Protein 4QS8 (pdb70)

Radius of gyration: 23.47 Å; Cα contacts (8 Å, |Δi|>4): 977; chains: 1; bounding box: 54×59×65 Å

GO terms:
  GO:0005634 nucleus (C, EXP)
  GO:0008865 fructokinase activity (F, EXP)
  GO:0004340 glucokinase activity (F, EXP)
  GO:0004396 hexokinase activity (F, EXP)
  GO:0005515 protein binding (F, IPI)
  GO:0005634 nucleus (C, IDA)
  GO:0005739 mitochondrion (C, IDA)
  GO:0008865 fructokinase activity (F, IDA)
  GO:0004340 glucokinase activity (F, IDA)
  GO:0004396 hexokinase activity (F, IDA)
  GO:0019320 hexose catabolic process (P, IDA)
  GO:0005739 mitochondrion (C, TAS)
  GO:0010182 sugar mediated signaling pathway (P, TAS)
  GO:2000032 regulation of secondary shoot formation (P, IGI)
  GO:0000325 plant-type vacuole (C, HDA)
  GO:0005739 mitochondrion (C, HDA)
  GO:0008270 zinc ion binding (F, HDA)
  GO:0010148 transpiration (P, IMP)
  GO:0010255 glucose mediated signaling pathway (P, IMP)
  GO:0012501 programmed cell death (P, IMP)

Secondary structure (DSSP, 8-state):
--HHHHHHHHHHHHHHH---HHHHHHHHHHHHHHHHHHHHSTTSSSS--EE---S----S--EEEEEEEEESSSEEEEEEEEEE-TTT-EEEEEEEEEEPPTTTTSS-HHHHHHHHHHHHHHHHTT-----S-SSPPEEEEEEE-SSEEEEETTEEEE----TT---GGGTTSBHHHHHHHHHHTTT--EEEEEEE-HHHHHHHHHHHH-TTEEEEEEESSSEEEEEEEEGGG-TT--SPPPTTSEEEEE--GGG---TTS---HHHHHHHHTSSSTTS-TTHHHHSHHHHHHHHHHHHHHHHHHH-TTSSS--GGGGSTT-S-HHHHHHHHT---TT-HHHHHHHHHHH--S---HHHHHHHHHHHHHHHHHHHHHHHHHHHHHHHHTT-S---EEEEEESHHHHT-HHHHHHHHHHHHHHHHHHHHTTEEEEE---TTTHHHHHHHHHT-TT-

Foldseek 3Di:
DQVVVLVVLLVVLLVLLDDDVVLLLVLLQLLLVQLLQCLQAQVRHLFVFAFQQQQFFAQQQFAFKFKEWFAAEQKIKIKIFGQHGNPCGTVDMDMDIDGHDLVLLEEALLVRLLVVLQVNVVVVVPDDPVSHDPPDQYEYFYEYNADWAADHFQWIAHDDGDHNRHRPVSHRPTVRVSNVVSNVVNVHRYHYLGHDYLQLLLQSLVCNNPVQEFKEWEAAQFIWMKGWDQLVSRNHDDDDARDVSTTITTGRCLFDDDPSRSDDPLLQVCLVPDPHRSGSSLRCQQHQQRLQQSLLSSVQCSCPPRVLLHPDRQPLSVDGSLGGRVLLLQQLVADDPFSVSLFVSCCVSSVRDDDGSVSSVSSNSSSCSSLLSNLLSVLSSVCSVCVSVVLLPDQHEYEYYYCCCPPSVVSVVSNLVSNDVSSDDHRNVNYYYHYRPDSNTVSSRSSRSRSDPVD

B-factor: mean 38.99, std 13.84, range [15.74, 94.66]

Solvent-accessible surface area: 18832 Å² total; per-residue (Å²): 123,54,74,44,130,0,77,59,20,21,131,46,3,92,104,76,3,50,10,71,51,72,56,0,91,86,1,0,69,21,1,17,92,48,0,105,29,0,2,52,53,122,75,32,16,90,1,123,0,75,21,13,62,10,65,28,12,1,52,0,68,10,132,19,16,5,0,0,0,24,1,30,8,29,95,2,39,0,3,16,0,43,4,26,2,110,169,111,32,29,80,48,112,39,124,38,120,34,73,3,39,107,127,18,26,77,28,21,17,83,87,0,6,38,55,0,0,81,9,0,30,144,17,13,86,90,36,87,107,126,38,14,65,87,80,68,58,64,3,0,0,0,0,7,52,8,56,45,130,38,66,41,39,46,25,0,30,2,97,138,27,65,129,56,10,49,0,127,110,9,67,45,106,53,6,4,27,25,0,62,124,0,4,80,119,46,74,20,95,10,58,8,1,2,8,5,42,54,2,4,0,2,0,0,6,5,27,0,112,40,90,57,0,11,0,0,0,25,0,7,92,30,16,15,0,0,0,15,7,52,4,118,49,6,85,30,59,167,34,172,108,14,143,78,31,48,4,0,0,10,0,60,0,2,16,1,91,22,107,50,8,12,54,6,91,14,8,105,56,6,27,169,111,26,189,52,80,30,77,49,21,2,30,6,2,0,0,2,70,28,2,0,2,0,0,7,31,0,0,30,64,0,5,94,60,7,47,9,30,38,153,105,28,15,87,74,0,115,70,77,76,48,2,117,28,76,37,0,19,28,0,20,79,8,134,25,118,56,16,125,76,0,3,47,61,1,96,99,17,3,122,18,121,94,15,44,65,96,23,44,117,5,2,34,33,0,0,71,19,0,2,42,2,0,0,43,1,0,0,0,1,0,20,0,0,0,51,26,39,49,89,30,99,109,124,4,2,0,0,0,22,13,39,5,26,75,134,3,70,48,1,13,102,27,0,71,70,3,5,94,89,2,16,26,120,96,7,16,51,20,20,77,32,46,81,7,91,29,4,20,0,16,0,0,0,1,3,0,1,1,21,15,118,85,118

Organism: Arabidopsis thaliana (NCBI:txid3702)

CATH classification: 3.40.367.20 (+1 more: 3.30.420.40)

InterPro domains:
  IPR001312 Hexokinase [PS51748] (35-487)
  IPR001312 Hexokinase [PTHR19443] (10-490)
  IPR019807 Hexokinase, binding site [PS00378] (172-197)
  IPR022672 Hexokinase, N-terminal [PF00349] (41-240)
  IPR022673 Hexokinase, C-terminal [PF03727] (247-487)
  IPR043129 ATPase, nucleotide binding domain [SSF53067] (23-242)
  IPR043129 ATPase, nucleotide binding domain [SSF53067] (244-490)

Nearest PDB structures (foldseek):
  4qs8-assembly1_A  TM=1.002E+00  e=2.031E-92  Arabidopsis thaliana
  4qs9-assembly1_A  TM=9.070E-01  e=1.134E-75  Arabidopsis thaliana
  5zqt-assembly1_A  TM=9.044E-01  e=1.417E-61  Oryza sativa Japonica Group
  6jj7-assembly2_C  TM=9.020E-01  e=1.496E-61  Oryza sativa Japonica Group
  4ixc-assembly1_A  TM=8.184E-01  e=1.353E-36  Homo sapiens

Sequence (455 aa):
GKWGRVLAILKAFEEDCATPIISSKLRQQVADAMTVEMHAGLASDGGSKLKMLISSYVDNLPSGDEKGLFYALDLGGTNFRVMRVLLGGKQERVVKQEFEEVSIPPHLMTGGSDELFNFIAEALAKFVATECEFHLPEGRQRELGFTFSFPVKQTSLSSGSLIKWTTKGFSIEEAVGQDVVGALNKALERVGLDMMRIAALVNDTVGTLAGGRYYNPDVVAAVIILGTGTNAAYVERATAIPKWHGLLPKSGEMVINMEWGNFRSSHLPLTEFDHTTLDFESLNPGEQILEKIISGMYLGEILRRVLLKMAEDAAFFGDTVPSKLRIPFIIRTPHMSAMHNDTSPDLKIVGSKIKDILEVPTTSLKMRKVVISSLCNIIATRGARLSAAGIYGILKKLGRDTTKSVIIAMDGGLFEHYTQFSECCMMESSSLKELLGDEASGSVEVTHSNDGSSGIGAALLAASHSLYL

Structure (mmCIF, N/CA/C/O backbone):
data_4QS8
#
_entry.id   4QS8
#
_cell.length_a   56.239
_cell.length_b   72.473
_cell.length_c   109.059
_cell.angle_alpha   90.00
_cell.angle_beta   90.00
_cell.angle_gamma   90.00
#
_symmetry.space_group_name_H-M   'P 21 21 21'
#
loop_
_entity.id
_entity.type
_entity.pdbx_description
1 polymer Hexokinase-1
2 water water
#
loop_
_atom_site.group_PDB
_atom_site.id
_atom_site.type_symbol
_atom_site.label_atom_id
_atom_site.label_alt_id
_atom_site.label_comp_id
_atom_site.label_asym_id
_atom_site.label_entity_id
_atom_site.label_seq_id
_atom_site.pdbx_PDB_ins_code
_atom_site.Cartn_x
_atom_site.Cartn_y
_atom_site.Cartn_z
_atom_site.occupancy
_atom_site.B_iso_or_equiv
_atom_site.auth_seq_id
_atom_site.auth_comp_id
_atom_site.auth_asym_id
_atom_site.auth_atom_id
_atom_site.pdbx_PDB_model_num
ATOM 1 N N . GLY A 1 10 ? 21.490 -11.817 -14.356 1.00 64.03 32 GLY A N 1
ATOM 2 C CA . GLY A 1 10 ? 21.305 -10.433 -13.963 1.00 65.24 32 GLY A CA 1
ATOM 3 C C . GLY A 1 10 ? 19.856 -10.086 -13.676 1.00 67.08 32 GLY A C 1
ATOM 4 O O . GLY A 1 10 ? 18.990 -10.275 -14.531 1.00 70.67 32 GLY A O 1
ATOM 5 N N . LYS A 1 11 ? 19.620 -9.571 -12.470 1.00 62.51 33 LYS A N 1
ATOM 6 C CA . LYS A 1 11 ? 18.309 -9.170 -11.962 1.00 59.01 33 LYS A CA 1
ATOM 7 C C . LYS A 1 11 ? 18.494 -8.979 -10.476 1.00 56.31 33 LYS A C 1
ATOM 8 O O . LYS A 1 11 ? 18.463 -7.859 -9.969 1.00 51.00 33 LYS A O 1
ATOM 10 N N . TRP A 1 12 ? 18.702 -10.090 -9.776 1.00 54.84 34 TRP A N 1
ATOM 11 C CA . TRP A 1 12 ? 19.080 -10.020 -8.374 1.00 52.97 34 TRP A CA 1
ATOM 12 C C . TRP A 1 12 ? 20.563 -9.706 -8.247 1.00 52.13 34 TRP A C 1
ATOM 13 O O . TRP A 1 12 ? 21.027 -9.279 -7.188 1.00 52.94 34 TRP A O 1
ATOM 24 N N . GLY A 1 13 ? 21.303 -9.913 -9.333 1.00 47.17 35 GLY A N 1
ATOM 25 C CA . GLY A 1 13 ? 22.667 -9.427 -9.407 1.00 44.57 35 GLY A CA 1
ATOM 26 C C . GLY A 1 13 ? 22.634 -7.914 -9.494 1.00 42.35 35 GLY A C 1
ATOM 27 O O . GLY A 1 13 ? 23.556 -7.229 -9.046 1.00 40.50 35 GLY A O 1
ATOM 28 N N . ARG A 1 14 ? 21.560 -7.393 -10.081 1.00 38.51 36 ARG A N 1
ATOM 29 C CA . ARG A 1 14 ? 21.351 -5.951 -10.175 1.00 42.45 36 ARG A CA 1
ATOM 30 C C . ARG A 1 14 ? 20.977 -5.383 -8.811 1.00 41.69 36 ARG A C 1
ATOM 31 O O . ARG A 1 14 ? 21.346 -4.252 -8.478 1.00 39.91 36 ARG A O 1
ATOM 39 N N . VAL A 1 15 ? 20.246 -6.170 -8.024 1.00 38.21 37 VAL A N 1
ATOM 40 C CA . VAL A 1 15 ? 19.918 -5.785 -6.653 1.00 35.91 37 VAL A CA 1
ATOM 41 C C . VAL A 1 15 ? 21.197 -5.666 -5.842 1.00 36.60 37 VAL A C 1
ATOM 42 O O . VAL A 1 15 ? 21.409 -4.676 -5.137 1.00 35.53 37 VAL A O 1
ATOM 46 N N . LEU A 1 16 ? 22.055 -6.678 -5.958 1.00 33.57 38 LEU A N 1
ATOM 47 C CA . LEU A 1 16 ? 23.317 -6.713 -5.223 1.00 33.37 38 LEU A CA 1
ATOM 48 C C . LEU A 1 16 ? 24.279 -5.614 -5.670 1.00 34.84 38 LEU A C 1
ATOM 49 O O . LEU A 1 16 ? 25.063 -5.112 -4.870 1.00 38.21 38 LEU A O 1
ATOM 54 N N . ALA A 1 17 ? 24.212 -5.236 -6.944 1.00 34.24 39 ALA A N 1
ATOM 55 C CA . ALA A 1 17 ? 25.022 -4.133 -7.448 1.00 34.56 39 ALA A CA 1
ATOM 56 C C . ALA A 1 17 ? 24.603 -2.821 -6.786 1.00 33.27 39 ALA A C 1
ATOM 57 O O . ALA A 1 17 ? 25.454 -2.032 -6.360 1.00 32.03 39 ALA A O 1
ATOM 59 N N . ILE A 1 18 ? 23.293 -2.593 -6.704 1.00 30.33 40 ILE A N 1
ATOM 60 C CA . ILE A 1 18 ? 22.754 -1.383 -6.075 1.00 30.01 40 ILE A CA 1
ATOM 61 C C . ILE A 1 18 ? 23.117 -1.332 -4.595 1.00 29.29 40 ILE A C 1
ATOM 62 O O . ILE A 1 18 ? 23.487 -0.276 -4.082 1.00 30.73 40 ILE A O 1
ATOM 67 N N . LEU A 1 19 ? 23.010 -2.474 -3.915 1.00 28.86 41 LEU A N 1
ATOM 68 C CA . LEU A 1 19 ? 23.350 -2.567 -2.495 1.00 29.38 41 LEU A CA 1
ATOM 69 C C . LEU A 1 19 ? 24.827 -2.294 -2.236 1.00 33.80 41 LEU A C 1
ATOM 70 O O . LEU A 1 19 ? 25.180 -1.578 -1.298 1.00 32.32 41 LEU A O 1
ATOM 75 N N . LYS A 1 20 ? 25.689 -2.859 -3.074 1.00 33.60 42 LYS A N 1
ATOM 76 C CA . LYS A 1 20 ? 27.132 -2.719 -2.896 1.00 33.40 42 LYS A CA 1
ATOM 77 C C . LYS A 1 20 ? 27.614 -1.288 -3.137 1.00 30.10 42 LYS A C 1
ATOM 78 O O . LYS A 1 20 ? 28.429 -0.768 -2.375 1.00 32.85 42 LYS A O 1
ATOM 84 N N . ALA A 1 21 ? 27.108 -0.648 -4.189 1.00 28.39 43 ALA A N 1
ATOM 85 C CA . ALA A 1 21 ? 27.460 0.742 -4.458 1.00 29.32 43 ALA A CA 1
ATOM 86 C C . ALA A 1 21 ? 26.898 1.667 -3.379 1.00 31.53 43 ALA A C 1
ATOM 87 O O . ALA A 1 21 ? 27.525 2.667 -3.033 1.00 29.15 43 ALA A O 1
ATOM 89 N N . PHE A 1 22 ? 25.718 1.338 -2.859 1.00 27.61 44 PHE A N 1
ATOM 90 C CA . PHE A 1 22 ? 25.119 2.137 -1.793 1.00 25.71 44 PHE A CA 1
ATOM 91 C C . PHE A 1 22 ? 25.956 2.030 -0.522 1.00 23.58 44 PHE A C 1
ATOM 92 O O . PHE A 1 22 ? 26.237 3.031 0.136 1.00 26.28 44 PHE A O 1
ATOM 100 N N . GLU A 1 23 ? 26.355 0.813 -0.173 1.00 25.24 45 GLU A N 1
ATOM 101 C CA . GLU A 1 23 ? 27.204 0.598 0.994 1.00 28.00 45 GLU A CA 1
ATOM 102 C C . GLU A 1 23 ? 28.518 1.368 0.868 1.00 30.57 45 GLU A C 1
ATOM 103 O O . GLU A 1 23 ? 28.983 1.991 1.831 1.00 30.18 45 GLU A O 1
ATOM 109 N N . GLU A 1 24 ? 29.104 1.347 -0.325 1.00 27.97 46 GLU A N 1
ATOM 110 C CA . GLU A 1 24 ? 30.371 2.026 -0.558 1.00 28.67 46 GLU A CA 1
ATOM 111 C C . GLU A 1 24 ? 30.212 3.543 -0.502 1.00 26.39 46 GLU A C 1
ATOM 112 O O . GLU A 1 24 ? 31.044 4.242 0.081 1.00 30.43 46 GLU A O 1
ATOM 118 N N . ASP A 1 25 ? 29.148 4.045 -1.118 1.00 25.37 47 ASP A N 1
ATOM 119 C CA . ASP A 1 25 ? 28.915 5.483 -1.192 1.00 24.74 47 ASP A CA 1
ATOM 120 C C . ASP A 1 25 ? 28.532 6.072 0.161 1.00 24.16 47 ASP A C 1
ATOM 121 O O . ASP A 1 25 ? 28.678 7.276 0.375 1.00 27.38 47 ASP A O 1
ATOM 126 N N . CYS A 1 26 ? 28.028 5.228 1.059 1.00 25.00 48 CYS A N 1
ATOM 127 C CA . CYS A 1 26 ? 27.602 5.678 2.388 1.00 28.68 48 CYS A CA 1
ATOM 128 C C . CYS A 1 26 ? 28.715 5.580 3.424 1.00 27.52 48 CYS A C 1
ATOM 129 O O . CYS A 1 26 ? 28.573 6.098 4.529 1.00 25.74 48 CYS A O 1
ATOM 132 N N . ALA A 1 27 ? 29.813 4.912 3.069 1.00 26.13 49 ALA A N 1
ATOM 133 C CA . ALA A 1 27 ? 30.867 4.591 4.040 1.00 23.95 49 ALA A CA 1
ATOM 134 C C . ALA A 1 27 ? 31.430 5.805 4.767 1.00 25.03 49 ALA A C 1
ATOM 135 O O . ALA A 1 27 ? 31.667 6.863 4.165 1.00 24.96 49 ALA A O 1
ATOM 137 N N . THR A 1 28 ? 31.641 5.642 6.069 1.00 23.92 50 THR A N 1
ATOM 138 C CA . THR A 1 28 ? 32.248 6.684 6.885 1.00 28.19 50 THR A CA 1
ATOM 139 C C . THR A 1 28 ? 33.448 6.154 7.665 1.00 27.99 50 THR A C 1
ATOM 140 O O . THR A 1 28 ? 33.365 5.985 8.880 1.00 28.69 50 THR A O 1
ATOM 144 N N . PRO A 1 29 ? 34.571 5.894 6.970 1.00 26.64 51 PRO A N 1
ATOM 145 C CA . PRO A 1 29 ? 35.802 5.511 7.680 1.00 26.91 51 PRO A CA 1
ATOM 146 C C . PRO A 1 29 ? 36.183 6.623 8.651 1.00 29.06 51 PRO A C 1
ATOM 147 O O . PRO A 1 29 ? 35.776 7.769 8.432 1.00 24.88 51 PRO A O 1
ATOM 151 N N A ILE A 1 30 ? 36.953 6.264 9.677 0.85 26.95 52 ILE A N 1
ATOM 152 N N B ILE A 1 30 ? 36.941 6.342 9.711 0.15 27.05 52 ILE A N 1
ATOM 153 C CA A ILE A 1 30 ? 37.307 7.198 10.734 0.85 25.22 52 ILE A CA 1
ATOM 154 C CA B ILE A 1 30 ? 37.203 7.384 10.717 0.15 25.28 52 ILE A CA 1
ATOM 155 C C A ILE A 1 30 ? 37.963 8.463 10.179 0.85 23.61 52 ILE A C 1
ATOM 156 C C B ILE A 1 30 ? 37.852 8.625 10.129 0.15 24.36 52 ILE A C 1
ATOM 157 O O A ILE A 1 30 ? 37.688 9.559 10.664 0.85 24.20 52 ILE A O 1
ATOM 158 O O B ILE A 1 30 ? 37.567 9.750 10.556 0.15 23.53 52 ILE A O 1
ATOM 167 N N A SER A 1 31 ? 38.787 8.323 9.138 0.85 25.35 53 SER A N 1
ATOM 168 N N B SER A 1 31 ? 38.735 8.401 9.160 0.15 25.90 53 SER A N 1
ATOM 169 C CA A SER A 1 31 ? 39.462 9.481 8.552 0.85 27.51 53 SER A CA 1
ATOM 170 C CA B SER A 1 31 ? 39.462 9.473 8.494 0.15 28.06 53 SER A CA 1
ATOM 171 C C A SER A 1 31 ? 38.455 10.506 8.036 0.85 26.13 53 SER A C 1
ATOM 172 C C B SER A 1 31 ? 38.471 10.510 8.000 0.15 26.39 53 SER A C 1
ATOM 173 O O A SER A 1 31 ? 38.634 11.711 8.221 0.85 26.35 53 SER A O 1
ATOM 174 O O B SER A 1 31 ? 38.659 11.711 8.187 0.15 26.42 53 SER A O 1
ATOM 179 N N . LYS A 1 32 ? 37.393 10.024 7.399 1.00 24.92 54 LYS A N 1
ATOM 180 C CA . LYS A 1 32 ? 36.337 10.900 6.893 1.00 27.84 54 LYS A CA 1
ATOM 181 C C . LYS A 1 32 ? 35.532 11.514 8.037 1.00 26.22 54 LYS A C 1
ATOM 182 O O . LYS A 1 32 ? 35.199 12.699 7.991 1.00 22.14 54 LYS A O 1
ATOM 188 N N . LEU A 1 33 ? 35.225 10.721 9.064 1.00 23.27 55 LEU A N 1
ATOM 189 C CA . LEU A 1 33 ? 34.539 11.262 10.243 1.00 22.98 55 LEU A CA 1
ATOM 190 C C . LEU A 1 33 ? 35.326 12.393 10.887 1.00 22.56 55 LEU A C 1
ATOM 191 O O . LEU A 1 33 ? 34.744 13.378 11.341 1.00 23.58 55 LEU A O 1
ATOM 196 N N . ARG A 1 34 ? 36.651 12.275 10.915 1.00 21.55 56 ARG A N 1
ATOM 197 C CA . ARG A 1 34 ? 37.455 13.351 11.472 1.00 21.65 56 ARG A CA 1
ATOM 198 C C . ARG A 1 34 ? 37.335 14.620 10.631 1.00 22.69 56 ARG A C 1
ATOM 199 O O . ARG A 1 34 ? 37.332 15.721 11.176 1.00 22.75 56 ARG A O 1
ATOM 207 N N A GLN A 1 35 ? 37.209 14.470 9.318 0.73 21.88 57 GLN A N 1
ATOM 208 N N B GLN A 1 35 ? 37.224 14.454 9.313 0.27 21.83 57 GLN A N 1
ATOM 209 C CA A GLN A 1 35 ? 37.075 15.640 8.447 0.73 21.08 57 GLN A CA 1
ATOM 210 C CA B GLN A 1 35 ? 37.050 15.587 8.401 0.27 22.10 57 GLN A CA 1
ATOM 211 C C A GLN A 1 35 ? 35.695 16.278 8.599 0.73 21.61 57 GLN A C 1
ATOM 212 C C B GLN A 1 35 ? 35.716 16.262 8.654 0.27 21.85 57 GLN A C 1
ATOM 213 O O A GLN A 1 35 ? 35.559 17.507 8.541 0.73 23.80 57 GLN A O 1
ATOM 214 O O B GLN A 1 35 ? 35.627 17.490 8.699 0.27 23.08 57 GLN A O 1
ATOM 225 N N . VAL A 1 36 ? 34.680 15.445 8.810 1.00 21.18 58 VAL A N 1
ATOM 226 C CA . VAL A 1 36 ? 33.335 15.943 9.104 1.00 23.64 58 VAL A CA 1
ATOM 227 C C . VAL A 1 36 ? 33.363 16.717 10.413 1.00 22.94 58 VAL A C 1
ATOM 228 O O . VAL A 1 36 ? 32.856 17.826 10.483 1.00 21.70 58 VAL A O 1
ATOM 232 N N . ALA A 1 37 ? 33.968 16.135 11.449 1.00 21.02 59 ALA A N 1
ATOM 233 C CA . ALA A 1 37 ? 34.093 16.819 12.742 1.00 21.81 59 ALA A CA 1
ATOM 234 C C . ALA A 1 37 ? 34.817 18.148 12.620 1.00 26.45 59 ALA A C 1
ATOM 235 O O . ALA A 1 37 ? 34.380 19.154 13.192 1.00 23.46 59 ALA A O 1
ATOM 237 N N . ASP A 1 38 ? 35.944 18.154 11.911 1.00 21.51 60 ASP A N 1
ATOM 238 C CA . ASP A 1 38 ? 36.694 19.391 11.728 1.00 26.20 60 ASP A CA 1
ATOM 239 C C . ASP A 1 38 ? 35.838 20.450 11.042 1.00 22.76 60 ASP A C 1
ATOM 240 O O . ASP A 1 38 ? 35.868 21.631 11.416 1.00 22.79 60 ASP A O 1
ATOM 245 N N . ALA A 1 39 ? 35.091 20.030 10.028 1.00 22.95 61 ALA A N 1
ATOM 246 C CA . ALA A 1 39 ? 34.240 20.955 9.285 1.00 23.70 61 ALA A CA 1
ATOM 247 C C . ALA A 1 39 ? 33.133 21.497 10.181 1.00 22.52 61 ALA A C 1
ATOM 248 O O . ALA A 1 39 ? 32.727 22.649 10.039 1.00 23.64 61 ALA A O 1
ATOM 250 N N . MET A 1 40 ? 32.647 20.676 11.108 1.00 20.93 62 MET A N 1
ATOM 251 C CA . MET A 1 40 ? 31.649 21.151 12.073 1.00 22.04 62 MET A CA 1
ATOM 252 C C . MET A 1 40 ? 32.233 22.256 12.950 1.00 23.10 62 MET A C 1
ATOM 253 O O . MET A 1 40 ? 31.623 23.314 13.119 1.00 23.21 62 MET A O 1
ATOM 258 N N . THR A 1 41 ? 33.423 22.023 13.496 1.00 21.44 63 THR A N 1
ATOM 259 C CA . THR A 1 41 ? 34.069 23.025 14.339 1.00 19.75 63 THR A CA 1
ATOM 260 C C . THR A 1 41 ? 34.313 24.326 13.575 1.00 23.12 63 THR A C 1
ATOM 261 O O . THR A 1 41 ? 34.144 25.414 14.130 1.00 23.91 63 THR A O 1
ATOM 265 N N . VAL A 1 42 ? 34.723 24.217 12.311 1.00 22.26 64 VAL A N 1
ATOM 266 C CA . VAL A 1 42 ? 34.948 25.398 11.474 1.00 25.36 64 VAL A CA 1
ATOM 267 C C . VAL A 1 42 ? 33.649 26.177 11.282 1.00 23.90 64 VAL A C 1
ATOM 268 O O . VAL A 1 42 ? 33.627 27.405 11.404 1.00 27.21 64 VAL A O 1
ATOM 272 N N . GLU A 1 43 ? 32.572 25.456 10.992 1.00 22.67 65 GLU A N 1
ATOM 273 C CA . GLU A 1 43 ? 31.263 26.074 10.792 1.00 24.72 65 GLU A CA 1
ATOM 274 C C . GLU A 1 43 ? 30.710 26.689 12.074 1.00 25.41 65 GLU A C 1
ATOM 275 O O . GLU A 1 43 ? 29.995 27.689 12.020 1.00 25.76 65 GLU A O 1
ATOM 281 N N . MET A 1 44 ? 31.049 26.104 13.221 1.00 22.48 66 MET A N 1
ATOM 282 C CA . MET A 1 44 ? 30.653 26.683 14.506 1.00 23.59 66 MET A CA 1
ATOM 283 C C . MET A 1 44 ? 31.335 28.030 14.729 1.00 27.12 66 MET A C 1
ATOM 284 O O . MET A 1 44 ? 30.686 28.996 15.119 1.00 27.43 66 MET A O 1
ATOM 289 N N . HIS A 1 45 ? 32.639 28.107 14.466 1.00 23.61 67 HIS A N 1
ATOM 290 C CA . HIS A 1 45 ? 33.340 29.395 14.530 1.00 27.07 67 HIS A CA 1
ATOM 291 C C . HIS A 1 45 ? 32.695 30.391 13.578 1.00 26.61 67 HIS A C 1
ATOM 292 O O . HIS A 1 45 ? 32.511 31.557 13.914 1.00 31.57 67 HIS A O 1
ATOM 299 N N . ALA A 1 46 ? 32.378 29.927 12.375 1.00 27.36 68 ALA A N 1
ATOM 300 C CA . ALA A 1 46 ? 31.828 30.795 11.331 1.00 27.64 68 ALA A CA 1
ATOM 301 C C . ALA A 1 46 ? 30.487 31.409 11.745 1.00 30.10 68 ALA A C 1
ATOM 302 O O . ALA A 1 46 ? 30.264 32.617 11.564 1.00 28.13 68 ALA A O 1
ATOM 304 N N . GLY A 1 47 ? 29.606 30.577 12.294 1.00 27.40 69 GLY A N 1
ATOM 305 C CA . GLY A 1 47 ? 28.281 31.016 12.706 1.00 26.01 69 GLY A CA 1
ATOM 306 C C . GLY A 1 47 ? 28.304 31.948 13.899 1.00 26.48 69 GLY A C 1
ATOM 307 O O . GLY A 1 47 ? 27.374 32.745 14.091 1.00 29.73 69 GLY A O 1
ATOM 308 N N . LEU A 1 48 ? 29.361 31.857 14.702 1.00 24.58 70 LEU A N 1
ATOM 309 C CA . LEU A 1 48 ? 29.510 32.754 15.853 1.00 24.49 70 LEU A CA 1
ATOM 310 C C . LEU A 1 48 ? 30.162 34.067 15.471 1.00 26.66 70 LEU A C 1
ATOM 311 O O . LEU A 1 48 ? 30.085 35.044 16.221 1.00 28.00 70 LEU A O 1
ATOM 316 N N . ALA A 1 49 ? 30.816 34.087 14.313 1.00 26.33 71 ALA A N 1
ATOM 317 C CA . ALA A 1 49 ? 31.620 35.244 13.904 1.00 31.31 71 ALA A CA 1
ATOM 318 C C . ALA A 1 49 ? 30.766 36.420 13.458 1.00 35.20 71 ALA A C 1
ATOM 319 O O . ALA A 1 49 ? 31.168 37.585 13.589 1.00 36.23 71 ALA A O 1
ATOM 321 N N . SER A 1 50 ? 29.601 36.107 12.905 1.00 34.36 72 SER A N 1
ATOM 322 C CA . SER A 1 50 ? 28.669 37.125 12.439 1.00 38.30 72 SER A CA 1
ATOM 323 C C . SER A 1 50 ? 27.315 36.473 12.280 1.00 39.76 72 SER A C 1
ATOM 324 O O . SER A 1 50 ? 27.229 35.257 12.124 1.00 36.72 72 SER A O 1
ATOM 327 N N . ASP A 1 51 ? 26.254 37.270 12.338 1.00 43.92 73 ASP A N 1
ATOM 328 C CA . ASP A 1 51 ? 24.932 36.734 12.060 1.00 47.98 73 ASP A CA 1
ATOM 329 C C . ASP A 1 51 ? 24.912 36.344 10.585 1.00 55.35 73 ASP A C 1
ATOM 330 O O . ASP A 1 51 ? 25.308 37.138 9.731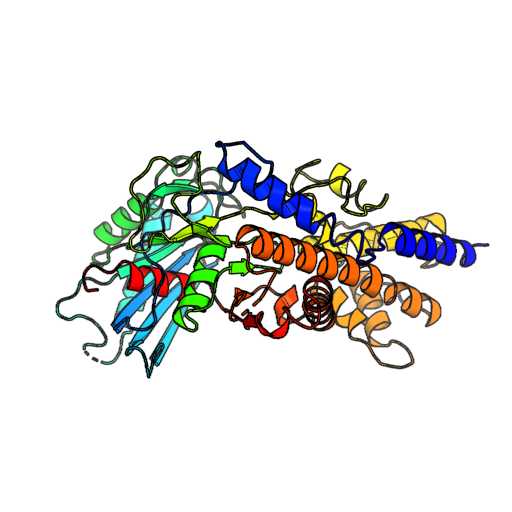 1.00 59.93 73 ASP A O 1
ATOM 335 N N . GLY A 1 52 ? 24.494 35.117 10.286 1.00 54.35 74 GLY A N 1
ATOM 336 C CA . GLY A 1 52 ? 24.505 34.630 8.915 1.00 54.90 74 GLY A CA 1
ATOM 337 C C . GLY A 1 52 ? 25.886 34.177 8.477 1.00 54.43 74 GLY A C 1
ATOM 338 O O . GLY A 1 52 ? 26.155 34.019 7.283 1.00 55.43 74 GLY A O 1
ATOM 339 N N . GLY A 1 53 ? 26.766 33.963 9.450 1.00 49.38 75 GLY A N 1
ATOM 340 C CA . GLY A 1 53 ? 28.137 33.592 9.157 1.00 45.07 75 GLY A CA 1
ATOM 341 C C . GLY A 1 53 ? 28.302 32.177 8.641 1.00 40.07 75 GLY A C 1
ATOM 342 O O . GLY A 1 53 ? 29.268 31.855 7.940 0.71 37.48 75 GLY A O 1
ATOM 343 N N . SER A 1 54 ? 27.349 31.323 8.990 1.00 35.34 76 SER A N 1
ATOM 344 C CA . SER A 1 54 ? 27.401 29.929 8.594 1.00 34.68 76 SER A CA 1
ATOM 345 C C . SER A 1 54 ? 25.998 29.448 8.272 1.00 35.74 76 SER A C 1
ATOM 346 O O . SER A 1 54 ? 25.009 30.096 8.625 1.00 33.45 76 SER A O 1
ATOM 349 N N . LYS A 1 55 ? 25.901 28.308 7.603 1.00 29.09 77 LYS A N 1
ATOM 350 C CA . LYS A 1 55 ? 24.621 27.633 7.507 1.00 30.27 77 LYS A CA 1
ATOM 351 C C . LYS A 1 55 ? 24.202 27.180 8.906 1.00 28.49 77 LYS A C 1
ATOM 352 O O . LYS A 1 55 ? 23.041 26.831 9.128 1.00 30.43 77 LYS A O 1
ATOM 358 N N . LEU A 1 56 ? 25.142 27.203 9.853 1.00 26.28 78 LEU A N 1
ATOM 359 C CA . LEU A 1 56 ? 24.798 27.007 11.264 1.00 23.22 78 LEU A CA 1
ATOM 360 C C . LEU A 1 56 ? 24.431 28.368 11.828 1.00 24.89 78 LEU A C 1
ATOM 361 O O . LEU A 1 56 ? 25.271 29.269 11.846 1.00 26.23 78 LEU A O 1
ATOM 366 N N . LYS A 1 57 ? 23.191 28.533 12.283 1.00 23.48 79 LYS A N 1
ATOM 367 C CA . LYS A 1 57 ? 22.770 29.842 12.793 1.00 23.86 79 LYS A CA 1
ATOM 368 C C . LYS A 1 57 ? 23.477 30.232 14.080 1.00 21.79 79 LYS A C 1
ATOM 369 O O . LYS A 1 57 ? 23.701 31.424 14.315 1.00 25.05 79 LYS A O 1
ATOM 375 N N . MET A 1 58 ? 23.805 29.236 14.906 1.00 21.96 80 MET A N 1
ATOM 376 C CA . MET A 1 58 ? 24.543 29.460 16.153 1.00 23.15 80 MET A CA 1
ATOM 377 C C . MET A 1 58 ? 23.894 30.577 16.975 1.00 22.54 80 MET A C 1
ATOM 378 O O . MET A 1 58 ? 24.545 31.563 17.329 1.00 23.50 80 MET A O 1
ATOM 383 N N . LEU A 1 59 ? 22.605 30.411 17.268 1.00 22.68 81 LEU A N 1
ATOM 384 C CA . LEU A 1 59 ? 21.805 31.457 17.905 1.00 22.90 81 LEU A CA 1
ATOM 385 C C . LEU A 1 59 ? 22.109 31.625 19.391 1.00 23.60 81 LEU A C 1
ATOM 386 O O . LEU A 1 59 ? 22.231 30.641 20.131 1.00 23.32 81 LEU A O 1
ATOM 391 N N . ILE A 1 60 ? 22.229 32.879 19.821 1.00 25.10 82 ILE A N 1
ATOM 392 C CA . ILE A 1 60 ? 22.258 33.215 21.244 1.00 29.80 82 ILE A CA 1
ATOM 393 C C . ILE A 1 60 ? 20.913 32.808 21.840 1.00 29.78 82 ILE A C 1
ATOM 394 O O . ILE A 1 60 ? 19.870 33.222 21.337 1.00 30.28 82 ILE A O 1
ATOM 399 N N A SER A 1 61 ? 20.925 32.017 22.910 0.66 27.56 83 SER A N 1
ATOM 400 N N B SER A 1 61 ? 20.940 31.993 22.891 0.34 27.73 83 SER A N 1
ATOM 401 C CA A SER A 1 61 ? 19.677 31.485 23.463 0.66 28.16 83 SER A CA 1
ATOM 402 C CA B SER A 1 61 ? 19.709 31.466 23.476 0.34 28.09 83 SER A CA 1
ATOM 403 C C A SER A 1 61 ? 19.059 32.388 24.522 0.66 29.39 83 SER A C 1
ATOM 404 C C B SER A 1 61 ? 19.057 32.402 24.491 0.34 28.73 83 SER A C 1
ATOM 405 O O A SER A 1 61 ? 17.932 32.150 24.962 0.66 26.55 83 SER A O 1
ATOM 406 O O B SER A 1 61 ? 17.897 32.209 24.850 0.34 27.61 83 SER A O 1
ATOM 411 N N . TYR A 1 62 ? 19.813 33.398 24.948 1.00 26.79 84 TYR A N 1
ATOM 412 C CA . TYR A 1 62 ? 19.362 34.354 25.976 1.00 28.39 84 TYR A CA 1
ATOM 413 C C . TYR A 1 62 ? 19.199 33.756 27.373 1.00 28.40 84 TYR A C 1
ATOM 414 O O . TYR A 1 62 ? 18.612 34.382 28.262 1.00 30.95 84 TYR A O 1
ATOM 423 N N . VAL A 1 63 ? 19.733 32.561 27.575 1.00 27.27 85 VAL A N 1
ATOM 424 C CA . VAL A 1 63 ? 19.808 31.999 28.919 1.00 26.05 85 VAL A CA 1
ATOM 425 C C . VAL A 1 63 ? 20.822 32.801 29.725 1.00 26.46 85 VAL A C 1
ATOM 426 O O . VAL A 1 63 ? 21.943 33.024 29.257 1.00 27.20 85 VAL A O 1
ATOM 430 N N . ASP A 1 64 ? 20.420 33.246 30.916 1.00 25.74 86 ASP A N 1
ATOM 431 C CA . ASP A 1 64 ? 21.310 33.983 31.811 1.00 28.07 86 ASP A CA 1
ATOM 432 C C . ASP A 1 64 ? 22.059 33.041 32.738 1.00 27.62 86 ASP A C 1
ATOM 433 O O . ASP A 1 64 ? 23.187 33.317 33.156 1.00 30.78 86 ASP A O 1
ATOM 438 N N . ASN A 1 65 ? 21.403 31.937 33.079 1.00 25.15 87 ASN A N 1
ATOM 439 C CA . ASN A 1 65 ? 21.873 31.052 34.138 1.00 28.44 87 ASN A CA 1
ATOM 440 C C . ASN A 1 65 ? 21.293 29.646 33.960 1.00 26.11 87 ASN A C 1
ATOM 441 O O . ASN A 1 65 ? 20.072 29.474 33.945 1.00 25.43 87 ASN A O 1
ATOM 446 N N . LEU A 1 66 ? 22.157 28.645 33.802 1.00 26.88 88 LEU A N 1
ATOM 447 C CA . LEU A 1 66 ? 21.694 27.257 33.756 1.00 23.83 88 LEU A CA 1
ATOM 448 C C . LEU A 1 66 ? 21.406 26.769 35.173 1.00 24.83 88 LEU A C 1
ATOM 449 O O . LEU A 1 66 ? 21.994 27.271 36.132 1.00 26.01 88 LEU A O 1
ATOM 454 N N . PRO A 1 67 ? 20.490 25.795 35.312 1.00 23.39 89 PRO A N 1
ATOM 455 C CA . PRO A 1 67 ? 20.217 25.220 36.638 1.00 25.14 89 PRO A CA 1
ATOM 456 C C . PRO A 1 67 ? 21.478 24.582 37.229 1.00 29.25 89 PRO A C 1
ATOM 457 O O . PRO A 1 67 ? 22.305 24.068 36.473 1.00 28.68 89 PRO A O 1
ATOM 461 N N . SER A 1 68 ? 21.627 24.621 38.553 1.00 31.49 90 SER A N 1
ATOM 462 C CA . SER A 1 68 ? 22.815 24.062 39.197 1.00 33.30 90 SER A CA 1
ATOM 463 C C . SER A 1 68 ? 22.488 22.822 40.018 1.00 34.96 90 SER A C 1
ATOM 464 O O . SER A 1 68 ? 23.369 22.004 40.312 1.00 34.46 90 SER A O 1
ATOM 467 N N . GLY A 1 69 ? 21.223 22.694 40.399 1.00 29.07 91 GLY A N 1
ATOM 468 C CA . GLY A 1 69 ? 20.792 21.593 41.239 1.00 34.61 91 GLY A CA 1
ATOM 469 C C . GLY A 1 69 ? 20.424 22.015 42.649 1.00 39.02 91 GLY A C 1
ATOM 470 O O . GLY A 1 69 ? 19.796 21.240 43.382 1.00 39.27 91 GLY A O 1
ATOM 471 N N . ASP A 1 70 ? 20.811 23.233 43.030 1.00 37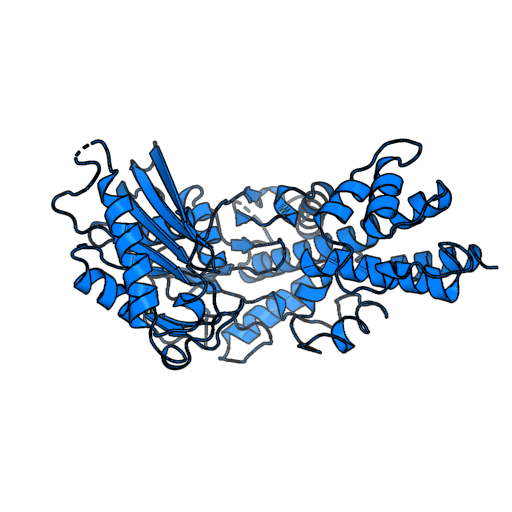.22 92 ASP A N 1
ATOM 472 C CA . ASP A 1 70 ? 20.558 23.744 44.374 1.00 40.23 92 ASP A CA 1
ATOM 473 C C . ASP A 1 70 ? 19.183 24.382 44.474 1.00 37.02 92 ASP A C 1
ATOM 474 O O . ASP A 1 70 ? 18.768 24.801 45.553 1.00 42.48 92 ASP A O 1
ATOM 479 N N . GLU A 1 71 ? 18.485 24.470 43.348 1.00 33.79 93 GLU A N 1
ATOM 480 C CA . GLU A 1 71 ? 17.210 25.185 43.298 1.00 32.67 93 GLU A CA 1
ATOM 481 C C . GLU A 1 71 ? 16.146 24.563 44.200 1.00 36.26 93 GLU A C 1
ATOM 482 O O . GLU A 1 71 ? 16.055 23.338 44.323 1.00 39.55 93 GLU A O 1
ATOM 488 N N . LYS A 1 72 ? 15.341 25.418 44.825 1.00 35.78 94 LYS A N 1
ATOM 489 C CA . LYS A 1 72 ? 14.312 24.960 45.752 1.00 42.10 94 LYS A CA 1
ATOM 490 C C . LYS A 1 72 ? 12.976 25.632 45.478 1.00 42.51 94 LYS A C 1
ATOM 491 O O . LYS A 1 72 ? 12.898 26.860 45.390 1.00 44.91 94 LYS A O 1
ATOM 497 N N . GLY A 1 73 ? 11.924 24.826 45.361 1.00 41.28 95 GLY A N 1
ATOM 498 C CA . GLY A 1 73 ? 10.586 25.362 45.214 1.00 36.95 95 GLY A CA 1
ATOM 499 C C . GLY A 1 73 ? 9.772 24.697 44.123 1.00 36.48 95 GLY A C 1
ATOM 500 O O . GLY A 1 73 ? 10.217 23.740 43.470 1.00 35.28 95 GLY A O 1
ATOM 501 N N . LEU A 1 74 ? 8.568 25.219 43.925 1.00 35.76 96 LEU A N 1
ATOM 502 C CA . LEU A 1 74 ? 7.643 24.685 42.936 1.00 37.12 96 LEU A CA 1
ATOM 503 C C . LEU A 1 74 ? 7.760 25.504 41.662 1.00 37.05 96 LEU A C 1
ATOM 504 O O . LEU A 1 74 ? 7.678 26.736 41.705 1.00 36.28 96 LEU A O 1
ATOM 509 N N . PHE A 1 75 ? 7.958 24.833 40.529 1.00 33.15 97 PHE A N 1
ATOM 510 C CA . PHE A 1 75 ? 8.095 25.534 39.257 1.00 31.01 97 PHE A CA 1
ATOM 511 C C . PHE A 1 75 ? 7.249 24.909 38.156 1.00 34.06 97 PHE A C 1
ATOM 512 O O . PHE A 1 75 ? 7.042 23.693 38.139 1.00 36.10 97 PHE A O 1
ATOM 520 N N . TYR A 1 76 ? 6.753 25.753 37.255 1.00 30.80 98 TYR A N 1
ATOM 521 C CA . TYR A 1 76 ? 5.816 25.323 36.218 1.00 33.69 98 TYR A CA 1
ATOM 522 C C . TYR A 1 76 ? 6.400 25.391 34.815 1.00 32.31 98 TYR A C 1
ATOM 523 O O . TYR A 1 76 ? 7.371 26.107 34.559 1.00 28.69 98 TYR A O 1
ATOM 532 N N . ALA A 1 77 ? 5.795 24.641 33.897 1.00 29.26 99 ALA A N 1
ATOM 533 C CA . ALA A 1 77 ? 6.189 24.701 32.498 1.00 26.09 99 ALA A CA 1
ATOM 534 C C . ALA A 1 77 ? 4.960 24.573 31.620 1.00 29.60 99 ALA A C 1
ATOM 535 O O . ALA A 1 77 ? 3.986 23.917 31.995 1.00 31.63 99 ALA A O 1
ATOM 537 N N . LEU A 1 78 ? 5.014 25.217 30.460 1.00 31.51 100 LEU A N 1
ATOM 538 C CA . LEU A 1 78 ? 3.967 25.097 29.459 1.00 33.53 100 LEU A CA 1
ATOM 539 C C . LEU A 1 78 ? 4.646 24.692 28.161 1.00 35.31 100 LEU A C 1
ATOM 540 O O . LEU A 1 78 ? 5.508 25.417 27.654 1.00 32.34 100 LEU A O 1
ATOM 545 N N . ASP A 1 79 ? 4.274 23.531 27.631 1.00 33.00 101 ASP A N 1
ATOM 546 C CA . ASP A 1 79 ? 4.878 23.030 26.404 1.00 33.82 101 ASP A CA 1
ATOM 547 C C . ASP A 1 79 ? 3.867 23.111 25.264 1.00 39.56 101 ASP A C 1
ATOM 548 O O . ASP A 1 79 ? 2.970 22.271 25.156 1.00 37.52 101 ASP A O 1
ATOM 553 N N . LEU A 1 80 ? 4.007 24.139 24.428 1.00 40.44 102 LEU A N 1
ATOM 554 C CA . LEU A 1 80 ? 3.066 24.386 23.334 1.00 40.50 102 LEU A CA 1
ATOM 555 C C . LEU A 1 80 ? 3.779 24.211 21.997 1.00 43.88 102 LEU A C 1
ATOM 556 O O . LEU A 1 80 ? 4.569 25.069 21.583 1.00 40.79 102 LEU A O 1
ATOM 561 N N . GLY A 1 81 ? 3.509 23.094 21.324 1.00 44.69 103 GLY A N 1
ATOM 562 C CA . GLY A 1 81 ? 4.177 22.797 20.068 1.00 44.76 103 GLY A CA 1
ATOM 563 C C . GLY A 1 81 ? 3.299 22.157 19.006 1.00 49.50 103 GLY A C 1
ATOM 564 O O . GLY A 1 81 ? 3.803 21.704 17.974 1.00 51.76 103 GLY A O 1
ATOM 565 N N . GLY A 1 82 ? 1.991 22.124 19.257 1.00 49.68 104 GLY A N 1
ATOM 566 C CA . GLY A 1 82 ? 1.036 21.523 18.339 1.00 54.29 104 GLY A CA 1
ATOM 567 C C . GLY A 1 82 ? -0.389 21.744 18.816 1.00 54.56 104 GLY A C 1
ATOM 568 O O . GLY A 1 82 ? -0.634 22.622 19.643 1.00 54.32 104 GLY A O 1
ATOM 569 N N . THR A 1 83 ? -1.329 20.953 18.301 1.00 55.55 105 THR A N 1
ATOM 570 C CA . THR A 1 83 ? -2.733 21.039 18.722 1.00 58.43 105 THR A CA 1
ATOM 571 C C . THR A 1 83 ? -2.957 20.378 20.083 1.00 56.92 105 THR A C 1
ATOM 572 O O . THR A 1 83 ? -4.049 20.440 20.650 1.00 62.41 105 THR A O 1
ATOM 574 N N . ASN A 1 84 ? -1.910 19.733 20.584 1.00 53.27 106 ASN A N 1
ATOM 575 C CA . ASN A 1 84 ? -1.888 19.185 21.932 1.00 54.78 106 ASN A CA 1
ATOM 576 C C . ASN A 1 84 ? -0.813 19.905 22.740 1.00 52.41 106 ASN A C 1
ATOM 577 O O . ASN A 1 84 ? 0.360 19.887 22.363 1.00 52.46 106 ASN A O 1
ATOM 582 N N . PHE A 1 85 ? -1.199 20.548 23.839 1.00 50.44 107 PHE A N 1
ATOM 583 C CA . PHE A 1 85 ? -0.199 21.161 24.717 1.00 48.72 107 PHE A CA 1
ATOM 584 C C . PHE A 1 85 ? -0.152 20.512 26.093 1.00 49.09 107 PHE A C 1
ATOM 585 O O . PHE A 1 85 ? -1.051 19.756 26.470 1.00 51.89 107 PHE A O 1
ATOM 593 N N . ARG A 1 86 ? 0.915 20.802 26.830 1.00 44.66 108 ARG A N 1
ATOM 594 C CA . ARG A 1 86 ? 1.144 20.182 28.125 1.00 41.34 108 ARG A CA 1
ATOM 595 C C . ARG A 1 86 ? 1.459 21.237 29.177 1.00 42.30 108 ARG A C 1
ATOM 596 O O . ARG A 1 86 ? 2.303 22.104 28.961 1.00 39.23 108 ARG A O 1
ATOM 604 N N . VAL A 1 87 ? 0.762 21.171 30.303 1.00 42.05 109 VAL A N 1
ATOM 605 C CA . VAL A 1 87 ? 1.118 21.978 31.462 1.00 44.12 109 VAL A CA 1
ATOM 606 C C . VAL A 1 87 ? 1.701 21.040 32.502 1.00 44.21 109 VAL A C 1
ATOM 607 O O . VAL A 1 87 ? 1.240 19.906 32.642 1.00 45.51 109 VAL A O 1
ATOM 611 N N . MET A 1 88 ? 2.731 21.491 33.210 1.00 39.02 110 MET A N 1
ATOM 612 C CA . MET A 1 88 ? 3.340 20.659 34.239 1.00 37.32 110 MET A CA 1
ATOM 613 C C . MET A 1 88 ? 4.025 21.461 35.329 1.00 41.10 110 MET A C 1
ATOM 614 O O . MET A 1 88 ? 4.364 22.634 35.144 1.00 37.95 110 MET A O 1
ATOM 619 N N . ARG A 1 89 ? 4.210 20.821 36.476 1.00 40.50 111 ARG A N 1
ATOM 620 C CA . ARG A 1 89 ? 4.944 21.432 37.572 1.00 38.47 111 ARG A CA 1
ATOM 621 C C . ARG A 1 89 ? 5.962 20.456 38.145 1.00 39.66 111 ARG A C 1
ATOM 622 O O . ARG A 1 89 ? 5.801 19.235 38.053 1.00 39.53 111 ARG A O 1
ATOM 630 N N . VAL A 1 90 ? 7.012 21.004 38.742 1.00 36.63 112 VAL A N 1
ATOM 631 C CA . VAL A 1 90 ? 8.042 20.185 39.356 1.00 37.72 112 VAL A CA 1
ATOM 632 C C . VAL A 1 90 ? 8.353 20.730 40.751 1.00 39.03 112 VAL A C 1
ATOM 633 O O . VAL A 1 90 ? 8.439 21.947 40.943 1.00 41.49 112 VAL A O 1
ATOM 637 N N . LEU A 1 91 ? 8.448 19.838 41.736 1.00 34.84 113 LEU A N 1
ATOM 638 C CA . LEU A 1 91 ? 8.844 20.242 43.084 1.00 35.21 113 LEU A CA 1
ATOM 639 C C . LEU A 1 91 ? 10.324 19.952 43.260 1.00 39.31 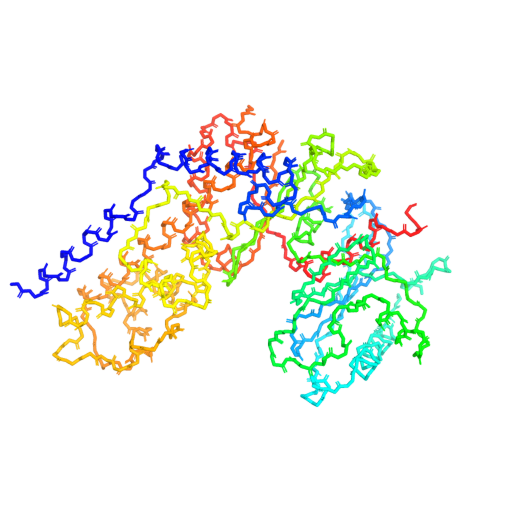113 LEU A C 1
ATOM 640 O O . LEU A 1 91 ? 10.750 18.794 43.168 1.00 39.95 113 LEU A O 1
ATOM 645 N N . LEU A 1 92 ? 11.112 21.000 43.484 1.00 38.19 114 LEU A N 1
ATOM 646 C CA . LEU A 1 92 ? 12.557 20.845 43.633 1.00 37.27 114 LEU A CA 1
ATOM 647 C C . LEU A 1 92 ? 12.925 20.994 45.107 1.00 39.81 114 LEU A C 1
ATOM 648 O O . LEU A 1 92 ? 12.393 21.870 45.800 1.00 38.32 114 LEU A O 1
ATOM 653 N N . GLY A 1 93 ? 13.822 20.135 45.588 1.00 42.67 115 GLY A N 1
ATOM 654 C CA . GLY A 1 93 ? 14.150 20.107 47.003 1.00 46.72 115 GLY A CA 1
ATOM 655 C C . GLY A 1 93 ? 15.601 20.376 47.368 1.00 47.93 115 GLY A C 1
ATOM 656 O O . GLY A 1 93 ? 15.988 20.204 48.526 1.00 49.58 115 GLY A O 1
ATOM 657 N N . GLY A 1 94 ? 16.405 20.801 46.397 1.00 44.90 116 GLY A N 1
ATOM 658 C CA . GLY A 1 94 ? 17.813 21.067 46.649 1.00 47.49 116 GLY A CA 1
ATOM 659 C C . GLY A 1 94 ? 18.733 19.998 46.086 1.00 47.51 116 GLY A C 1
ATOM 660 O O . GLY A 1 94 ? 18.275 19.071 45.419 1.00 47.01 116 GLY A O 1
ATOM 661 N N . LYS A 1 95 ? 20.030 20.135 46.363 1.00 49.32 117 LYS A N 1
ATOM 662 C CA . LYS A 1 95 ? 21.073 19.219 45.880 1.00 54.60 117 LYS A CA 1
ATOM 663 C C . LYS A 1 95 ? 20.737 17.731 46.008 1.00 55.89 117 LYS A C 1
ATOM 664 O O . LYS A 1 95 ? 20.807 16.977 45.033 1.00 54.06 117 LYS A O 1
ATOM 670 N N . GLN A 1 96 ? 20.391 17.318 47.224 1.00 60.04 118 GLN A N 1
ATOM 671 C CA . GLN A 1 96 ? 20.187 15.907 47.548 1.00 62.96 118 GLN A CA 1
ATOM 672 C C . GLN A 1 96 ? 18.968 15.321 46.849 1.00 61.11 118 GLN A C 1
ATOM 673 O O . GLN A 1 96 ? 19.074 14.353 46.092 1.00 61.01 118 GLN A O 1
ATOM 679 N N . GLU A 1 97 ? 17.810 15.917 47.116 1.00 59.13 119 GLU A N 1
ATOM 680 C CA . GLU A 1 97 ? 16.544 15.418 46.593 1.00 57.96 119 GLU A CA 1
ATOM 681 C C . GLU A 1 97 ? 16.380 15.703 45.109 1.00 55.61 119 GLU A C 1
ATOM 682 O O . GLU A 1 97 ? 15.908 14.845 44.355 1.00 53.67 119 GLU A O 1
ATOM 688 N N . ARG A 1 98 ? 16.772 16.908 44.700 1.00 51.61 120 ARG A N 1
ATOM 689 C CA . ARG A 1 98 ? 16.515 17.377 43.346 1.00 47.20 120 ARG A CA 1
ATOM 690 C C . ARG A 1 98 ? 15.007 17.346 43.081 1.00 43.18 120 ARG A C 1
ATOM 691 O O . ARG A 1 98 ? 14.232 17.923 43.845 1.00 45.57 120 ARG A O 1
ATOM 699 N N . VAL A 1 99 ? 14.597 16.673 42.010 1.00 43.14 121 VAL A N 1
ATOM 700 C CA . VAL A 1 99 ? 13.182 16.600 41.644 1.00 41.82 121 VAL A CA 1
ATOM 701 C C . VAL A 1 99 ? 12.422 15.620 42.535 1.00 45.86 121 VAL A C 1
ATOM 702 O O . VAL A 1 99 ? 12.554 14.406 42.379 1.00 50.15 121 VAL A O 1
ATOM 706 N N . VAL A 1 100 ? 11.637 16.174 43.456 1.00 45.47 122 VAL A N 1
ATOM 707 C CA . VAL A 1 100 ? 10.835 15.402 44.402 1.00 48.09 122 VAL A CA 1
ATOM 708 C C . VAL A 1 100 ? 9.608 14.804 43.726 1.00 52.48 122 VAL A C 1
ATOM 709 O O . VAL A 1 100 ? 9.394 13.589 43.737 1.00 53.74 122 VAL A O 1
ATOM 713 N N . LYS A 1 101 ? 8.799 15.684 43.150 1.00 51.49 123 LYS A N 1
ATOM 714 C CA . LYS A 1 101 ? 7.565 15.302 42.475 1.00 49.60 123 LYS A CA 1
ATOM 715 C C . LYS A 1 101 ? 7.385 16.086 41.186 1.00 49.39 123 LYS A C 1
ATOM 716 O O . LYS A 1 101 ? 7.818 17.238 41.079 1.00 47.17 123 LYS A O 1
ATOM 718 N N . GLN A 1 102 ? 6.780 15.440 40.193 1.00 45.37 124 GLN A N 1
ATOM 719 C CA . GLN A 1 102 ? 6.328 16.142 38.999 1.00 45.03 124 GLN A CA 1
ATOM 720 C C . GLN A 1 102 ? 4.928 15.682 38.605 1.00 45.84 124 GLN A C 1
ATOM 721 O O . GLN A 1 102 ? 4.549 14.522 38.809 1.00 45.44 124 GLN A O 1
ATOM 727 N N . GLU A 1 103 ? 4.156 16.619 38.070 1.00 42.40 125 GLU A N 1
ATOM 728 C CA . GLU A 1 103 ? 2.782 16.361 37.670 1.00 40.08 125 GLU A CA 1
ATOM 729 C C . GLU A 1 103 ? 2.556 17.073 36.350 1.00 42.74 125 GLU A C 1
ATOM 730 O O . GLU A 1 103 ? 3.194 18.096 36.079 1.00 38.59 125 GLU A O 1
ATOM 732 N N . PHE A 1 104 ? 1.673 16.531 35.518 1.00 43.46 126 PHE A N 1
ATOM 733 C CA . PHE A 1 104 ? 1.329 17.189 34.264 1.00 46.78 126 PHE A CA 1
ATOM 734 C C . PHE A 1 104 ? -0.097 16.875 33.847 1.00 48.99 126 PHE A C 1
ATOM 735 O O . PHE A 1 104 ? -0.736 15.969 34.390 1.00 45.27 126 PHE A O 1
ATOM 743 N N . GLU A 1 105 ? -0.591 17.644 32.885 1.00 50.47 127 GLU A N 1
ATOM 744 C CA . GLU A 1 105 ? -1.861 17.356 32.235 1.00 49.78 127 GLU A CA 1
ATOM 745 C C . GLU A 1 105 ? -1.689 17.679 30.757 1.00 50.69 127 GLU A C 1
ATOM 746 O O . GLU A 1 105 ? -1.127 18.719 30.406 1.00 49.66 127 GLU A O 1
ATOM 748 N N . GLU A 1 106 ? -2.126 16.775 29.887 1.00 47.86 128 GLU A N 1
ATOM 749 C CA . GLU A 1 106 ? -2.123 17.053 28.455 1.00 47.81 128 GLU A CA 1
ATOM 750 C C . GLU A 1 106 ? -3.486 17.588 28.041 1.00 48.85 128 GLU A C 1
ATOM 751 O O . GLU A 1 106 ? -4.520 17.039 28.427 1.00 52.27 128 GLU A O 1
ATOM 757 N N . VAL A 1 107 ? -3.485 18.671 27.271 1.00 46.86 129 VAL A N 1
ATOM 758 C CA . VAL A 1 107 ? -4.727 19.330 26.874 1.00 49.64 129 VAL A CA 1
ATOM 759 C C . VAL A 1 107 ? -4.760 19.498 25.357 1.00 51.98 129 VAL A C 1
ATOM 760 O O . VAL A 1 107 ? -3.750 19.849 24.745 1.00 51.02 129 VAL A O 1
ATOM 764 N N . SER A 1 108 ? -5.914 19.233 24.749 1.00 52.35 130 SER A N 1
ATOM 765 C CA . SER A 1 108 ? -6.055 19.365 23.300 1.00 53.43 130 SER A CA 1
ATOM 766 C C . SER A 1 108 ? -6.709 20.696 22.923 1.00 54.73 130 SER A C 1
ATOM 767 O O . SER A 1 108 ? -7.700 21.108 23.526 1.00 58.56 130 SER A O 1
ATOM 770 N N . ILE A 1 109 ? -6.139 21.364 21.925 1.00 53.93 131 ILE A N 1
ATOM 771 C CA . ILE A 1 109 ? -6.668 22.633 21.437 1.00 56.57 131 ILE A CA 1
ATOM 772 C C . ILE A 1 109 ? -7.786 22.390 20.426 1.00 58.78 131 ILE A C 1
ATOM 773 O O . ILE A 1 109 ? -7.560 21.773 19.387 1.00 62.53 131 ILE A O 1
ATOM 778 N N . PRO A 1 110 ? -8.999 22.868 20.735 1.00 60.36 132 PRO A N 1
ATOM 779 C CA . PRO A 1 110 ? -10.113 22.769 19.784 1.00 65.34 132 PRO A CA 1
ATOM 780 C C . PRO A 1 110 ? -9.765 23.407 18.439 1.00 66.80 132 PRO A C 1
ATOM 781 O O . PRO A 1 110 ? -9.332 24.563 18.410 1.00 63.31 132 PRO A O 1
ATOM 785 N N . PRO A 1 111 ? -9.951 22.654 17.340 1.00 68.55 133 PRO A N 1
ATOM 786 C CA . PRO A 1 111 ? -9.614 23.051 15.968 1.00 67.96 133 PRO A CA 1
ATOM 787 C C . PRO A 1 111 ? -10.054 24.461 15.561 1.00 68.12 133 PRO A C 1
ATOM 788 O O . PRO A 1 111 ? -9.450 25.023 14.644 1.00 68.70 133 PRO A O 1
ATOM 792 N N . HIS A 1 112 ? -11.066 25.023 16.219 1.00 66.51 134 HIS A N 1
ATOM 793 C CA . HIS A 1 112 ? -11.499 26.377 15.884 1.00 67.34 134 HIS A CA 1
ATOM 794 C C . HIS A 1 112 ? -10.536 27.451 16.393 1.00 67.45 134 HIS A C 1
ATOM 795 O O . HIS A 1 112 ? -10.401 28.511 15.778 1.00 69.26 134 HIS A O 1
ATOM 802 N N . LEU A 1 113 ? -9.860 27.164 17.503 1.00 66.02 135 LEU A N 1
ATOM 803 C CA . LEU A 1 113 ? -8.906 28.100 18.090 1.00 62.65 135 LEU A CA 1
ATOM 804 C C . LEU A 1 113 ? -7.563 28.046 17.368 1.00 59.62 135 LEU A C 1
ATOM 805 O O . LEU A 1 113 ? -6.700 28.897 17.583 1.00 58.52 135 LEU A O 1
ATOM 810 N N . MET A 1 114 ? -7.389 27.045 16.512 1.00 58.15 136 MET A N 1
ATOM 811 C CA . MET A 1 114 ? -6.176 26.939 15.706 1.00 57.04 136 MET A CA 1
ATOM 812 C C . MET A 1 114 ? -6.159 27.974 14.576 1.00 58.83 136 MET A C 1
ATOM 813 O O . MET A 1 114 ? -5.107 28.254 14.000 1.00 57.31 136 MET A O 1
ATOM 818 N N . THR A 1 115 ? -7.323 28.547 14.272 1.00 60.62 137 THR A N 1
ATOM 819 C CA . THR A 1 115 ? -7.460 29.458 13.133 1.00 61.52 137 THR A CA 1
ATOM 820 C C . THR A 1 115 ? -8.175 30.771 13.451 1.00 64.09 137 THR A C 1
ATOM 821 O O . THR A 1 115 ? -8.411 31.578 12.551 1.00 66.71 137 THR A O 1
ATOM 825 N N . GLY A 1 116 ? -8.514 30.986 14.720 1.00 62.97 138 GLY A N 1
ATOM 826 C CA . GLY A 1 116 ? -9.259 32.169 15.119 1.00 63.61 138 GLY A CA 1
ATOM 827 C C . GLY A 1 116 ? -8.387 33.361 15.459 1.00 63.37 138 GLY A C 1
ATOM 828 O O . GLY A 1 116 ? -7.452 33.680 14.726 1.00 62.97 138 GLY A O 1
ATOM 829 N N . GLY A 1 117 ? -8.704 34.038 16.558 1.00 63.32 139 GLY A N 1
ATOM 830 C CA . GLY A 1 117 ? -7.897 35.159 17.005 1.00 62.78 139 GLY A CA 1
ATOM 831 C C . GLY A 1 117 ? -6.827 34.734 17.992 1.00 59.87 139 GLY A C 1
ATOM 832 O O . GLY A 1 117 ? -6.890 33.637 18.550 1.00 59.79 139 GLY A O 1
ATOM 833 N N . SER A 1 118 ? -5.842 35.602 18.208 1.00 57.30 140 SER A N 1
ATOM 834 C CA . SER A 1 118 ? -4.747 35.307 19.132 1.00 54.10 140 SER A CA 1
ATOM 835 C C . SER A 1 118 ? -5.245 35.235 20.573 1.00 53.80 140 SER A C 1
ATOM 836 O O . SER A 1 118 ? -4.919 34.301 21.311 1.00 54.00 140 SER A O 1
ATOM 839 N N . ASP A 1 119 ? -6.044 36.225 20.956 1.00 55.85 141 ASP A N 1
ATOM 840 C CA . ASP A 1 119 ? -6.581 36.323 22.307 1.00 59.72 141 ASP A CA 1
ATOM 841 C C . ASP A 1 119 ? -7.320 35.059 22.753 1.00 60.98 141 ASP A C 1
ATOM 842 O O . ASP A 1 119 ? -7.182 34.626 23.896 1.00 60.74 141 ASP A O 1
ATOM 847 N N . GLU A 1 120 ? -8.089 34.465 21.845 1.00 61.45 142 GLU A N 1
ATOM 848 C CA . GLU A 1 120 ? -8.897 33.295 22.175 1.00 60.39 142 GLU A CA 1
ATOM 849 C C . GLU A 1 120 ? -8.055 32.046 22.447 1.00 53.51 142 GLU A C 1
ATOM 850 O O . GLU A 1 120 ? -8.405 31.235 23.306 1.00 51.30 142 GLU A O 1
ATOM 856 N N . LEU A 1 121 ? -6.956 31.888 21.709 1.00 52.84 143 LEU A N 1
ATOM 857 C CA . LEU A 1 121 ? -6.077 30.737 21.891 1.00 49.83 143 LEU A CA 1
ATOM 858 C C . LEU A 1 121 ? -5.369 30.815 23.236 1.00 50.12 143 LEU A C 1
ATOM 859 O O . LEU A 1 121 ? -5.319 29.836 23.978 1.00 50.86 143 LEU A O 1
ATOM 864 N N . PHE A 1 122 ? -4.824 31.985 23.548 1.00 50.31 144 PHE A N 1
ATOM 865 C CA . PHE A 1 122 ? -4.050 32.148 24.773 1.00 47.83 144 PHE A CA 1
ATOM 866 C C . PHE A 1 122 ? -4.927 32.206 26.018 1.00 47.36 144 PHE A C 1
ATOM 867 O O . PHE A 1 122 ? -4.510 31.764 27.087 1.00 47.60 144 PHE A O 1
ATOM 875 N N . ASN A 1 123 ? -6.135 32.748 25.885 1.00 49.46 145 ASN A N 1
ATOM 876 C CA . ASN A 1 123 ? -7.098 32.699 26.978 1.00 52.79 145 ASN A CA 1
ATOM 877 C C . ASN A 1 123 ? -7.396 31.253 27.355 1.00 53.59 145 ASN A C 1
ATOM 878 O O . ASN A 1 123 ? -7.485 30.916 28.531 1.00 58.42 145 ASN A O 1
ATOM 883 N N . PHE A 1 124 ? -7.554 30.402 26.347 1.00 55.80 146 PHE A N 1
ATOM 884 C CA . PHE A 1 124 ? -7.838 28.992 26.579 1.00 56.52 146 PHE A CA 1
ATOM 885 C C . PHE A 1 124 ? -6.706 28.292 27.324 1.00 53.48 146 PHE A C 1
ATOM 886 O O . PHE A 1 124 ? -6.945 27.521 28.252 1.00 55.44 146 PHE A O 1
ATOM 894 N N . ILE A 1 125 ? -5.477 28.548 26.890 1.00 51.45 147 ILE A N 1
ATOM 895 C CA . ILE A 1 125 ? -4.290 27.950 27.494 1.00 48.73 147 ILE A CA 1
ATOM 896 C C . ILE A 1 125 ? -4.114 28.439 28.938 1.00 48.22 147 ILE A C 1
ATOM 897 O O . ILE A 1 125 ? -3.807 27.658 29.838 1.00 47.27 147 ILE A O 1
ATOM 902 N N . ALA A 1 126 ? -4.326 29.731 29.155 1.00 49.25 148 ALA A N 1
ATOM 903 C CA . ALA A 1 126 ? -4.211 30.315 30.487 1.00 47.39 148 ALA A CA 1
ATOM 904 C C . ALA A 1 126 ? -5.229 29.723 31.463 1.00 50.38 148 ALA A C 1
ATOM 905 O O . ALA A 1 126 ? -4.949 29.585 32.657 1.00 50.71 148 ALA A O 1
ATOM 907 N N . GLU A 1 127 ? -6.412 29.389 30.948 1.00 50.22 149 GLU A N 1
ATOM 908 C CA . GLU A 1 127 ? -7.486 28.809 31.754 1.00 54.28 149 GLU A CA 1
ATOM 909 C C . GLU A 1 127 ? -7.181 27.371 32.179 1.00 54.00 149 GLU A C 1
ATOM 910 O O . GLU A 1 127 ? -7.451 26.984 33.312 1.00 57.48 149 GLU A O 1
ATOM 916 N N . ALA A 1 128 ? -6.621 26.585 31.265 1.00 54.52 150 ALA A N 1
ATOM 917 C CA . ALA A 1 128 ? -6.219 25.215 31.567 1.00 52.50 150 ALA A CA 1
ATOM 918 C C . ALA A 1 128 ? -5.141 25.224 32.646 1.00 50.83 150 ALA A C 1
ATOM 919 O O . ALA A 1 128 ? -5.139 24.391 33.554 1.00 50.91 150 ALA A O 1
ATOM 921 N N . LEU A 1 129 ? -4.223 26.176 32.524 1.00 47.91 151 LEU A N 1
ATOM 922 C CA . LEU A 1 129 ? -3.140 26.362 33.481 1.00 47.47 151 LEU A CA 1
ATOM 923 C C . LEU A 1 129 ? -3.673 26.666 34.883 1.00 44.54 151 LEU A C 1
ATOM 924 O O . LEU A 1 129 ? -3.155 26.154 35.873 1.00 44.39 151 LEU A O 1
ATOM 929 N N . ALA A 1 130 ? -4.710 27.496 34.964 1.00 48.98 152 ALA A N 1
ATOM 930 C CA . ALA A 1 130 ? -5.269 27.891 36.254 1.00 50.13 152 ALA A CA 1
ATOM 931 C C . ALA A 1 130 ? -5.972 26.730 36.949 1.00 51.97 152 ALA A C 1
ATOM 932 O O . ALA A 1 130 ? -5.846 26.557 38.165 1.00 52.48 152 ALA A O 1
ATOM 934 N N . LYS A 1 131 ? -6.725 25.951 36.175 1.00 51.14 153 LYS A N 1
ATOM 935 C CA . LYS A 1 131 ? -7.369 24.751 36.690 1.00 55.05 153 LYS A CA 1
ATOM 936 C C . LYS A 1 131 ? -6.326 23.743 37.150 1.00 49.64 153 LYS A C 1
ATOM 937 O O . LYS A 1 131 ? -6.517 23.054 38.151 1.00 50.61 153 LYS A O 1
ATOM 943 N N . PHE A 1 132 ? -5.218 23.674 36.420 1.00 46.68 154 PHE A N 1
ATOM 944 C CA . PHE A 1 132 ? -4.121 22.788 36.779 1.00 43.27 154 PHE A CA 1
ATOM 945 C C . PHE A 1 132 ? -3.430 23.229 38.069 1.00 43.80 154 PHE A C 1
ATOM 946 O O . PHE A 1 132 ? -3.110 22.400 38.919 1.00 44.41 154 PHE A O 1
ATOM 954 N N . VAL A 1 133 ? -3.196 24.532 38.206 1.00 42.19 155 VAL A N 1
ATOM 955 C CA . VAL A 1 133 ? -2.573 25.083 39.410 1.00 41.10 155 VAL A CA 1
ATOM 956 C C . VAL A 1 133 ? -3.416 24.773 40.654 1.00 42.74 155 VAL A C 1
ATOM 957 O O . VAL A 1 133 ? -2.885 24.541 41.741 1.00 43.02 155 VAL A O 1
ATOM 961 N N . ALA A 1 134 ? -4.731 24.740 40.477 1.00 43.61 156 ALA A N 1
ATOM 962 C CA . ALA A 1 134 ? -5.660 24.507 41.578 1.00 45.81 156 ALA A CA 1
ATOM 963 C C . ALA A 1 134 ? -5.644 23.062 42.088 1.00 49.61 156 ALA A C 1
ATOM 964 O O . ALA A 1 134 ? -6.281 22.751 43.093 1.00 50.54 156 ALA A O 1
ATOM 966 N N . THR A 1 135 ? -4.919 22.186 41.395 1.00 47.11 157 THR A N 1
ATOM 967 C CA . THR A 1 135 ? -4.799 20.789 41.814 1.00 51.25 157 THR A CA 1
ATOM 968 C C . THR A 1 135 ? -3.555 20.531 42.671 1.00 55.46 157 THR A C 1
ATOM 969 O O . THR A 1 135 ? -3.239 19.377 42.971 1.00 56.74 157 THR A O 1
ATOM 973 N N . GLU A 1 136 ? -2.854 21.599 43.054 1.00 55.80 158 GLU A N 1
ATOM 974 C CA . GLU A 1 136 ? -1.695 21.480 43.942 1.00 53.84 158 GLU A CA 1
ATOM 975 C C . GLU A 1 136 ? -2.090 20.875 45.291 1.00 60.43 158 GLU A C 1
ATOM 976 O O . GLU A 1 136 ? -3.124 21.234 45.855 1.00 62.35 158 GLU A O 1
ATOM 982 N N . CYS A 1 137 ? -1.270 19.963 45.807 1.00 67.42 159 CYS A N 1
ATOM 983 C CA . CYS A 1 137 ? -1.502 19.414 47.141 1.00 75.67 159 CYS A CA 1
ATOM 984 C C . CYS A 1 137 ? -0.715 20.225 48.167 1.00 80.15 159 CYS A C 1
ATOM 985 O O . CYS A 1 137 ? -0.572 21.441 48.024 1.00 79.96 159 CYS A O 1
ATOM 988 N N . GLU A 1 138 ? -0.218 19.553 49.201 1.00 84.75 160 GLU A N 1
ATOM 989 C CA . GLU A 1 138 ? 0.622 20.195 50.208 1.00 85.70 160 GLU A CA 1
ATOM 990 C C . GLU A 1 138 ? 1.356 19.146 51.033 1.00 86.85 160 GLU A C 1
ATOM 991 O O . GLU A 1 138 ? 0.742 18.210 51.545 1.00 89.19 160 GLU A O 1
ATOM 993 N N . PHE A 1 140 ? 1.025 25.700 50.410 1.00 91.33 162 PHE A N 1
ATOM 994 C CA . PHE A 1 140 ? 2.318 25.348 50.986 1.00 89.76 162 PHE A CA 1
ATOM 995 C C . PHE A 1 140 ? 3.040 24.280 50.164 1.00 88.76 162 PHE A C 1
ATOM 996 O O . PHE A 1 140 ? 4.163 23.897 50.489 1.00 89.83 162 PHE A O 1
ATOM 998 N N . HIS A 1 141 ? 2.390 23.790 49.112 1.00 87.48 163 HIS A N 1
ATOM 999 C CA . HIS A 1 141 ? 3.111 23.141 48.025 1.00 84.63 163 HIS A CA 1
ATOM 1000 C C . HIS A 1 141 ? 3.903 24.292 47.429 1.00 80.23 163 HIS A C 1
ATOM 1001 O O . HIS A 1 141 ? 5.096 24.176 47.138 1.00 76.92 163 HIS A O 1
ATOM 1008 N N . LEU A 1 142 ? 3.212 25.422 47.283 1.00 79.30 164 LEU A N 1
ATOM 1009 C CA . LEU A 1 142 ? 3.785 26.641 46.728 1.00 77.47 164 LEU A CA 1
ATOM 1010 C C . LEU A 1 142 ? 3.884 27.760 47.766 1.00 77.41 164 LEU A C 1
ATOM 1011 O O . LEU A 1 142 ? 3.354 27.649 48.871 1.00 75.19 164 LEU A O 1
ATOM 1013 N N . PRO A 1 143 ? 4.589 28.840 47.401 1.00 78.10 165 PRO A N 1
ATOM 1014 C CA . PRO A 1 143 ? 4.786 30.182 47.964 1.00 77.20 165 PRO A CA 1
ATOM 1015 C C . PRO A 1 143 ? 5.563 30.289 49.274 1.00 77.77 165 PRO A C 1
ATOM 1016 O O . PRO A 1 143 ? 5.269 29.607 50.256 1.00 80.05 165 PRO A O 1
ATOM 1018 N N . GLU A 1 144 ? 6.580 31.143 49.243 1.00 77.93 166 GLU A N 1
ATOM 1019 C CA . GLU A 1 144 ? 7.069 31.830 50.424 1.00 78.29 166 GLU A CA 1
ATOM 1020 C C . GLU A 1 144 ? 6.461 33.215 50.254 1.00 76.18 166 GLU A C 1
ATOM 1021 O O . GLU A 1 144 ? 7.154 34.236 50.300 1.00 77.57 166 GLU A O 1
ATOM 1023 N N . GLY A 1 145 ? 5.151 33.231 50.017 1.00 72.67 167 GLY A N 1
ATOM 1024 C CA . GLY A 1 145 ? 4.470 34.417 49.529 1.00 70.59 167 GLY A CA 1
ATOM 1025 C C . GLY A 1 145 ? 4.873 34.637 48.081 1.00 67.30 167 GLY A C 1
ATOM 1026 O O . GLY A 1 145 ? 4.660 35.711 47.514 1.00 68.80 167 GLY A O 1
ATOM 1027 N N . ARG A 1 146 ? 5.452 33.599 47.483 1.00 61.64 168 ARG A N 1
ATOM 1028 C CA . ARG A 1 146 ? 6.061 33.694 46.163 1.00 58.48 168 ARG A CA 1
ATOM 1029 C C . ARG A 1 146 ? 5.056 33.725 45.017 1.00 56.28 168 ARG A C 1
ATOM 1030 O O . ARG A 1 146 ? 4.030 33.042 45.046 1.00 60.01 168 ARG A O 1
ATOM 1038 N N . GLN A 1 147 ? 5.375 34.519 44.004 1.00 49.39 169 GLN A N 1
ATOM 1039 C CA . GLN A 1 147 ? 4.679 34.484 42.728 1.00 48.00 169 GLN A CA 1
ATOM 1040 C C . GLN A 1 147 ? 5.109 33.203 42.014 1.00 42.62 169 GLN A C 1
ATOM 1041 O O . GLN A 1 147 ? 6.292 32.858 42.026 1.00 40.18 169 GLN A O 1
ATOM 1047 N N . ARG A 1 148 ? 4.165 32.486 41.406 1.00 39.68 170 ARG A N 1
ATOM 1048 C CA . ARG A 1 148 ? 4.518 31.288 40.641 1.00 36.97 170 ARG A CA 1
ATOM 1049 C C . ARG A 1 148 ? 5.300 31.671 39.397 1.00 35.98 170 ARG A C 1
ATOM 1050 O O . ARG A 1 148 ? 5.086 32.744 38.833 1.00 38.01 170 ARG A O 1
ATOM 1058 N N . GLU A 1 149 ? 6.221 30.805 38.977 1.00 30.38 171 GLU A N 1
ATOM 1059 C CA . GLU A 1 149 ? 7.061 31.111 37.828 1.00 29.02 171 GLU A CA 1
ATOM 1060 C C . GLU A 1 149 ? 7.013 30.001 36.802 1.00 32.20 171 GLU A C 1
ATOM 1061 O O . GLU A 1 149 ? 7.004 28.818 37.150 1.00 34.10 171 GLU A O 1
ATOM 1067 N N . LEU A 1 150 ? 6.984 30.404 35.538 1.00 31.19 172 LEU A N 1
ATOM 1068 C CA . LEU A 1 150 ? 6.707 29.491 34.438 1.00 35.39 172 LEU A CA 1
ATOM 1069 C C . LEU A 1 150 ? 7.779 29.533 33.370 1.00 34.36 172 LEU A C 1
ATOM 1070 O O . LEU A 1 150 ? 8.237 30.613 32.976 1.00 33.85 172 LEU A O 1
ATOM 1075 N N . GLY A 1 151 ? 8.173 28.353 32.893 1.00 26.34 173 GLY A N 1
ATOM 1076 C CA . GLY A 1 151 ? 9.031 28.243 31.726 1.00 26.31 173 GLY A CA 1
ATOM 1077 C C . GLY A 1 151 ? 8.124 27.924 30.551 1.00 31.21 173 GLY A C 1
ATOM 1078 O O . GLY A 1 151 ? 7.304 27.014 30.649 1.00 35.30 173 GLY A O 1
ATOM 1079 N N . PHE A 1 152 ? 8.262 28.665 29.455 1.00 29.77 174 PHE A N 1
ATOM 1080 C CA . PHE A 1 152 ? 7.310 28.598 28.340 1.00 30.35 174 PHE A CA 1
ATOM 1081 C C . PHE A 1 152 ? 8.027 28.076 27.101 1.00 29.67 174 PHE A C 1
ATOM 1082 O O . PHE A 1 152 ? 8.852 28.774 26.518 1.00 30.46 174 PHE A O 1
ATOM 1090 N N . THR A 1 153 ? 7.712 26.846 26.691 1.00 31.36 175 THR A N 1
ATOM 1091 C CA . THR A 1 153 ? 8.312 26.291 25.479 1.00 29.81 175 THR A CA 1
ATOM 1092 C C . THR A 1 153 ? 7.363 26.485 24.295 1.00 33.16 175 THR A C 1
ATOM 1093 O O . THR A 1 153 ? 6.301 25.871 24.240 1.00 38.36 175 THR A O 1
ATOM 1097 N N . PHE A 1 154 ? 7.756 27.338 23.354 1.00 34.07 176 PHE A N 1
ATOM 1098 C CA . PHE A 1 154 ? 6.947 27.619 22.176 1.00 33.56 176 PHE A CA 1
ATOM 1099 C C . PHE A 1 154 ? 7.619 27.011 20.948 1.00 38.41 176 PHE A C 1
ATOM 1100 O O . PHE A 1 154 ? 8.578 27.578 20.409 1.00 37.59 176 PHE A O 1
ATOM 1108 N N . SER A 1 155 ? 7.115 25.856 20.516 1.00 36.23 177 SER A N 1
ATOM 1109 C CA . SER A 1 155 ? 7.762 25.085 19.461 1.00 36.98 177 SER A CA 1
ATOM 1110 C C . SER A 1 155 ? 7.146 25.296 18.077 1.00 41.68 177 SER A C 1
ATOM 1111 O O . SER A 1 155 ? 6.887 24.342 17.342 1.00 47.48 177 SER A O 1
ATOM 1114 N N . PHE A 1 156 ? 6.910 26.557 17.741 1.00 40.49 178 PHE A N 1
ATOM 1115 C CA . PHE A 1 156 ? 6.612 26.960 16.378 1.00 42.77 178 PHE A CA 1
ATOM 1116 C C . PHE A 1 156 ? 7.781 27.846 15.963 1.00 47.70 178 PHE A C 1
ATOM 1117 O O . PHE A 1 156 ? 8.544 28.289 16.829 1.00 50.01 178 PHE A O 1
ATOM 1125 N N . PRO A 1 157 ? 7.954 28.086 14.648 1.00 47.69 179 PRO A N 1
ATOM 1126 C CA . PRO A 1 157 ? 9.026 28.996 14.227 1.00 45.35 179 PRO A CA 1
ATOM 1127 C C . PRO A 1 157 ? 8.908 30.347 14.927 1.00 40.27 179 PRO A C 1
ATOM 1128 O O . PRO A 1 157 ? 7.895 31.046 14.823 1.00 43.94 179 PRO A O 1
ATOM 1132 N N . VAL A 1 158 ? 9.957 30.690 15.662 1.00 39.66 180 VAL A N 1
ATOM 1133 C CA . VAL A 1 158 ? 9.926 31.854 16.533 1.00 37.91 180 VAL A CA 1
ATOM 1134 C C . VAL A 1 158 ? 11.282 32.547 16.510 1.00 37.58 180 VAL A C 1
ATOM 1135 O O . VAL A 1 158 ? 12.318 31.912 16.315 1.00 40.72 180 VAL A O 1
ATOM 1139 N N . LYS A 1 159 ? 11.264 33.860 16.675 1.00 40.07 181 LYS A N 1
ATOM 1140 C CA . LYS A 1 159 ? 12.490 34.632 16.754 1.00 39.99 181 LYS A CA 1
ATOM 1141 C C . LYS A 1 159 ? 12.607 35.158 18.177 1.00 36.83 181 LYS A C 1
ATOM 1142 O O . LYS A 1 159 ? 11.976 36.154 18.527 1.00 35.90 181 LYS A O 1
ATOM 1148 N N . GLN A 1 160 ? 13.386 34.470 19.005 1.00 40.22 182 GLN A N 1
ATOM 1149 C CA . GLN A 1 160 ? 13.547 34.883 20.397 1.00 37.35 182 GLN A CA 1
ATOM 1150 C C . GLN A 1 160 ? 14.438 36.123 20.482 1.00 35.45 182 GLN A C 1
ATOM 1151 O O . GLN A 1 160 ? 15.530 36.155 19.917 1.00 38.65 182 GLN A O 1
ATOM 1157 N N . THR A 1 161 ? 13.959 37.142 21.187 1.00 36.26 183 THR A N 1
ATOM 1158 C CA . THR A 1 161 ? 14.636 38.436 21.231 1.00 37.78 183 THR A CA 1
ATOM 1159 C C . THR A 1 161 ? 15.199 38.782 22.617 1.00 38.28 183 THR A C 1
ATOM 1160 O O . THR A 1 161 ? 16.028 39.685 22.748 1.00 39.24 183 THR A O 1
ATOM 1164 N N . SER A 1 162 ? 14.734 38.076 23.645 1.00 33.25 184 SER A N 1
ATOM 1165 C CA . SER A 1 162 ? 15.268 38.228 25.003 1.00 30.82 184 SER A CA 1
ATOM 1166 C C . SER A 1 162 ? 14.971 36.952 25.770 1.00 32.23 184 SER A C 1
ATOM 1167 O O . SER A 1 162 ? 14.419 36.013 25.197 1.00 27.05 184 SER A O 1
ATOM 1170 N N . LEU A 1 163 ? 15.326 36.915 27.055 1.00 28.54 185 LEU A N 1
ATOM 1171 C CA . LEU A 1 163 ? 15.027 35.746 27.891 1.00 30.30 185 LEU A CA 1
ATOM 1172 C C . LEU A 1 163 ? 13.521 35.477 27.936 1.00 29.45 185 LEU A C 1
ATOM 1173 O O . LEU A 1 163 ? 13.086 34.323 27.986 1.00 31.53 185 LEU A O 1
ATOM 1178 N N . SER A 1 164 ? 12.730 36.540 27.902 1.00 31.87 186 SER A N 1
ATOM 1179 C CA . SER A 1 164 ? 11.291 36.396 28.075 1.00 31.53 186 SER A CA 1
ATOM 1180 C C . SER A 1 164 ? 10.476 37.062 26.971 1.00 31.59 186 SER A C 1
ATOM 1181 O O . SER A 1 164 ? 9.397 37.591 27.236 1.00 34.09 186 SER A O 1
ATOM 1184 N N . SER A 1 165 ? 10.978 37.026 25.738 1.00 32.04 187 SER A N 1
ATOM 1185 C CA . SER A 1 165 ? 10.186 37.495 24.596 1.00 36.19 187 SER A CA 1
ATOM 1186 C C . SER A 1 165 ? 10.644 36.868 23.283 1.00 33.52 187 SER A C 1
ATOM 1187 O O . SER A 1 165 ? 11.801 36.479 23.128 1.00 32.23 187 SER A O 1
ATOM 1190 N N . GLY A 1 166 ? 9.716 36.751 22.341 1.00 37.60 188 GLY A N 1
ATOM 1191 C CA . GLY A 1 166 ? 10.003 36.105 21.074 1.00 38.08 188 GLY A CA 1
ATOM 1192 C C . GLY A 1 166 ? 8.846 36.337 20.125 1.00 40.76 188 GLY A C 1
ATOM 1193 O O . GLY A 1 166 ? 7.689 36.364 20.548 1.00 41.80 188 GLY A O 1
ATOM 1194 N N . SER A 1 167 ? 9.152 36.533 18.848 1.00 43.64 189 SER A N 1
ATOM 1195 C CA . SER A 1 167 ? 8.114 36.839 17.873 1.00 46.51 189 SER A CA 1
ATOM 1196 C C . SER A 1 167 ? 7.810 35.634 16.995 1.00 42.10 189 SER A C 1
ATOM 1197 O O . SER A 1 167 ? 8.721 34.978 16.488 1.00 43.51 189 SER A O 1
ATOM 1200 N N . LEU A 1 168 ? 6.524 35.343 16.822 1.00 43.91 190 LEU A N 1
ATOM 1201 C CA . LEU A 1 168 ? 6.112 34.255 15.940 1.00 44.88 190 LEU A CA 1
ATOM 1202 C C . LEU A 1 168 ? 6.446 34.608 14.491 1.00 48.48 190 LEU A C 1
ATOM 1203 O O . LEU A 1 168 ? 6.062 35.669 14.005 1.00 55.31 190 LEU A O 1
ATOM 1208 N N . ILE A 1 169 ? 7.167 33.723 13.807 1.00 49.98 191 ILE A N 1
ATOM 1209 C CA . ILE A 1 169 ? 7.591 33.976 12.429 1.00 50.40 191 ILE A CA 1
ATOM 1210 C C . ILE A 1 169 ? 6.553 33.479 11.424 1.00 51.47 191 ILE A C 1
ATOM 1211 O O . ILE A 1 169 ? 6.118 34.216 10.535 1.00 52.69 191 ILE A O 1
ATOM 1216 N N . LYS A 1 170 ? 6.172 32.214 11.574 1.00 51.32 192 LYS A N 1
ATOM 1217 C CA . LYS A 1 170 ? 5.207 31.584 10.689 1.00 54.54 192 LYS A CA 1
ATOM 1218 C C . LYS A 1 170 ? 4.542 30.434 11.433 1.00 51.76 192 LYS A C 1
ATOM 1219 O O . LYS A 1 170 ? 5.190 29.749 12.225 1.00 46.54 192 LYS A O 1
ATOM 1225 N N . TRP A 1 171 ? 3.251 30.229 11.190 1.00 52.00 193 TRP A N 1
ATOM 1226 C CA . TRP A 1 171 ? 2.538 29.113 11.802 1.00 49.74 193 TRP A CA 1
ATOM 1227 C C . TRP A 1 171 ? 2.859 27.788 11.108 1.00 51.77 193 TRP A C 1
ATOM 1228 O O . TRP A 1 171 ? 3.297 27.764 9.956 1.00 55.06 193 TRP A O 1
ATOM 1239 N N A THR A 1 172 ? 2.605 26.698 11.823 0.21 51.00 194 THR A N 1
ATOM 1240 N N B THR A 1 172 ? 2.668 26.685 11.824 0.79 50.17 194 THR A N 1
ATOM 1241 C CA A THR A 1 172 ? 2.868 25.346 11.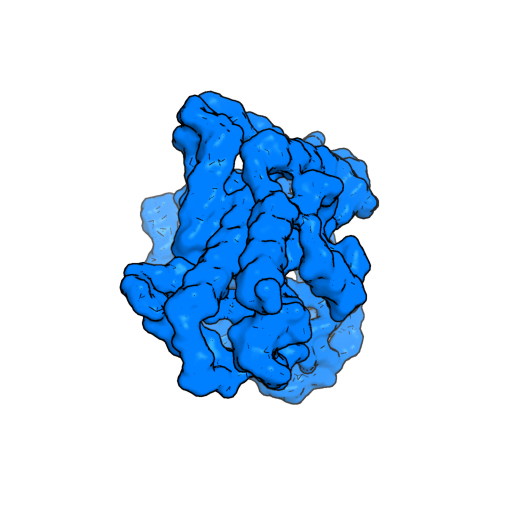352 0.21 51.22 194 THR A CA 1
ATOM 1242 C CA B THR A 1 172 ? 2.766 25.351 11.241 0.79 51.19 194 THR A CA 1
ATOM 1243 C C A THR A 1 172 ? 1.694 24.493 11.844 0.21 53.72 194 THR A C 1
ATOM 1244 C C B THR A 1 172 ? 1.613 24.514 11.762 0.79 54.43 194 THR A C 1
ATOM 1245 O O A THR A 1 172 ? 0.829 25.002 12.558 0.21 54.50 194 THR A O 1
ATOM 1246 O O B THR A 1 172 ? 0.723 25.027 12.444 0.79 54.16 194 THR A O 1
ATOM 1253 N N . LYS A 1 173 ? 1.637 23.226 11.436 1.00 56.78 195 LYS A N 1
ATOM 1254 C CA . LYS A 1 173 ? 0.709 22.253 12.019 1.00 60.21 195 LYS A CA 1
ATOM 1255 C C . LYS A 1 173 ? -0.782 22.582 11.925 1.00 59.12 195 LYS A C 1
ATOM 1256 O O . LYS A 1 173 ? -1.567 22.173 12.784 1.00 62.29 195 LYS A O 1
ATOM 1262 N N . GLY A 1 174 ? -1.177 23.307 10.885 1.00 55.75 196 GLY A N 1
ATOM 1263 C CA . GLY A 1 174 ? -2.580 23.627 10.691 1.00 52.19 196 GLY A CA 1
ATOM 1264 C C . GLY A 1 174 ? -3.071 24.778 11.549 1.00 51.85 196 GLY A C 1
ATOM 1265 O O . GLY A 1 174 ? -4.277 24.956 11.727 1.00 51.37 196 GLY A O 1
ATOM 1266 N N . PHE A 1 175 ? -2.142 25.554 12.099 1.00 50.74 197 PHE A N 1
ATOM 1267 C CA . PHE A 1 175 ? -2.508 26.804 12.750 1.00 49.88 197 PHE A CA 1
ATOM 1268 C C . PHE A 1 175 ? -2.489 27.910 11.705 1.00 51.11 197 PHE A C 1
ATOM 1269 O O . PHE A 1 175 ? -1.654 27.901 10.799 1.00 55.24 197 PHE A O 1
ATOM 1277 N N . SER A 1 176 ? -3.408 28.859 11.820 1.00 50.41 198 SER A N 1
ATOM 1278 C CA . SER A 1 176 ? -3.420 30.003 10.913 1.00 51.49 198 SER A CA 1
ATOM 1279 C C . SER A 1 176 ? -4.113 31.191 11.566 1.00 51.98 198 SER A C 1
ATOM 1280 O O . SER A 1 176 ? -5.214 31.586 11.178 1.00 54.28 198 SER A O 1
ATOM 1283 N N . ILE A 1 177 ? -3.447 31.741 12.575 1.00 52.05 199 ILE A N 1
ATOM 1284 C CA . ILE A 1 177 ? -3.911 32.929 13.275 1.00 56.76 199 ILE A CA 1
ATOM 1285 C C . ILE A 1 177 ? -3.038 34.090 12.809 1.00 59.08 199 ILE A C 1
ATOM 1286 O O . ILE A 1 177 ? -2.015 34.400 13.425 1.00 60.81 199 ILE A O 1
ATOM 1291 N N . GLU A 1 178 ? -3.450 34.722 11.711 1.00 57.36 200 GLU A N 1
ATOM 1292 C CA . GLU A 1 178 ? -2.581 35.627 10.960 1.00 58.30 200 GLU A CA 1
ATOM 1293 C C . GLU A 1 178 ? -2.077 36.842 11.744 1.00 56.86 200 GLU A C 1
ATOM 1294 O O . GLU A 1 178 ? -0.950 37.293 11.532 1.00 57.06 200 GLU A O 1
ATOM 1300 N N . GLU A 1 179 ? -2.906 37.367 12.642 1.00 55.41 201 GLU A N 1
ATOM 1301 C CA . GLU A 1 179 ? -2.542 38.544 13.430 1.00 56.58 201 GLU A CA 1
ATOM 1302 C C . GLU A 1 179 ? -1.440 38.235 14.439 1.00 54.28 201 GLU A C 1
ATOM 1303 O O . GLU A 1 179 ? -0.705 39.129 14.862 1.00 58.00 201 GLU A O 1
ATOM 1309 N N . ALA A 1 180 ? -1.336 36.968 14.826 1.00 49.33 202 ALA A N 1
ATOM 1310 C CA . ALA A 1 180 ? -0.323 36.533 15.778 1.00 47.49 202 ALA A CA 1
ATOM 1311 C C . ALA A 1 1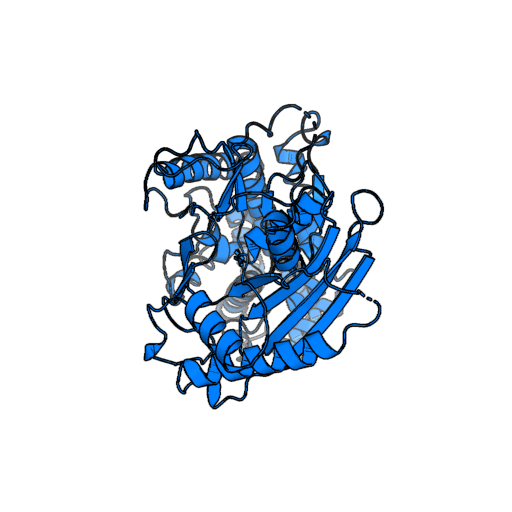80 ? 1.077 36.568 15.162 1.00 51.89 202 ALA A C 1
ATOM 1312 O O . ALA A 1 180 ? 2.076 36.631 15.884 1.00 51.93 202 ALA A O 1
ATOM 1314 N N . VAL A 1 181 ? 1.144 36.521 13.831 1.00 52.43 203 VAL A N 1
ATOM 1315 C CA . VAL A 1 181 ? 2.425 36.512 13.120 1.00 52.62 203 VAL A CA 1
ATOM 1316 C C . VAL A 1 181 ? 3.199 37.803 13.362 1.00 53.05 203 VAL A C 1
ATOM 1317 O O . VAL A 1 181 ? 2.683 38.893 13.119 1.00 52.83 203 VAL A O 1
ATOM 1321 N N . GLY A 1 182 ? 4.435 37.674 13.841 1.00 53.85 204 GLY A N 1
ATOM 1322 C CA . GLY A 1 182 ? 5.280 38.828 14.098 1.00 55.68 204 GLY A CA 1
ATOM 1323 C C . GLY A 1 182 ? 5.061 39.474 15.455 1.00 56.96 204 GLY A C 1
ATOM 1324 O O . GLY A 1 182 ? 5.654 40.515 15.756 1.00 57.18 204 GLY A O 1
ATOM 1325 N N . GLN A 1 183 ? 4.205 38.862 16.273 1.00 54.71 205 GLN A N 1
ATOM 1326 C CA . GLN A 1 183 ? 3.911 39.382 17.610 1.00 50.39 205 GLN A CA 1
ATOM 1327 C C . GLN A 1 183 ? 4.592 38.562 18.702 1.00 46.99 205 GLN A C 1
ATOM 1328 O O . GLN A 1 183 ? 5.004 37.425 18.471 1.00 42.97 205 GLN A O 1
ATOM 1334 N N . ASP A 1 184 ? 4.709 39.149 19.891 1.00 47.78 206 ASP A N 1
ATOM 1335 C CA . ASP A 1 184 ? 5.414 38.509 21.005 1.00 45.28 206 ASP A CA 1
ATOM 1336 C C . ASP A 1 184 ? 4.518 37.510 21.744 1.00 41.84 206 ASP A C 1
ATOM 1337 O O . ASP A 1 184 ? 3.520 37.902 22.351 1.00 41.07 206 ASP A O 1
ATOM 1342 N N . VAL A 1 185 ? 4.887 36.230 21.701 1.00 41.75 207 VAL A N 1
ATOM 1343 C CA . VAL A 1 185 ? 4.060 35.170 22.283 1.00 45.52 207 VAL A CA 1
ATOM 1344 C C . VAL A 1 185 ? 4.002 35.207 23.816 1.00 45.51 207 VAL A C 1
ATOM 1345 O O . VAL A 1 185 ? 2.998 34.816 24.407 1.00 43.93 207 VAL A O 1
ATOM 1349 N N . VAL A 1 186 ? 5.071 35.678 24.456 1.00 43.40 208 VAL A N 1
ATOM 1350 C CA . VAL A 1 186 ? 5.101 35.754 25.914 1.00 41.44 208 VAL A CA 1
ATOM 1351 C C . VAL A 1 186 ? 4.141 36.831 26.405 1.00 43.84 208 VAL A C 1
ATOM 1352 O O . VAL A 1 186 ? 3.370 36.616 27.346 1.00 44.42 208 VAL A O 1
ATOM 1356 N N . GLY A 1 187 ? 4.180 37.991 25.756 1.00 45.81 209 GLY A N 1
ATOM 1357 C CA . GLY A 1 187 ? 3.261 39.066 26.080 1.00 44.98 209 GLY A CA 1
ATOM 1358 C C . GLY A 1 187 ? 1.830 38.621 25.858 1.00 43.25 209 GLY A C 1
ATOM 1359 O O . GLY A 1 187 ? 0.947 38.922 26.655 1.00 46.16 209 GLY A O 1
ATOM 1360 N N . ALA A 1 188 ? 1.611 37.880 24.776 1.00 44.18 210 ALA A N 1
ATOM 1361 C CA . ALA A 1 188 ? 0.288 37.353 24.456 1.00 45.44 210 ALA A CA 1
ATOM 1362 C C . ALA A 1 188 ? -0.227 36.460 25.582 1.00 43.57 210 ALA A C 1
ATOM 1363 O O . ALA A 1 188 ? -1.360 36.612 26.040 1.00 47.92 210 ALA A O 1
ATOM 1365 N N . LEU A 1 189 ? 0.611 35.524 26.016 1.00 44.30 211 LEU A N 1
ATOM 1366 C CA . LEU A 1 189 ? 0.256 34.633 27.114 1.00 42.25 211 LEU A CA 1
ATOM 1367 C C . LEU A 1 189 ? 0.092 35.399 28.426 1.00 44.36 211 LEU A C 1
ATOM 1368 O O . LEU A 1 189 ? -0.825 35.122 29.201 1.00 44.66 211 LEU A O 1
ATOM 1373 N N . ASN A 1 190 ? 0.987 36.354 28.675 1.00 44.40 212 ASN A N 1
ATOM 1374 C CA . ASN A 1 190 ? 0.880 37.219 29.849 1.00 47.32 212 ASN A CA 1
ATOM 1375 C C . ASN A 1 190 ? -0.487 37.872 29.947 1.00 51.23 212 ASN A C 1
ATOM 1376 O O . ASN A 1 190 ? -1.125 37.841 31.001 1.00 53.18 212 ASN A O 1
ATOM 1381 N N . LYS A 1 191 ? -0.920 38.469 28.839 1.00 51.88 213 LYS A N 1
ATOM 1382 C CA . LYS A 1 191 ? -2.227 39.113 28.748 1.00 54.61 213 LYS A CA 1
ATOM 1383 C C . LYS A 1 191 ? -3.322 38.173 29.207 1.00 53.12 213 LYS A C 1
ATOM 1384 O O . LYS A 1 191 ? -4.146 38.525 30.044 1.00 50.07 213 LYS A O 1
ATOM 1390 N N . ALA A 1 192 ? -3.303 36.963 28.663 1.00 54.05 214 ALA A N 1
ATOM 1391 C CA . ALA A 1 192 ? -4.298 35.956 28.993 1.00 54.76 214 ALA A CA 1
ATOM 1392 C C . ALA A 1 192 ? -4.195 35.499 30.445 1.00 54.64 214 ALA A C 1
ATOM 1393 O O . ALA A 1 192 ? -5.211 35.227 31.084 1.00 55.87 214 ALA A O 1
ATOM 1395 N N . LEU A 1 193 ? -2.972 35.402 30.960 1.00 50.90 215 LEU A N 1
ATOM 1396 C CA . LEU A 1 193 ? -2.765 35.092 32.373 1.00 51.74 215 LEU A CA 1
ATOM 1397 C C . LEU A 1 193 ? -3.332 36.203 33.262 1.00 55.11 215 LEU A C 1
ATOM 1398 O O . LEU A 1 193 ? -3.900 35.936 34.323 1.00 57.53 215 LEU A O 1
ATOM 1403 N N . GLU A 1 194 ? -3.174 37.448 32.829 1.00 55.50 216 GLU A N 1
ATOM 1404 C CA . GLU A 1 194 ? -3.757 38.573 33.546 1.00 58.75 216 GLU A CA 1
ATOM 1405 C C . GLU A 1 194 ? -5.279 38.495 33.485 1.00 62.64 216 GLU A C 1
ATOM 1406 O O . GLU A 1 194 ? -5.955 38.549 34.515 1.00 64.06 216 GLU A O 1
ATOM 1408 N N . ARG A 1 195 ? -5.812 38.337 32.275 1.00 63.75 217 ARG A N 1
ATOM 1409 C CA . ARG A 1 195 ? -7.261 38.304 32.052 1.00 69.14 217 ARG A CA 1
ATOM 1410 C C . ARG A 1 195 ? -7.980 37.143 32.747 1.00 68.04 217 ARG A C 1
ATOM 1411 O O . ARG A 1 195 ? -9.206 37.062 32.702 1.00 70.13 217 ARG A O 1
ATOM 1419 N N . VAL A 1 196 ? -7.223 36.257 33.389 1.00 62.92 218 VAL A N 1
ATOM 1420 C CA . VAL A 1 196 ? -7.765 34.997 33.897 1.00 60.31 218 VAL A CA 1
ATOM 1421 C C . VAL A 1 196 ? -7.705 34.888 35.436 1.00 61.12 218 VAL A C 1
ATOM 1422 O O . VAL A 1 196 ? -8.475 34.144 36.052 1.00 66.73 218 VAL A O 1
ATOM 1426 N N . GLY A 1 197 ? -6.822 35.662 36.058 1.00 57.50 219 GLY A N 1
ATOM 1427 C CA . GLY A 1 197 ? -6.754 35.696 37.509 1.00 58.09 219 GLY A CA 1
ATOM 1428 C C . GLY A 1 197 ? -5.655 34.822 38.077 1.00 56.03 219 GLY A C 1
ATOM 1429 O O . GLY A 1 197 ? -5.662 34.488 39.266 1.00 58.34 219 GLY A O 1
ATOM 1430 N N . LEU A 1 198 ? -4.710 34.448 37.218 1.00 48.50 220 LEU A N 1
ATOM 1431 C CA . LEU A 1 198 ? -3.599 33.601 37.622 1.00 48.02 220 LEU A CA 1
ATOM 1432 C C . LEU A 1 198 ? -2.326 34.419 37.799 1.00 47.19 220 LEU A C 1
ATOM 1433 O O . LEU A 1 198 ? -1.731 34.875 36.819 1.00 52.01 220 LEU A O 1
ATOM 1438 N N . ASP A 1 199 ? -1.910 34.604 39.049 1.00 45.72 221 ASP A N 1
ATOM 1439 C CA . ASP A 1 199 ? -0.667 35.303 39.349 1.00 47.27 221 ASP A CA 1
ATOM 1440 C C . ASP A 1 199 ? 0.510 34.407 38.989 1.00 46.55 221 ASP A C 1
ATOM 1441 O O . ASP A 1 199 ? 0.990 33.639 39.820 1.00 50.73 221 ASP A O 1
ATOM 1446 N N A MET A 1 200 ? 0.977 34.521 37.748 0.62 43.57 222 MET A N 1
ATOM 1447 N N B MET A 1 200 ? 0.968 34.501 37.747 0.38 43.81 222 MET A N 1
ATOM 1448 C CA A MET A 1 200 ? 2.041 33.661 37.234 0.62 42.00 222 MET A CA 1
ATOM 1449 C CA B MET A 1 200 ? 2.063 33.662 37.279 0.38 42.46 222 MET A CA 1
ATOM 1450 C C A MET A 1 200 ? 2.993 34.448 36.343 0.62 43.82 222 MET A C 1
ATOM 1451 C C B MET A 1 200 ? 2.991 34.443 36.359 0.38 43.73 222 MET A C 1
ATOM 1452 O O A MET A 1 200 ? 2.572 35.052 35.358 0.62 47.56 222 MET A O 1
ATOM 1453 O O B MET A 1 200 ? 2.549 35.045 35.380 0.38 46.87 222 MET A O 1
ATOM 1462 N N . ARG A 1 201 ? 4.277 34.435 36.689 1.00 40.25 223 ARG A N 1
ATOM 1463 C CA . ARG A 1 201 ? 5.281 35.146 35.910 1.00 39.27 223 ARG A CA 1
ATOM 1464 C C . ARG A 1 201 ? 5.934 34.200 34.916 1.00 36.22 223 ARG A C 1
ATOM 1465 O O . ARG A 1 201 ? 6.249 33.059 35.256 1.00 32.87 223 ARG A O 1
ATOM 1473 N N . ILE A 1 202 ? 6.138 34.664 33.687 1.00 31.52 224 ILE A N 1
ATOM 1474 C CA . ILE A 1 202 ? 6.868 33.859 32.717 1.00 33.11 224 ILE A CA 1
ATOM 1475 C C . ILE A 1 202 ? 8.351 34.180 32.834 1.00 33.68 224 ILE A C 1
ATOM 1476 O O . ILE A 1 202 ? 8.809 35.251 32.424 1.00 33.01 224 ILE A O 1
ATOM 1481 N N . ALA A 1 203 ? 9.088 33.242 33.419 1.00 28.04 225 ALA A N 1
ATOM 1482 C CA . ALA A 1 203 ? 10.495 33.446 33.751 1.00 30.29 225 ALA A CA 1
ATOM 1483 C C . ALA A 1 203 ? 11.408 33.273 32.545 1.00 31.78 225 ALA A C 1
ATOM 1484 O O . ALA A 1 203 ? 12.512 33.825 32.513 1.00 32.33 225 ALA A O 1
ATOM 1486 N N . ALA A 1 204 ? 10.953 32.498 31.558 1.00 28.68 226 ALA A N 1
ATOM 1487 C CA . ALA A 1 204 ? 11.792 32.163 30.417 1.00 28.50 226 ALA A CA 1
ATOM 1488 C C . ALA A 1 204 ? 10.964 31.661 29.248 1.00 33.14 226 ALA A C 1
ATOM 1489 O O . ALA A 1 204 ? 10.075 30.825 29.432 1.00 32.69 226 ALA A O 1
ATOM 1491 N N . LEU A 1 205 ? 11.256 32.182 28.058 1.00 31.63 227 LEU A N 1
ATOM 1492 C CA . LEU A 1 205 ? 10.810 31.564 26.814 1.00 29.54 227 LEU A CA 1
ATOM 1493 C C . LEU A 1 205 ? 11.865 30.523 26.465 1.00 31.20 227 LEU A C 1
ATOM 1494 O O . LEU A 1 205 ? 13.064 30.820 26.430 1.00 29.96 227 LEU A O 1
ATOM 1499 N N . VAL A 1 206 ? 11.429 29.290 26.229 1.00 28.08 228 VAL A N 1
ATOM 1500 C CA . VAL A 1 206 ? 12.362 28.178 26.148 1.00 28.07 228 VAL A CA 1
ATOM 1501 C C . VAL A 1 206 ? 12.332 27.485 24.790 1.00 30.69 228 VAL A C 1
ATOM 1502 O O . VAL A 1 206 ? 11.264 27.261 24.227 1.00 29.68 228 VAL A O 1
ATOM 1506 N N . ASN A 1 207 ? 13.522 27.193 24.268 1.00 28.49 229 ASN A N 1
ATOM 1507 C CA . ASN A 1 207 ? 13.698 26.289 23.137 1.00 29.41 229 ASN A CA 1
ATOM 1508 C C . ASN A 1 207 ? 13.892 24.861 23.648 1.00 27.97 229 ASN A C 1
ATOM 1509 O O . ASN A 1 207 ? 14.592 24.645 24.635 1.00 27.81 229 ASN A O 1
ATOM 1514 N N . ASP A 1 208 ? 13.291 23.881 22.981 1.00 29.05 230 ASP A N 1
ATOM 1515 C CA . ASP A 1 208 ? 13.329 22.512 23.504 1.00 30.83 230 ASP A CA 1
ATOM 1516 C C . ASP A 1 208 ? 14.728 21.888 23.608 1.00 28.53 230 ASP A C 1
ATOM 1517 O O . ASP A 1 208 ? 14.999 21.137 24.543 1.00 28.32 230 ASP A O 1
ATOM 1522 N N . THR A 1 209 ? 15.628 22.214 22.682 1.00 26.11 231 THR A N 1
ATOM 1523 C CA . THR A 1 209 ? 16.991 21.672 22.760 1.00 23.68 231 THR A CA 1
ATOM 1524 C C . THR A 1 209 ? 17.750 22.315 23.920 1.00 24.89 231 THR A C 1
ATOM 1525 O O . THR A 1 209 ? 18.504 21.646 24.627 1.00 23.47 231 THR A O 1
ATOM 1529 N N . VAL A 1 210 ? 17.543 23.612 24.118 1.00 24.43 232 VAL A N 1
ATOM 1530 C CA . VAL A 1 210 ? 18.154 24.301 25.257 1.00 23.30 232 VAL A CA 1
ATOM 1531 C C . VAL A 1 210 ? 17.597 23.723 26.560 1.00 23.03 232 VAL A C 1
ATOM 1532 O O . VAL A 1 210 ? 18.332 23.519 27.535 1.00 24.64 232 VAL A O 1
ATOM 1536 N N . GLY A 1 211 ? 16.302 23.434 26.564 1.00 25.59 233 GLY A N 1
ATOM 1537 C CA . GLY A 1 211 ? 15.671 22.772 27.698 1.00 25.64 233 GLY A CA 1
ATOM 1538 C C . GLY A 1 211 ? 16.271 21.412 28.007 1.00 25.35 233 GLY A C 1
ATOM 1539 O O . GLY A 1 211 ? 16.393 21.032 29.172 1.00 23.45 233 GLY A O 1
ATOM 1540 N N . THR A 1 212 ? 16.652 20.674 26.968 1.00 23.86 234 THR A N 1
ATOM 1541 C CA . THR A 1 212 ? 17.299 19.382 27.172 1.00 25.02 234 THR A CA 1
ATOM 1542 C C . THR A 1 212 ? 18.650 19.579 27.852 1.00 22.26 234 THR A C 1
ATOM 1543 O O . THR A 1 212 ? 19.001 18.833 28.771 1.00 23.47 234 THR A O 1
ATOM 1547 N N . LEU A 1 213 ? 19.389 20.602 27.419 1.00 22.26 235 LEU A N 1
ATOM 1548 C CA . LEU A 1 213 ? 20.666 20.934 28.047 1.00 23.41 235 LEU A CA 1
ATOM 1549 C C . LEU A 1 213 ? 20.443 21.314 29.502 1.00 24.16 235 LEU A C 1
ATOM 1550 O O . LEU A 1 213 ? 21.185 20.877 30.375 1.00 23.84 235 LEU A O 1
ATOM 1555 N N . ALA A 1 214 ? 19.423 22.128 29.759 1.00 25.38 236 ALA A N 1
ATOM 1556 C CA . ALA A 1 214 ? 19.177 22.606 31.116 1.00 23.56 236 ALA A CA 1
ATOM 1557 C C . ALA A 1 214 ? 18.839 21.443 32.040 1.00 24.11 236 ALA A C 1
ATOM 1558 O O . ALA A 1 214 ? 19.309 21.388 33.179 1.00 28.12 236 ALA A O 1
ATOM 1560 N N . GLY A 1 215 ? 18.014 20.521 31.553 1.00 24.99 237 GLY A N 1
ATOM 1561 C CA . GLY A 1 215 ? 17.644 19.360 32.345 1.00 27.11 237 GLY A CA 1
ATOM 1562 C C . GLY A 1 215 ? 18.835 18.482 32.687 1.00 28.64 237 GLY A C 1
ATOM 1563 O O . GLY A 1 215 ? 18.928 17.946 33.796 1.00 30.93 237 GLY A O 1
ATOM 1564 N N . GLY A 1 216 ? 19.749 18.327 31.735 1.00 26.68 238 GLY A N 1
ATOM 1565 C CA . GLY A 1 216 ? 20.949 17.545 31.973 1.00 27.97 238 GLY A CA 1
ATOM 1566 C C . GLY A 1 216 ? 21.867 18.212 32.977 1.00 27.68 238 GLY A C 1
ATOM 1567 O O . GLY A 1 216 ? 22.336 17.568 33.914 1.00 25.07 238 GLY A O 1
ATOM 1568 N N . ARG A 1 217 ? 22.117 19.505 32.776 1.00 27.09 239 ARG A N 1
ATOM 1569 C CA . ARG A 1 217 ? 22.988 20.271 33.666 1.00 25.02 239 ARG A CA 1
ATOM 1570 C C . ARG A 1 217 ? 22.471 20.293 35.097 1.00 23.98 239 ARG A C 1
ATOM 1571 O O . ARG A 1 217 ? 23.255 20.233 36.058 1.00 25.28 239 ARG A O 1
ATOM 1579 N N . TYR A 1 218 ? 21.149 20.367 35.239 1.00 22.68 240 TYR A N 1
ATOM 1580 C CA . TYR A 1 218 ? 20.511 20.356 36.544 1.00 25.38 240 TYR A CA 1
ATOM 1581 C C . TYR A 1 218 ? 20.973 19.158 37.358 1.00 29.23 240 TYR A C 1
ATOM 1582 O O . TYR A 1 218 ? 21.264 19.281 38.546 1.00 28.09 240 TYR A O 1
ATOM 1591 N N . TYR A 1 219 ? 21.075 18.012 36.694 1.00 30.94 241 TYR A N 1
ATOM 1592 C CA . TYR A 1 219 ? 21.472 16.769 37.344 1.00 35.00 241 TYR A CA 1
ATOM 1593 C C . TYR A 1 219 ? 22.974 16.501 37.343 1.00 36.18 241 TYR A C 1
ATOM 1594 O O . TYR A 1 219 ? 23.476 15.729 38.162 1.00 35.93 241 TYR A O 1
ATOM 1603 N N . ASN A 1 220 ? 23.686 17.134 36.421 1.00 33.80 242 ASN A N 1
ATOM 1604 C CA . ASN A 1 220 ? 25.092 16.823 36.206 1.00 32.70 242 ASN A CA 1
ATOM 1605 C C . ASN A 1 220 ? 25.842 18.081 35.803 1.00 28.22 242 ASN A C 1
ATOM 1606 O O . ASN A 1 220 ? 25.674 18.572 34.687 1.00 27.63 242 ASN A O 1
ATOM 1611 N N . PRO A 1 221 ? 26.676 18.607 36.711 1.00 30.10 243 PRO A N 1
ATOM 1612 C CA . PRO A 1 221 ? 27.379 19.872 36.474 1.00 30.67 243 PRO A CA 1
ATOM 1613 C C . PRO A 1 221 ? 28.345 19.812 35.293 1.00 28.71 243 PRO A C 1
ATOM 1614 O O . PRO A 1 221 ? 28.744 20.868 34.795 1.00 26.46 243 PRO A O 1
ATOM 1618 N N . ASP A 1 222 ? 28.715 18.607 34.853 1.00 25.89 244 ASP A N 1
ATOM 1619 C CA . ASP A 1 222 ? 29.659 18.467 33.743 1.00 25.92 244 ASP A CA 1
ATOM 1620 C C . ASP A 1 222 ? 28.992 18.399 32.366 1.00 24.63 244 ASP A C 1
ATOM 1621 O O . ASP A 1 222 ? 29.662 18.182 31.358 1.00 23.99 244 ASP A O 1
ATOM 1626 N N . VAL A 1 223 ? 27.676 18.593 32.313 1.00 24.09 245 VAL A N 1
ATOM 1627 C CA . VAL A 1 223 ? 26.986 18.695 31.022 1.00 21.96 245 VAL A CA 1
ATOM 1628 C C . VAL A 1 223 ? 27.442 19.934 30.263 1.00 24.16 245 VAL A C 1
ATOM 1629 O O . VAL A 1 223 ? 27.364 21.052 30.780 1.00 26.53 245 VAL A O 1
ATOM 1633 N N . VAL A 1 224 ? 27.927 19.729 29.042 1.00 22.17 246 VAL A N 1
ATOM 1634 C CA . VAL A 1 224 ? 28.402 20.834 28.214 1.00 23.36 246 VAL A CA 1
ATOM 1635 C C . VAL A 1 224 ? 27.619 20.978 26.915 1.00 24.20 246 VAL A C 1
ATOM 1636 O O . VAL A 1 224 ? 27.769 21.976 26.215 1.00 23.10 246 VAL A O 1
ATOM 1640 N N . ALA A 1 225 ? 26.804 19.979 26.578 1.00 24.03 247 ALA A N 1
ATOM 1641 C CA . ALA A 1 225 ? 26.042 20.018 25.331 1.00 24.28 247 ALA A CA 1
ATOM 1642 C C . ALA A 1 225 ? 24.784 19.153 25.391 1.00 25.10 247 ALA A C 1
ATOM 1643 O O . ALA A 1 225 ? 24.660 18.281 26.249 1.00 25.80 247 ALA A O 1
ATOM 1645 N N . ALA A 1 226 ? 23.856 19.410 24.474 1.00 22.74 248 ALA A N 1
ATOM 1646 C CA . ALA A 1 226 ? 22.647 18.603 24.343 1.00 24.97 248 ALA A CA 1
ATOM 1647 C C . ALA A 1 226 ? 22.429 18.307 22.873 1.00 21.60 248 ALA A C 1
ATOM 1648 O O . ALA A 1 226 ? 22.599 19.186 22.033 1.00 23.42 248 ALA A O 1
ATOM 1650 N N . VAL A 1 227 ? 22.046 17.076 22.551 1.00 23.11 249 VAL A N 1
ATOM 1651 C CA . VAL A 1 227 ? 21.772 16.741 21.157 1.00 22.56 249 VAL A CA 1
ATOM 1652 C C . VAL A 1 227 ? 20.447 16.003 21.091 1.00 26.22 249 VAL A C 1
ATOM 1653 O O . VAL A 1 227 ? 20.215 15.060 21.852 1.00 25.89 249 VAL A O 1
ATOM 1657 N N A ILE A 1 228 ? 19.573 16.451 20.197 0.38 25.71 250 ILE A N 1
ATOM 1658 N N B ILE A 1 228 ? 19.572 16.437 20.196 0.62 25.30 250 ILE A N 1
ATOM 1659 C CA A ILE A 1 228 ? 18.314 15.763 19.957 0.38 27.38 250 ILE A CA 1
ATOM 1660 C CA B ILE A 1 228 ? 18.317 15.738 19.984 0.62 26.93 250 ILE A CA 1
ATOM 1661 C C A ILE A 1 228 ? 18.425 14.963 18.668 0.38 28.64 250 ILE A C 1
ATOM 1662 C C B ILE A 1 228 ? 18.385 14.972 18.674 0.62 28.80 250 ILE A C 1
ATOM 1663 O O A ILE A 1 228 ? 18.756 15.506 17.617 0.38 27.61 250 ILE A O 1
ATOM 1664 O O B ILE A 1 228 ? 18.660 15.543 17.620 0.62 27.59 250 ILE A O 1
ATOM 1673 N N . LEU A 1 229 ? 18.164 13.666 18.762 1.00 32.21 251 LEU A N 1
ATOM 1674 C CA . LEU A 1 229 ? 18.132 12.806 17.595 1.00 37.29 251 LEU A CA 1
ATOM 1675 C C . LEU A 1 229 ? 16.832 12.041 17.674 1.00 35.31 251 LEU A C 1
ATOM 1676 O O . LEU A 1 229 ? 16.765 10.961 18.264 1.00 35.49 251 LEU A O 1
ATOM 1681 N N . GLY A 1 230 ? 15.793 12.650 17.120 1.00 33.53 252 GLY A N 1
ATOM 1682 C CA . GLY A 1 230 ? 14.481 12.046 17.045 1.00 39.49 252 GLY A CA 1
ATOM 1683 C C . GLY A 1 230 ? 13.996 12.167 15.618 1.00 41.27 252 GLY A C 1
ATOM 1684 O O . GLY A 1 230 ? 14.751 11.900 14.680 1.00 40.87 252 GLY A O 1
ATOM 1685 N N . THR A 1 231 ? 12.744 12.581 15.454 1.00 41.41 253 THR A N 1
ATOM 1686 C CA . THR A 1 231 ? 12.181 12.817 14.130 1.00 44.89 253 THR A CA 1
ATOM 1687 C C . THR A 1 231 ? 12.939 13.959 13.453 1.00 42.73 253 THR A C 1
ATOM 1688 O O . THR A 1 231 ? 13.220 13.904 12.253 1.00 39.88 253 THR A O 1
ATOM 1692 N N . GLY A 1 232 ? 13.273 14.986 14.232 1.00 37.14 254 GLY A N 1
ATOM 1693 C CA . GLY A 1 232 ? 14.149 16.050 13.763 1.00 35.58 254 GLY A CA 1
ATOM 1694 C C . GLY A 1 232 ? 15.472 15.994 14.510 1.00 31.38 254 GLY A C 1
ATOM 1695 O O . GLY A 1 232 ? 15.700 15.073 15.300 1.00 34.24 254 GLY A O 1
ATOM 1696 N N . THR A 1 233 ? 16.348 16.963 14.273 1.00 28.36 255 THR A N 1
ATOM 1697 C CA . THR A 1 233 ? 17.612 16.990 15.004 1.00 26.09 255 THR A CA 1
ATOM 1698 C C . THR A 1 233 ? 18.080 18.407 15.298 1.00 24.80 255 THR A C 1
ATOM 1699 O O . THR A 1 233 ? 17.880 19.323 14.499 1.00 27.96 255 THR A O 1
ATOM 1703 N N . ASN A 1 234 ? 18.714 18.576 16.453 1.00 23.87 256 ASN A N 1
ATOM 1704 C CA . ASN A 1 234 ? 19.316 19.856 16.807 1.00 23.42 256 ASN A CA 1
ATOM 1705 C C . ASN A 1 234 ? 20.357 19.639 17.891 1.00 20.46 256 ASN A C 1
ATOM 1706 O O . ASN A 1 234 ? 20.427 18.562 18.487 1.00 25.34 256 ASN A O 1
ATOM 1711 N N . ALA A 1 235 ? 21.170 20.657 18.150 1.00 21.44 257 ALA A N 1
ATOM 1712 C CA . ALA A 1 235 ? 22.163 20.567 19.210 1.00 21.15 257 ALA A CA 1
ATOM 1713 C C . ALA A 1 235 ? 22.335 21.940 19.836 1.00 20.24 257 ALA A C 1
ATOM 1714 O O . ALA A 1 235 ? 22.161 22.963 19.173 1.00 21.12 257 ALA A O 1
ATOM 1716 N N . ALA A 1 236 ? 22.672 21.946 21.119 1.00 21.56 258 ALA A N 1
ATOM 1717 C CA . ALA A 1 236 ? 22.977 23.178 21.828 1.00 21.72 258 ALA A CA 1
ATOM 1718 C C . ALA A 1 236 ? 24.195 22.900 22.690 1.00 22.52 258 ALA A C 1
ATOM 1719 O O . ALA A 1 236 ? 24.441 21.756 23.077 1.00 22.25 258 ALA A O 1
ATOM 1721 N N . TYR A 1 237 ? 24.983 23.924 22.987 1.00 19.96 259 TYR A N 1
ATOM 1722 C CA . TYR A 1 237 ? 26.139 23.697 23.841 1.00 19.97 259 TYR A CA 1
ATOM 1723 C C . TYR A 1 237 ? 26.502 24.954 24.599 1.00 22.29 259 TYR A C 1
ATOM 1724 O O . TYR A 1 237 ? 26.007 26.043 24.291 1.00 21.72 259 TYR A O 1
ATOM 1733 N N . VAL A 1 238 ? 27.349 24.788 25.609 1.00 21.32 260 VAL A N 1
ATOM 1734 C CA . VAL A 1 238 ? 27.754 25.913 26.450 1.00 23.47 260 VAL A CA 1
ATOM 1735 C C . VAL A 1 238 ? 29.059 26.489 25.921 1.00 23.62 260 VAL A C 1
ATOM 1736 O O . VAL A 1 238 ? 30.115 25.852 26.016 1.00 25.05 260 VAL A O 1
ATOM 1740 N N . GLU A 1 239 ? 28.984 27.692 25.358 1.00 24.58 261 GLU A N 1
ATOM 1741 C CA . GLU A 1 239 ? 30.142 28.339 24.748 1.00 25.08 261 GLU A CA 1
ATOM 1742 C C . GLU A 1 239 ? 30.669 29.434 25.668 1.00 26.70 261 GLU A C 1
ATOM 1743 O O . GLU A 1 239 ? 29.922 29.968 26.487 1.00 25.62 261 GLU A O 1
ATOM 1749 N N . ARG A 1 240 ? 31.952 29.759 25.553 1.00 25.48 262 ARG A N 1
ATOM 1750 C CA . ARG A 1 240 ? 32.515 30.871 26.317 1.00 29.09 262 ARG A CA 1
ATOM 1751 C C . ARG A 1 240 ? 31.965 32.173 25.759 1.00 32.92 262 ARG A C 1
ATOM 1752 O O . ARG A 1 240 ? 32.230 32.516 24.607 1.00 32.29 262 ARG A O 1
ATOM 1754 N N . ALA A 1 241 ? 31.195 32.889 26.577 1.00 35.12 263 ALA A N 1
ATOM 1755 C CA . ALA A 1 241 ? 30.511 34.108 26.151 1.00 34.92 263 ALA A CA 1
ATOM 1756 C C . ALA A 1 241 ? 31.436 35.101 25.449 1.00 35.48 263 ALA A C 1
ATOM 1757 O O . ALA A 1 241 ? 31.024 35.786 24.512 1.00 35.82 263 ALA A O 1
ATOM 1759 N N . THR A 1 242 ? 32.683 35.158 25.903 1.00 35.93 264 THR A N 1
ATOM 1760 C CA . THR A 1 242 ? 33.677 36.084 25.362 1.00 40.27 264 THR A CA 1
ATOM 1761 C C . THR A 1 242 ? 34.309 35.611 24.055 1.00 41.47 264 THR A C 1
ATOM 1762 O O . THR A 1 242 ? 35.157 36.301 23.490 1.00 44.53 264 THR A O 1
ATOM 1766 N N . ALA A 1 243 ? 33.911 34.436 23.580 1.00 42.66 265 ALA A N 1
ATOM 1767 C CA . ALA A 1 243 ? 34.458 33.897 22.335 1.00 40.84 265 ALA A CA 1
ATOM 1768 C C . ALA A 1 243 ? 33.431 33.923 21.206 1.00 40.65 265 ALA A C 1
ATOM 1769 O O . ALA A 1 243 ? 33.460 33.079 20.306 1.00 41.34 265 ALA A O 1
ATOM 1771 N N . ILE A 1 244 ? 32.529 34.901 21.261 1.00 37.93 266 ILE A N 1
ATOM 1772 C CA . ILE A 1 244 ? 31.480 35.062 20.257 1.00 29.15 266 ILE A CA 1
ATOM 1773 C C . ILE A 1 244 ? 31.551 36.484 19.703 1.00 31.36 266 ILE A C 1
ATOM 1774 O O . ILE A 1 244 ? 31.010 37.417 20.303 1.00 31.93 266 ILE A O 1
ATOM 1779 N N . PRO A 1 245 ? 32.234 36.654 18.559 1.00 30.62 267 PRO A N 1
ATOM 1780 C CA . PRO A 1 245 ? 32.449 37.987 17.982 1.00 33.28 267 PRO A CA 1
ATOM 1781 C C . PRO A 1 245 ? 31.149 38.716 17.634 1.00 31.82 267 PRO A C 1
ATOM 1782 O O . PRO A 1 245 ? 31.102 39.945 17.740 1.00 32.24 267 PRO A O 1
ATOM 1786 N N . LYS A 1 246 ? 30.117 37.983 17.223 1.00 31.81 268 LYS A N 1
ATOM 1787 C CA . LYS A 1 246 ? 28.862 38.618 16.819 1.00 31.23 268 LYS A CA 1
ATOM 1788 C C . LYS A 1 246 ? 28.009 39.098 17.994 1.00 28.93 268 LYS A C 1
ATOM 1789 O O . LYS A 1 246 ? 27.064 39.869 17.801 1.00 31.14 268 LYS A O 1
ATOM 1795 N N . TRP A 1 247 ? 28.347 38.660 19.204 1.00 30.44 269 TRP A N 1
ATOM 1796 C CA . TRP A 1 247 ? 27.556 39.009 20.390 1.00 30.04 269 TRP A CA 1
ATOM 1797 C C . TRP A 1 247 ? 28.188 40.138 21.191 1.00 30.89 269 TRP A C 1
ATOM 1798 O O . TRP A 1 247 ? 29.326 40.036 21.654 1.00 34.32 269 TRP A O 1
ATOM 1809 N N . HIS A 1 248 ? 27.430 41.212 21.357 1.00 27.73 270 HIS A N 1
ATOM 1810 C CA . HIS A 1 248 ? 27.930 42.385 22.055 1.00 32.33 270 HIS A CA 1
ATOM 1811 C C . HIS A 1 248 ? 27.132 42.680 23.318 1.00 31.02 270 HIS A C 1
ATOM 1812 O O . HIS A 1 248 ? 27.386 43.679 23.996 1.00 35.03 270 HIS A O 1
ATOM 1819 N N . GLY A 1 249 ? 26.179 41.809 23.636 1.00 30.80 271 GLY A N 1
ATOM 1820 C CA . GLY A 1 249 ? 25.336 42.007 24.804 1.00 30.84 271 GLY A CA 1
ATOM 1821 C C . GLY A 1 249 ? 26.018 41.670 26.120 1.00 31.15 271 GLY A C 1
ATOM 1822 O O . GLY A 1 249 ? 27.124 41.120 26.139 1.00 29.47 271 GLY A O 1
ATOM 1823 N N . LEU A 1 250 ? 25.350 41.994 27.224 1.00 24.90 272 LEU A N 1
ATOM 1824 C CA . LEU A 1 250 ? 25.913 41.761 28.551 1.00 25.96 272 LEU A CA 1
ATOM 1825 C C . LEU A 1 250 ? 26.179 40.277 28.794 1.00 27.37 272 LEU A C 1
ATOM 1826 O O . LEU A 1 250 ? 25.398 39.421 28.381 1.00 28.94 272 LEU A O 1
ATOM 1831 N N . LEU A 1 251 ? 27.304 39.975 29.437 1.00 23.12 273 LEU A N 1
ATOM 1832 C CA . LEU A 1 251 ? 27.706 38.586 29.681 1.00 20.44 273 LEU A CA 1
ATOM 1833 C C . LEU A 1 251 ? 26.763 37.938 30.675 1.00 28.68 273 LEU A C 1
ATOM 1834 O O . LEU A 1 251 ? 26.252 38.615 31.560 1.00 26.42 273 LEU A O 1
ATOM 1839 N N . PRO A 1 252 ? 26.528 36.622 30.534 1.00 28.29 274 PRO A N 1
ATOM 1840 C CA . PRO A 1 252 ? 25.759 35.875 31.540 1.00 31.63 274 PRO A CA 1
ATOM 1841 C C . PRO A 1 252 ? 26.586 35.558 32.794 1.00 31.14 274 PRO A C 1
ATOM 1842 O O . PRO A 1 252 ? 27.812 35.651 32.749 1.00 27.15 274 PRO A O 1
ATOM 1846 N N . LYS A 1 253 ? 25.918 35.170 33.882 1.00 38.21 275 LYS A N 1
ATOM 1847 C CA . LYS A 1 253 ? 26.531 35.029 35.213 1.00 45.72 275 LYS A CA 1
ATOM 1848 C C . LYS A 1 253 ? 27.911 34.366 35.300 1.00 48.34 275 LYS A C 1
ATOM 1849 O O . LYS A 1 253 ? 28.826 34.888 35.944 1.00 56.63 275 LYS A O 1
ATOM 1855 N N . SER A 1 254 ? 28.044 33.215 34.657 1.00 35.23 276 SER A N 1
ATOM 1856 C CA . SER A 1 254 ? 29.249 32.400 34.745 1.00 32.71 276 SER A CA 1
ATOM 1857 C C . SER A 1 254 ? 30.066 32.453 33.462 1.00 30.88 276 SER A C 1
ATOM 1858 O O . SER A 1 254 ? 30.957 31.622 33.242 1.00 33.76 276 SER A O 1
ATOM 1861 N N . GLY A 1 255 ? 29.767 33.427 32.608 1.00 28.29 277 GLY A N 1
ATOM 1862 C CA . GLY A 1 255 ? 30.421 33.509 31.312 1.00 29.95 277 GLY A CA 1
ATOM 1863 C C . GLY A 1 255 ? 29.977 32.385 30.389 1.00 29.81 277 GLY A C 1
ATOM 1864 O O . GLY A 1 255 ? 30.597 32.153 29.347 1.00 30.37 277 GLY A O 1
ATOM 1865 N N . GLU A 1 256 ? 28.907 31.690 30.776 1.00 28.36 278 GLU A N 1
ATOM 1866 C CA . GLU A 1 256 ? 28.394 30.570 29.990 1.00 27.49 278 GLU A CA 1
ATOM 1867 C C . GLU A 1 256 ? 27.289 31.017 29.051 1.00 26.52 278 GLU A C 1
ATOM 1868 O O . GLU A 1 256 ? 26.192 31.356 29.505 1.00 26.93 278 GLU A O 1
ATOM 1874 N N . MET A 1 257 ? 27.552 30.994 27.748 1.00 23.19 279 MET A N 1
ATOM 1875 C CA . MET A 1 257 ? 26.502 31.340 26.789 1.00 24.36 279 MET A CA 1
ATOM 1876 C C . MET A 1 257 ? 25.974 30.087 26.104 1.00 25.97 279 MET A C 1
ATOM 1877 O O . MET A 1 257 ? 26.700 29.445 25.346 1.00 24.53 279 MET A O 1
ATOM 1882 N N . VAL A 1 258 ? 24.718 29.732 26.366 1.00 22.90 280 VAL A N 1
ATOM 1883 C CA . VAL A 1 258 ? 24.109 28.605 25.665 1.00 26.46 280 VAL A CA 1
ATOM 1884 C C . VAL A 1 258 ? 23.802 29.005 24.227 1.00 23.69 280 VAL A C 1
ATOM 1885 O O . VAL A 1 258 ? 23.167 30.033 23.980 1.00 25.79 280 VAL A O 1
ATOM 1889 N N . ILE A 1 259 ? 24.281 28.198 23.285 1.00 22.67 281 ILE A N 1
ATOM 1890 C CA . ILE A 1 259 ? 24.098 28.464 21.865 1.00 19.24 281 ILE A CA 1
ATOM 1891 C C . ILE A 1 259 ? 23.160 27.410 21.313 1.00 20.43 281 ILE A C 1
ATOM 1892 O O . ILE A 1 259 ? 23.354 26.226 21.565 1.00 20.31 281 ILE A O 1
ATOM 1897 N N . ASN A 1 260 ? 22.140 27.843 20.580 1.00 23.85 282 ASN A N 1
ATOM 1898 C CA . ASN A 1 260 ? 21.260 26.931 19.862 1.00 24.53 282 ASN A CA 1
ATOM 1899 C C . ASN A 1 260 ? 21.814 26.813 18.451 1.00 23.27 282 ASN A C 1
ATOM 1900 O O . ASN A 1 260 ? 21.669 27.737 17.658 1.00 23.96 282 ASN A O 1
ATOM 1905 N N . MET A 1 261 ? 22.450 25.685 18.136 1.00 21.98 283 MET A N 1
ATOM 1906 C CA . MET A 1 261 ? 23.215 25.584 16.890 1.00 20.85 283 MET A CA 1
ATOM 1907 C C . MET A 1 261 ? 22.376 25.583 15.620 1.00 20.68 283 MET A C 1
ATOM 1908 O O . MET A 1 261 ? 22.802 26.144 14.605 1.00 22.17 283 MET A O 1
ATOM 1913 N N . GLU A 1 262 ? 21.184 24.992 15.692 1.00 20.91 284 GLU A N 1
ATOM 1914 C CA . GLU A 1 262 ? 20.374 24.686 14.507 1.00 22.37 284 GLU A CA 1
ATOM 1915 C C . GLU A 1 262 ? 21.213 23.874 13.513 1.00 23.05 284 GLU A C 1
ATOM 1916 O O . GLU A 1 262 ? 21.328 24.220 12.342 1.00 25.04 284 GLU A O 1
ATOM 1922 N N . TRP A 1 263 ? 21.788 22.778 13.995 1.00 22.25 285 TRP A N 1
ATOM 1923 C CA . TRP A 1 263 ? 22.833 22.097 13.233 1.00 23.19 285 TRP A CA 1
ATOM 1924 C C . TRP A 1 263 ? 22.297 21.226 12.105 1.00 22.02 285 TRP A C 1
ATOM 1925 O O . TRP A 1 263 ? 23.071 20.674 11.319 1.00 23.54 285 TRP A O 1
ATOM 1936 N N . GLY A 1 264 ? 20.973 21.117 12.021 1.00 21.95 286 GLY A N 1
ATOM 1937 C CA . GLY A 1 264 ? 20.351 20.371 10.941 1.00 25.61 286 GLY A CA 1
ATOM 1938 C C . GLY A 1 264 ? 20.734 20.909 9.570 1.00 23.53 286 GLY A C 1
ATOM 1939 O O . GLY A 1 264 ? 20.742 20.165 8.592 1.00 22.22 286 GLY A O 1
ATOM 1940 N N . ASN A 1 265 ? 21.070 22.194 9.507 1.00 20.43 287 ASN A N 1
ATOM 1941 C CA . ASN A 1 265 ? 21.392 22.854 8.247 1.00 21.78 287 ASN A CA 1
ATOM 1942 C C . ASN A 1 265 ? 22.876 22.744 7.880 1.00 22.84 287 ASN A C 1
ATOM 1943 O O . ASN A 1 265 ? 23.315 23.297 6.869 1.00 22.15 287 ASN A O 1
ATOM 1948 N N . PHE A 1 266 ? 23.649 22.039 8.706 1.00 22.59 288 PHE A N 1
ATOM 1949 C CA . PHE A 1 266 ? 25.059 21.798 8.395 1.00 22.65 288 PHE A CA 1
ATOM 1950 C C . PHE A 1 266 ? 25.195 21.056 7.069 1.00 24.17 288 PHE A C 1
ATOM 1951 O O . PHE A 1 266 ? 24.403 20.164 6.758 1.00 22.08 288 PHE A O 1
ATOM 1959 N N . ARG A 1 267 ? 26.175 21.451 6.268 1.00 22.99 289 ARG A N 1
ATOM 1960 C CA . ARG A 1 267 ? 26.556 20.632 5.128 1.00 27.05 289 ARG A CA 1
ATOM 1961 C C . ARG A 1 267 ? 28.054 20.737 4.906 1.00 23.76 289 ARG A C 1
ATOM 1962 O O . ARG A 1 267 ? 28.705 21.667 5.393 1.00 26.18 289 ARG A O 1
ATOM 1970 N N . SER A 1 268 ? 28.600 19.769 4.183 1.00 23.86 290 SER A N 1
ATOM 1971 C CA . SER A 1 268 ? 30.040 19.690 3.963 1.00 23.61 290 SER A CA 1
ATOM 1972 C C . SER A 1 268 ? 30.276 18.718 2.822 1.00 25.31 290 SER A C 1
ATOM 1973 O O . SER A 1 268 ? 29.506 17.773 2.654 1.00 25.01 290 SER A O 1
ATOM 1976 N N . SER A 1 269 ? 31.338 18.936 2.054 1.00 25.11 291 SER A N 1
ATOM 1977 C CA . SER A 1 269 ? 31.731 17.992 1.015 1.00 26.71 291 SER A CA 1
ATOM 1978 C C . SER A 1 269 ? 32.044 16.632 1.620 1.00 22.85 291 SER A C 1
ATOM 1979 O O . SER A 1 269 ? 31.978 15.606 0.932 1.00 27.60 291 SER A O 1
ATOM 1982 N N . HIS A 1 270 ? 32.368 16.621 2.911 1.00 23.27 292 HIS A N 1
ATOM 1983 C CA . HIS A 1 270 ? 32.744 15.381 3.595 1.00 22.76 292 HIS A CA 1
ATOM 1984 C C . HIS A 1 270 ? 31.566 14.499 3.981 1.00 24.62 292 HIS A C 1
ATOM 1985 O O . HIS A 1 270 ? 31.763 13.365 4.411 1.00 28.25 292 HIS A O 1
ATOM 1992 N N . LEU A 1 271 ? 30.344 15.006 3.840 1.00 22.74 293 LEU A N 1
ATOM 1993 C CA . LEU A 1 271 ? 29.176 14.150 4.044 1.00 22.20 293 LEU A CA 1
ATOM 1994 C C . LEU A 1 271 ? 29.065 13.214 2.846 1.00 23.18 293 LEU A C 1
ATOM 1995 O O . LEU A 1 271 ? 29.024 13.672 1.703 1.00 27.44 293 LEU A O 1
ATOM 2000 N N . PRO A 1 272 ? 29.042 11.895 3.099 1.00 23.66 294 PRO A N 1
ATOM 2001 C CA . PRO A 1 272 ? 28.987 10.922 2.002 1.00 25.39 294 PRO A CA 1
ATOM 2002 C C . PRO A 1 272 ? 27.555 10.760 1.507 1.00 25.36 294 PRO A C 1
ATOM 2003 O O . PRO A 1 272 ? 26.763 10.034 2.108 1.00 27.26 294 PRO A O 1
ATOM 2007 N N . LEU A 1 273 ? 27.230 11.449 0.421 1.00 24.23 295 LEU A N 1
ATOM 2008 C CA . LEU A 1 273 ? 25.875 11.427 -0.108 1.00 24.90 295 LEU A CA 1
ATOM 2009 C C . LEU A 1 273 ? 25.765 10.483 -1.297 1.00 29.24 295 LEU A C 1
ATOM 2010 O O . LEU A 1 273 ? 26.746 10.231 -2.005 1.00 31.56 295 LEU A O 1
ATOM 2015 N N . THR A 1 274 ? 24.557 9.967 -1.508 1.00 24.80 296 THR A N 1
ATOM 2016 C CA . THR A 1 274 ? 24.272 9.076 -2.629 1.00 25.95 296 THR A CA 1
ATOM 2017 C C . THR A 1 274 ? 23.236 9.702 -3.550 1.00 27.59 296 THR A C 1
ATOM 2018 O O . THR A 1 274 ? 22.710 10.778 -3.261 1.00 26.27 296 THR A O 1
ATOM 2022 N N . GLU A 1 275 ? 22.922 9.018 -4.646 1.00 29.39 297 GLU A N 1
ATOM 2023 C CA . GLU A 1 275 ? 21.911 9.502 -5.579 1.00 32.28 297 GLU A CA 1
ATOM 2024 C C . GLU A 1 275 ? 20.576 9.644 -4.857 1.00 29.97 297 GLU A C 1
ATOM 2025 O O . GLU A 1 275 ? 19.775 10.522 -5.175 1.00 29.73 297 GLU A O 1
ATOM 2031 N N . PHE A 1 276 ? 20.360 8.782 -3.869 1.00 26.67 298 PHE A N 1
ATOM 2032 C CA . PHE A 1 276 ? 19.090 8.726 -3.170 1.00 25.93 298 PHE A CA 1
ATOM 2033 C C . PHE A 1 276 ? 18.926 9.933 -2.268 1.00 26.89 298 PHE A C 1
ATOM 2034 O O . PHE A 1 276 ? 17.822 10.446 -2.124 1.00 26.96 298 PHE A O 1
ATOM 2042 N N . ASP A 1 277 ? 20.027 10.384 -1.670 1.00 25.86 299 ASP A N 1
ATOM 2043 C CA . ASP A 1 277 ? 20.018 11.620 -0.889 1.00 23.49 299 ASP A CA 1
ATOM 2044 C C . ASP A 1 277 ? 19.818 12.846 -1.764 1.00 25.18 299 ASP A C 1
ATOM 2045 O O . ASP A 1 277 ? 19.118 13.798 -1.393 1.00 23.28 299 ASP A O 1
ATOM 2050 N N . HIS A 1 278 ? 20.441 12.833 -2.936 1.00 25.28 300 HIS A N 1
ATOM 2051 C CA . HIS A 1 278 ? 20.332 13.965 -3.843 1.00 28.01 300 HIS A CA 1
ATOM 2052 C C . HIS A 1 278 ? 18.910 14.129 -4.368 1.00 28.96 300 HIS A C 1
ATOM 2053 O O . HIS A 1 278 ? 18.416 15.246 -4.479 1.00 29.86 300 HIS A O 1
ATOM 2060 N N A THR A 1 279 ? 18.261 13.013 -4.685 0.51 28.98 301 THR A N 1
ATOM 2061 N N B THR A 1 279 ? 18.253 13.019 -4.694 0.49 29.04 301 THR A N 1
ATOM 2062 C CA A THR A 1 279 ? 16.892 13.063 -5.185 0.51 31.87 301 THR A CA 1
ATOM 2063 C CA B THR A 1 279 ? 16.880 13.085 -5.188 0.49 31.59 301 THR A CA 1
ATOM 2064 C C A THR A 1 279 ? 15.922 13.447 -4.070 0.51 30.41 301 THR A C 1
ATOM 2065 C C B THR A 1 279 ? 15.910 13.446 -4.069 0.49 30.41 301 THR A C 1
ATOM 2066 O O A THR A 1 279 ? 15.000 14.232 -4.289 0.51 30.54 301 THR A O 1
ATOM 2067 O O B THR A 1 279 ? 14.970 14.208 -4.289 0.49 30.58 301 THR A O 1
ATOM 2074 N N . LEU A 1 280 ? 16.141 12.893 -2.879 1.00 30.24 302 LEU A N 1
ATOM 2075 C CA . LEU A 1 280 ? 15.355 13.245 -1.691 1.00 25.75 302 LEU A CA 1
ATOM 2076 C C . LEU A 1 280 ? 15.412 14.750 -1.477 1.00 26.15 302 LEU A C 1
ATOM 2077 O O . LEU A 1 280 ? 14.382 15.402 -1.286 1.00 25.90 302 LEU A O 1
ATOM 2082 N N . ASP A 1 281 ? 16.620 15.303 -1.532 1.00 24.45 303 ASP A N 1
ATOM 2083 C CA . ASP A 1 281 ? 16.804 16.738 -1.349 1.00 28.31 303 ASP A CA 1
ATOM 2084 C C . ASP A 1 281 ? 16.153 17.521 -2.481 1.00 29.91 303 ASP A C 1
ATOM 2085 O O . ASP A 1 281 ? 15.485 18.527 -2.247 1.00 29.54 303 ASP A O 1
ATOM 2090 N N . PHE A 1 282 ? 16.328 17.030 -3.706 1.00 30.25 304 PHE A N 1
ATOM 2091 C CA . PHE A 1 282 ? 15.817 17.700 -4.897 1.00 32.29 304 PHE A CA 1
ATOM 2092 C C . PHE A 1 282 ? 14.295 17.774 -4.873 1.00 31.78 304 PHE A C 1
ATOM 2093 O O . PHE A 1 282 ? 13.707 18.724 -5.389 1.00 38.22 304 PHE A O 1
ATOM 2101 N N . GLU A 1 283 ? 13.667 16.771 -4.266 1.00 28.45 305 GLU A N 1
ATOM 2102 C CA . GLU A 1 283 ? 12.210 16.687 -4.215 1.00 28.47 305 GLU A CA 1
ATOM 2103 C C . GLU A 1 283 ? 11.627 17.202 -2.901 1.00 30.01 305 GLU A C 1
ATOM 2104 O O . GLU A 1 283 ? 10.419 17.120 -2.684 1.00 29.67 305 GLU A O 1
ATOM 2110 N N . SER A 1 284 ? 12.481 17.723 -2.023 1.00 27.24 306 SER A N 1
ATOM 2111 C CA . SER A 1 284 ? 12.023 18.249 -0.742 1.00 27.72 306 SER A CA 1
ATOM 2112 C C . SER A 1 284 ? 11.474 19.663 -0.897 1.00 26.53 306 SER A C 1
ATOM 2113 O O . SER A 1 284 ? 11.658 20.311 -1.935 1.00 29.53 306 SER A O 1
ATOM 2116 N N . LEU A 1 285 ? 10.783 20.137 0.132 1.00 27.09 307 LEU A N 1
ATOM 2117 C CA . LEU A 1 285 ? 10.235 21.486 0.126 1.00 32.08 307 LEU A CA 1
ATOM 2118 C C . LEU A 1 285 ? 11.337 22.520 0.330 1.00 35.91 307 LEU A C 1
ATOM 2119 O O . LEU A 1 285 ? 11.157 23.697 0.010 1.00 32.69 307 LEU A O 1
ATOM 2124 N N . ASN A 1 286 ? 12.479 22.065 0.841 1.00 33.88 308 ASN A N 1
ATOM 2125 C CA . ASN A 1 286 ? 13.600 22.956 1.133 1.00 34.81 308 ASN A CA 1
ATOM 2126 C C . ASN A 1 286 ? 14.917 22.480 0.530 1.00 34.65 308 ASN A C 1
ATOM 2127 O O . ASN A 1 286 ? 15.868 22.200 1.263 1.00 29.19 308 ASN A O 1
ATOM 2132 N N . PRO A 1 287 ? 14.988 22.404 -0.808 1.00 33.35 309 PRO A N 1
ATOM 2133 C CA . PRO A 1 287 ? 16.188 21.838 -1.434 1.00 31.43 309 PRO A CA 1
ATOM 2134 C C . PRO A 1 287 ? 17.451 22.637 -1.120 1.00 33.89 309 PRO A C 1
ATOM 2135 O O . PRO A 1 287 ? 17.428 23.868 -1.173 1.00 35.24 309 PRO A O 1
ATOM 2139 N N . GLY A 1 288 ? 18.528 21.935 -0.778 1.00 36.54 310 GLY A N 1
ATOM 2140 C CA . GLY A 1 288 ? 19.788 22.582 -0.454 1.00 38.66 310 GLY A CA 1
ATOM 2141 C C . GLY A 1 288 ? 19.880 22.998 1.000 1.00 37.83 310 GLY A C 1
ATOM 2142 O O . GLY A 1 288 ? 20.912 23.508 1.444 1.00 45.79 310 GLY A O 1
ATOM 2143 N N . GLU A 1 289 ? 18.795 22.799 1.743 1.00 30.08 311 GLU A N 1
ATOM 2144 C CA . GLU A 1 289 ? 18.765 23.149 3.159 1.00 32.52 311 GLU A CA 1
ATOM 2145 C C . GLU A 1 289 ? 18.565 21.906 4.008 1.00 26.08 311 GLU A C 1
ATOM 2146 O O . GLU A 1 289 ? 18.062 20.898 3.518 1.00 24.72 311 GLU A O 1
ATOM 2152 N N . GLN A 1 290 ? 18.965 21.990 5.276 1.00 23.80 312 GLN A N 1
ATOM 2153 C CA . GLN A 1 290 ? 18.820 20.885 6.225 1.00 21.58 312 GLN A CA 1
ATOM 2154 C C . GLN A 1 290 ? 19.486 19.597 5.754 1.00 23.53 312 GLN A C 1
ATOM 2155 O O . GLN A 1 290 ? 18.962 18.508 5.992 1.00 22.03 312 GLN A O 1
ATOM 2161 N N . ILE A 1 291 ? 20.645 19.717 5.109 1.00 24.74 313 ILE A N 1
ATOM 2162 C CA . ILE A 1 291 ? 21.327 18.544 4.550 1.00 23.76 313 ILE A CA 1
ATOM 2163 C C . ILE A 1 291 ? 21.687 17.495 5.608 1.00 22.84 313 ILE A C 1
ATOM 2164 O O . ILE A 1 291 ? 21.437 16.298 5.416 1.00 22.14 313 ILE A O 1
ATOM 2169 N N . LEU A 1 292 ? 22.266 17.931 6.726 1.00 21.41 314 LEU A N 1
ATOM 2170 C CA . LEU A 1 292 ? 22.587 16.995 7.806 1.00 20.03 314 LEU A CA 1
ATOM 2171 C C . LEU A 1 292 ? 21.334 16.344 8.367 1.00 21.97 314 LEU A C 1
ATOM 2172 O O . LEU A 1 292 ? 21.306 15.136 8.575 1.00 20.37 314 LEU A O 1
ATOM 2177 N N . GLU A 1 293 ? 20.286 17.130 8.593 1.00 21.33 315 GLU A N 1
ATOM 2178 C CA . GLU A 1 293 ? 19.033 16.567 9.093 1.00 19.16 315 GLU A CA 1
ATOM 2179 C C . GLU A 1 293 ? 18.508 15.478 8.158 1.00 20.48 315 GLU A C 1
ATOM 2180 O O . GLU A 1 293 ? 18.019 14.436 8.606 1.00 20.75 315 GLU A O 1
ATOM 2186 N N . LYS A 1 294 ? 18.634 15.717 6.857 1.00 20.10 316 LYS A N 1
ATOM 2187 C CA . LYS A 1 294 ? 18.176 14.753 5.854 1.00 19.99 316 LYS A CA 1
ATOM 2188 C C . LYS A 1 294 ? 18.938 13.433 5.809 1.00 22.53 316 LYS A C 1
ATOM 2189 O O . LYS A 1 294 ? 18.487 12.482 5.167 1.00 19.35 316 LYS A O 1
ATOM 2195 N N . ILE A 1 295 ? 20.074 13.346 6.497 1.00 21.24 317 ILE A N 1
ATOM 2196 C CA . ILE A 1 295 ? 20.781 12.060 6.549 1.00 20.57 317 ILE A CA 1
ATOM 2197 C C . ILE A 1 295 ? 20.951 11.450 7.938 1.00 23.67 317 ILE A C 1
ATOM 2198 O O . ILE A 1 295 ? 21.395 10.306 8.057 1.00 25.95 317 ILE A O 1
ATOM 2203 N N . ILE A 1 296 ? 20.601 12.188 8.990 1.00 21.33 318 ILE A N 1
ATOM 2204 C CA . ILE A 1 296 ? 20.761 11.627 10.342 1.00 17.57 318 ILE A CA 1
ATOM 2205 C C . ILE A 1 296 ? 19.464 11.522 11.138 1.00 23.92 318 ILE A C 1
ATOM 2206 O O . ILE A 1 296 ? 19.395 10.765 12.101 1.00 22.44 318 ILE A O 1
ATOM 2211 N N . SER A 1 297 ? 18.430 12.268 10.754 1.00 21.01 319 SER A N 1
ATOM 2212 C CA . SER A 1 297 ? 17.217 12.296 11.580 1.00 23.82 319 SER A CA 1
ATOM 2213 C C . SER A 1 297 ? 16.195 11.206 11.260 1.00 27.47 319 SER A C 1
ATOM 2214 O O . SER A 1 297 ? 16.154 10.678 10.145 1.00 27.08 319 SER A O 1
ATOM 2217 N N . GLY A 1 298 ? 15.366 10.874 12.248 1.00 28.74 320 GLY A N 1
ATOM 2218 C CA . GLY A 1 298 ? 14.399 9.793 12.121 1.00 32.62 320 GLY A CA 1
ATOM 2219 C C . GLY A 1 298 ? 13.413 9.983 10.983 1.00 40.41 320 GLY A C 1
ATOM 2220 O O . GLY A 1 298 ? 13.055 9.020 10.305 1.00 50.71 320 GLY A O 1
ATOM 2221 N N . MET A 1 299 ? 12.991 11.222 10.763 1.00 40.69 321 MET A N 1
ATOM 2222 C CA . MET A 1 299 ? 12.071 11.545 9.675 1.00 43.78 321 MET A CA 1
ATOM 2223 C C . MET A 1 299 ? 12.578 11.026 8.333 1.00 45.71 321 MET A C 1
ATOM 2224 O O . MET A 1 299 ? 11.799 10.567 7.490 1.00 50.36 321 MET A O 1
ATOM 2229 N N . TYR A 1 300 ? 13.893 11.078 8.153 1.00 29.70 322 TYR A N 1
ATOM 2230 C CA . TYR A 1 300 ? 14.485 10.844 6.837 1.00 25.23 322 TYR A CA 1
ATOM 2231 C C . TYR A 1 300 ? 15.135 9.474 6.620 1.00 25.29 322 TYR A C 1
ATOM 2232 O O . TYR A 1 300 ? 15.226 9.020 5.479 1.00 27.82 322 TYR A O 1
ATOM 2241 N N . LEU A 1 301 ? 15.601 8.831 7.690 1.00 26.06 323 LEU A N 1
ATOM 2242 C CA . LEU A 1 301 ? 16.256 7.523 7.552 1.00 25.42 323 LEU A CA 1
ATOM 2243 C C . LEU A 1 301 ? 15.351 6.539 6.819 1.00 24.18 323 LEU A C 1
ATOM 2244 O O . LEU A 1 301 ? 15.792 5.832 5.902 1.00 23.50 323 LEU A O 1
ATOM 2249 N N . GLY A 1 302 ? 14.078 6.500 7.208 1.00 22.81 324 GLY A N 1
ATOM 2250 C CA . GLY A 1 302 ? 13.128 5.598 6.586 1.00 25.76 324 GLY A CA 1
ATOM 2251 C C . GLY A 1 302 ? 12.839 5.988 5.154 1.00 26.06 324 GLY A C 1
ATOM 2252 O O . GLY A 1 302 ? 12.533 5.136 4.314 1.00 26.98 324 GLY A O 1
ATOM 2253 N N . GLU A 1 303 ? 12.949 7.280 4.870 1.00 26.13 325 GLU A N 1
ATOM 2254 C CA . GLU A 1 303 ? 12.689 7.779 3.524 1.00 24.72 325 GLU A CA 1
ATOM 2255 C C . GLU A 1 303 ? 13.841 7.434 2.582 1.00 23.61 325 GLU A C 1
ATOM 2256 O O . GLU A 1 303 ? 13.626 7.090 1.414 1.00 27.18 325 GLU A O 1
ATOM 2262 N N . ILE A 1 304 ? 15.063 7.481 3.099 1.00 23.43 326 ILE A N 1
ATOM 2263 C CA . ILE A 1 304 ? 16.207 6.982 2.338 1.00 21.81 326 ILE A CA 1
ATOM 2264 C C . ILE A 1 304 ? 16.034 5.487 2.030 1.00 21.02 326 ILE A C 1
ATOM 2265 O O . ILE A 1 304 ? 16.264 5.047 0.901 1.00 22.18 326 ILE A O 1
ATOM 2270 N N . LEU A 1 305 ? 15.639 4.702 3.030 1.00 21.78 327 LEU A N 1
ATOM 2271 C CA . LEU A 1 305 ? 15.411 3.273 2.817 1.00 22.93 327 LEU A CA 1
ATOM 2272 C C . LEU A 1 305 ? 14.378 3.051 1.730 1.00 22.08 327 LEU A C 1
ATOM 2273 O O . LEU A 1 305 ? 14.573 2.229 0.829 1.00 22.90 327 LEU A O 1
ATOM 2278 N N . ARG A 1 306 ? 13.285 3.798 1.802 1.00 23.45 328 ARG A N 1
ATOM 2279 C CA . ARG A 1 306 ? 12.235 3.682 0.803 1.00 23.37 328 ARG A CA 1
ATOM 2280 C C . ARG A 1 306 ? 12.766 3.930 -0.608 1.00 28.65 328 ARG A C 1
ATOM 2281 O O . ARG A 1 306 ? 12.444 3.196 -1.540 1.00 27.70 328 ARG A O 1
ATOM 2289 N N . ARG A 1 307 ? 13.593 4.959 -0.759 1.00 27.92 329 ARG A N 1
ATOM 2290 C CA . ARG A 1 307 ? 14.091 5.326 -2.081 1.00 24.47 329 ARG A CA 1
ATOM 2291 C C . ARG A 1 307 ? 15.038 4.298 -2.696 1.00 25.96 329 ARG A C 1
ATOM 2292 O O . ARG A 1 307 ? 14.969 4.037 -3.898 1.00 28.07 329 ARG A O 1
ATOM 2300 N N . VAL A 1 308 ? 15.906 3.700 -1.883 1.00 24.98 330 VAL A N 1
ATOM 2301 C CA . VAL A 1 308 ? 16.753 2.615 -2.375 1.00 26.11 330 VAL A CA 1
ATOM 2302 C C . VAL A 1 308 ? 15.911 1.398 -2.763 1.00 27.28 330 VAL A C 1
ATOM 2303 O O . VAL A 1 308 ? 16.122 0.803 -3.823 1.00 28.12 330 VAL A O 1
ATOM 2307 N N . LEU A 1 309 ? 14.949 1.038 -1.913 1.00 26.31 331 LEU A N 1
ATOM 2308 C CA . LEU A 1 309 ? 14.079 -0.108 -2.194 1.00 29.50 331 LEU A CA 1
ATOM 2309 C C . LEU A 1 309 ? 13.264 0.120 -3.461 1.00 30.57 331 LEU A C 1
ATOM 2310 O O . LEU A 1 309 ? 13.045 -0.813 -4.246 1.00 30.20 331 LEU A O 1
ATOM 2315 N N . LEU A 1 310 ? 12.819 1.356 -3.657 1.00 31.25 332 LEU A N 1
ATOM 2316 C CA . LEU A 1 310 ? 12.038 1.708 -4.840 1.00 34.16 332 LEU A CA 1
ATOM 2317 C C . LEU A 1 310 ? 12.870 1.507 -6.097 1.00 35.59 332 LEU A C 1
ATOM 2318 O O . LEU A 1 310 ? 12.370 1.011 -7.101 1.00 34.72 332 LEU A O 1
ATOM 2323 N N . LYS A 1 311 ? 14.145 1.883 -6.048 1.00 34.81 333 LYS A N 1
ATOM 2324 C CA . LYS A 1 311 ? 15.011 1.664 -7.200 1.00 33.07 333 LYS A CA 1
ATOM 2325 C C . LYS A 1 311 ? 15.215 0.174 -7.458 1.00 35.22 333 LYS A C 1
ATOM 2326 O O . LYS A 1 311 ? 15.169 -0.274 -8.607 1.00 35.06 333 LYS A O 1
ATOM 2332 N N . MET A 1 312 ? 15.427 -0.597 -6.393 1.00 31.59 334 MET A N 1
ATOM 2333 C CA . MET A 1 312 ? 15.560 -2.044 -6.533 1.00 32.70 334 MET A CA 1
ATOM 2334 C C . MET A 1 312 ? 14.282 -2.653 -7.097 1.00 33.69 334 MET A C 1
ATOM 2335 O O . MET A 1 312 ? 14.332 -3.604 -7.870 1.00 37.88 334 MET A O 1
ATOM 2340 N N . ALA A 1 313 ? 13.140 -2.091 -6.718 1.00 34.62 335 ALA A N 1
ATOM 2341 C CA . ALA A 1 313 ? 11.848 -2.586 -7.190 1.00 35.85 335 ALA A CA 1
ATOM 2342 C C . ALA A 1 313 ? 11.607 -2.250 -8.665 1.00 39.80 335 ALA A C 1
ATOM 2343 O O . ALA A 1 313 ? 11.073 -3.068 -9.418 1.00 39.37 335 ALA A O 1
ATOM 2345 N N . GLU A 1 314 ? 11.987 -1.042 -9.071 1.00 39.39 336 GLU A N 1
ATOM 2346 C CA . GLU A 1 314 ? 11.747 -0.587 -10.439 1.00 44.71 336 GLU A CA 1
ATOM 2347 C C . GLU A 1 314 ? 12.762 -1.144 -11.425 1.00 46.52 336 GLU A C 1
ATOM 2348 O O . GLU A 1 314 ? 12.417 -1.477 -12.559 1.00 48.00 336 GLU A O 1
ATOM 2354 N N . ASP A 1 315 ? 14.014 -1.235 -10.988 1.00 43.72 337 ASP A N 1
ATOM 2355 C CA . ASP A 1 315 ? 15.124 -1.522 -11.888 1.00 48.02 337 ASP A CA 1
ATOM 2356 C C . ASP A 1 315 ? 15.632 -2.954 -11.775 1.00 47.28 337 ASP A C 1
ATOM 2357 O O . ASP A 1 315 ? 16.352 -3.429 -12.648 1.00 48.08 337 ASP A O 1
ATOM 2362 N N . ALA A 1 316 ? 15.260 -3.643 -10.702 1.00 43.21 338 ALA A N 1
ATOM 2363 C CA . ALA A 1 316 ? 15.795 -4.977 -10.462 1.00 40.54 338 ALA A CA 1
ATOM 2364 C C . ALA A 1 316 ? 14.744 -5.968 -9.967 1.00 43.13 338 ALA A C 1
ATOM 2365 O O . ALA A 1 316 ? 15.091 -7.003 -9.396 1.00 43.82 338 ALA A O 1
ATOM 2367 N N . ALA A 1 317 ? 13.472 -5.636 -10.186 1.00 42.72 339 ALA A N 1
ATOM 2368 C CA . ALA A 1 317 ? 12.340 -6.511 -9.863 1.00 42.54 339 ALA A CA 1
ATOM 2369 C C . ALA A 1 317 ? 12.367 -7.076 -8.441 1.00 39.82 339 ALA A C 1
ATOM 2370 O O . ALA A 1 317 ? 12.032 -8.239 -8.229 1.00 38.35 339 ALA A O 1
ATOM 2372 N N . PHE A 1 318 ? 12.742 -6.245 -7.472 1.00 35.89 340 PHE A N 1
ATOM 2373 C CA . PHE A 1 318 ? 12.910 -6.692 -6.089 1.00 35.38 340 PHE A CA 1
ATOM 2374 C C . PHE A 1 318 ? 11.651 -7.369 -5.554 1.00 36.20 340 PHE A C 1
ATOM 2375 O O . PHE A 1 318 ? 11.726 -8.455 -4.978 1.00 37.64 340 PHE A O 1
ATOM 2383 N N . PHE A 1 319 ? 10.499 -6.740 -5.767 1.00 36.17 341 PHE A N 1
ATOM 2384 C CA . PHE A 1 319 ? 9.229 -7.288 -5.287 1.00 41.06 341 PHE A CA 1
ATOM 2385 C C . PHE A 1 319 ? 8.427 -7.982 -6.386 1.00 47.73 341 PHE A C 1
ATOM 2386 O O . PHE A 1 319 ? 7.196 -8.057 -6.316 1.00 48.99 341 PHE A O 1
ATOM 2394 N N . GLY A 1 320 ? 9.125 -8.498 -7.392 1.00 48.57 342 GLY A N 1
ATOM 2395 C CA . GLY A 1 320 ? 8.464 -9.123 -8.525 1.00 52.66 342 GLY A CA 1
ATOM 2396 C C . GLY A 1 320 ? 8.377 -8.173 -9.704 1.00 58.10 342 GLY A C 1
ATOM 2397 O O . GLY A 1 320 ? 9.018 -7.118 -9.704 1.00 59.59 342 GLY A O 1
ATOM 2398 N N . ASP A 1 321 ? 7.583 -8.536 -10.708 1.00 60.80 343 ASP A N 1
ATOM 2399 C CA . ASP A 1 321 ? 7.493 -7.738 -11.932 1.00 67.02 343 ASP A CA 1
ATOM 2400 C C . ASP A 1 321 ? 6.600 -6.500 -11.799 1.00 67.63 343 ASP A C 1
ATOM 2401 O O . ASP A 1 321 ? 6.477 -5.711 -12.739 1.00 71.37 343 ASP A O 1
ATOM 2406 N N . THR A 1 322 ? 5.986 -6.332 -10.632 1.00 62.70 344 THR A N 1
ATOM 2407 C CA . THR A 1 322 ? 5.177 -5.151 -10.351 1.00 59.18 344 THR A CA 1
ATOM 2408 C C . THR A 1 322 ? 5.708 -4.420 -9.118 1.00 55.63 344 THR A C 1
ATOM 2409 O O . THR A 1 322 ? 5.941 -5.034 -8.075 1.00 56.32 344 THR A O 1
ATOM 2413 N N . VAL A 1 323 ? 5.911 -3.112 -9.246 1.00 50.65 345 VAL A N 1
ATOM 2414 C CA . VAL A 1 323 ? 6.296 -2.286 -8.108 1.00 46.99 345 VAL A CA 1
ATOM 2415 C C . VAL A 1 323 ? 5.099 -2.092 -7.184 1.00 43.87 345 VAL A C 1
ATOM 2416 O O . VAL A 1 323 ? 4.031 -1.677 -7.630 1.00 43.76 345 VAL A O 1
ATOM 2420 N N . PRO A 1 324 ? 5.267 -2.423 -5.893 1.00 41.58 346 PRO A N 1
ATOM 2421 C CA . PRO A 1 324 ? 4.206 -2.212 -4.904 1.00 44.29 346 PRO A CA 1
ATOM 2422 C C . PRO A 1 324 ? 3.854 -0.732 -4.857 1.00 46.15 346 PRO A C 1
ATOM 2423 O O . PRO A 1 324 ? 4.749 0.081 -4.634 1.00 40.24 346 PRO A O 1
ATOM 2427 N N . SER A 1 325 ? 2.587 -0.386 -5.067 1.00 50.58 347 SER A N 1
ATOM 2428 C CA . SER A 1 325 ? 2.188 1.019 -5.136 1.00 50.84 347 SER A CA 1
ATOM 2429 C C . SER A 1 325 ? 2.440 1.796 -3.846 1.00 46.39 347 SER A C 1
ATOM 2430 O O . SER A 1 325 ? 2.677 3.004 -3.885 1.00 44.67 347 SER A O 1
ATOM 2433 N N . LYS A 1 326 ? 2.387 1.111 -2.706 1.00 45.46 348 LYS A N 1
ATOM 2434 C CA . LYS A 1 326 ? 2.615 1.767 -1.420 1.00 41.56 348 LYS A CA 1
ATOM 2435 C C . LYS A 1 326 ? 4.066 2.223 -1.274 1.00 35.12 348 LYS A C 1
ATOM 2436 O O . LYS A 1 326 ? 4.350 3.194 -0.569 1.00 36.54 348 LYS A O 1
ATOM 2442 N N . LEU A 1 327 ? 4.979 1.525 -1.946 1.00 36.19 349 LEU A N 1
ATOM 2443 C CA . LEU A 1 327 ? 6.409 1.852 -1.883 1.00 32.69 349 LEU A CA 1
ATOM 2444 C C . LEU A 1 327 ? 6.693 3.207 -2.538 1.00 36.77 349 LEU A C 1
ATOM 2445 O O . LEU A 1 327 ? 7.734 3.816 -2.305 1.00 33.85 349 LEU A O 1
ATOM 2450 N N . ARG A 1 328 ? 5.750 3.686 -3.344 1.00 41.02 350 ARG A N 1
ATOM 2451 C CA . ARG A 1 328 ? 5.918 4.965 -4.032 1.00 41.75 350 ARG A CA 1
ATOM 2452 C C . ARG A 1 328 ? 5.418 6.149 -3.219 1.00 44.26 350 ARG A C 1
ATOM 2453 O O . ARG A 1 328 ? 5.464 7.294 -3.681 1.00 44.83 350 ARG A O 1
ATOM 2461 N N . ILE A 1 329 ? 4.937 5.875 -2.011 1.00 41.34 351 ILE A N 1
ATOM 2462 C CA . ILE A 1 329 ? 4.419 6.924 -1.143 1.00 40.21 351 ILE A CA 1
ATOM 2463 C C . ILE A 1 329 ? 5.526 7.486 -0.264 1.00 40.92 351 ILE A C 1
ATOM 2464 O O . ILE A 1 329 ? 6.046 6.784 0.606 1.00 37.55 351 ILE A O 1
ATOM 2469 N N . PRO A 1 330 ? 5.893 8.760 -0.487 1.00 42.80 352 PRO A N 1
ATOM 2470 C CA . PRO A 1 330 ? 6.921 9.393 0.346 1.00 39.88 352 PRO A CA 1
ATOM 2471 C C . PRO A 1 330 ? 6.639 9.262 1.842 1.00 38.64 352 PRO A C 1
ATOM 2472 O O . PRO A 1 330 ? 5.505 9.478 2.275 1.00 41.08 352 PRO A O 1
ATOM 2476 N N . PHE A 1 331 ? 7.665 8.879 2.596 1.00 32.46 353 PHE A N 1
ATOM 2477 C CA . PHE A 1 331 ? 7.613 8.786 4.051 1.00 34.07 353 PHE A CA 1
ATOM 2478 C C . PHE A 1 331 ? 6.680 7.697 4.605 1.00 35.47 353 PHE A C 1
ATOM 2479 O O . PHE A 1 331 ? 6.340 7.721 5.787 1.00 38.45 353 PHE A O 1
ATOM 2487 N N . ILE A 1 332 ? 6.292 6.740 3.762 1.00 38.52 354 ILE A N 1
ATOM 2488 C CA . ILE A 1 332 ? 5.475 5.606 4.213 1.00 44.41 354 ILE A CA 1
ATOM 2489 C C . ILE A 1 332 ? 6.273 4.664 5.117 1.00 45.24 354 ILE A C 1
ATOM 2490 O O . ILE A 1 332 ? 5.725 4.071 6.052 1.00 43.05 354 ILE A O 1
ATOM 2495 N N . ILE A 1 333 ? 7.569 4.530 4.841 1.00 40.73 355 ILE A N 1
ATOM 2496 C CA . ILE A 1 333 ? 8.433 3.757 5.719 1.00 40.47 355 ILE A CA 1
ATOM 2497 C C . ILE A 1 333 ? 8.973 4.714 6.759 1.00 42.30 355 ILE A C 1
ATOM 2498 O O . ILE A 1 333 ? 9.642 5.694 6.422 1.00 43.46 355 ILE A O 1
ATOM 2503 N N . ARG A 1 334 ? 8.683 4.437 8.024 1.00 42.74 356 ARG A N 1
ATOM 2504 C CA . ARG A 1 334 ? 9.033 5.368 9.082 1.00 47.74 356 ARG A CA 1
ATOM 2505 C C . ARG A 1 334 ? 10.074 4.809 10.032 1.00 52.35 356 ARG A C 1
ATOM 2506 O O . ARG A 1 334 ? 10.570 3.694 9.848 1.00 44.58 356 ARG A O 1
ATOM 2514 N N . THR A 1 335 ? 10.373 5.595 11.062 1.00 59.62 357 THR A N 1
ATOM 2515 C CA . THR A 1 335 ? 11.487 5.328 11.968 1.00 60.48 357 THR A CA 1
ATOM 2516 C C . THR A 1 335 ? 11.381 4.049 12.811 1.00 58.23 357 THR A C 1
ATOM 2517 O O . THR A 1 335 ? 12.320 3.252 12.818 1.00 56.43 357 THR A O 1
ATOM 2519 N N . PRO A 1 336 ? 10.257 3.846 13.531 1.00 58.87 358 PRO A N 1
ATOM 2520 C CA . PRO A 1 336 ? 10.246 2.639 14.367 1.00 55.75 358 PRO A CA 1
ATOM 2521 C C . PRO A 1 336 ? 10.023 1.362 13.558 1.00 48.92 358 PRO A C 1
ATOM 2522 O O . PRO A 1 336 ? 10.268 0.278 14.082 1.00 48.49 358 PRO A O 1
ATOM 2526 N N . HIS A 1 337 ? 9.547 1.492 12.322 1.00 46.32 359 HIS A N 1
ATOM 2527 C CA . HIS A 1 337 ? 9.495 0.370 11.391 1.00 44.62 359 HIS A CA 1
ATOM 2528 C C . HIS A 1 337 ? 10.922 -0.114 11.198 1.00 41.15 359 HIS A C 1
ATOM 2529 O O . HIS A 1 337 ? 11.234 -1.301 11.313 1.00 40.47 359 HIS A O 1
ATOM 2536 N N . MET A 1 338 ? 11.779 0.849 10.884 1.00 40.45 360 MET A N 1
ATOM 2537 C CA . MET A 1 338 ? 13.178 0.607 10.590 1.00 36.85 360 MET A CA 1
ATOM 2538 C C . MET A 1 338 ? 13.914 0.024 11.791 1.00 35.15 360 MET A C 1
ATOM 2539 O O . MET A 1 338 ? 14.621 -0.970 11.654 1.00 39.86 360 MET A O 1
ATOM 2544 N N . SER A 1 339 ? 13.735 0.643 12.958 1.00 39.38 361 SER A N 1
ATOM 2545 C CA . SER A 1 339 ? 14.314 0.154 14.207 1.00 42.36 361 SER A CA 1
ATOM 2546 C C . SER A 1 339 ? 13.925 -1.289 14.459 1.00 42.57 361 SER A C 1
ATOM 2547 O O . SER A 1 339 ? 14.762 -2.110 14.819 1.00 43.05 361 SER A O 1
ATOM 2550 N N . ALA A 1 340 ? 12.646 -1.588 14.259 1.00 42.64 362 ALA A N 1
ATOM 2551 C CA . ALA A 1 340 ? 12.114 -2.925 14.485 1.00 43.66 362 ALA A CA 1
ATOM 2552 C C . ALA A 1 340 ? 12.748 -3.986 13.588 1.00 43.79 362 ALA A C 1
ATOM 2553 O O . ALA A 1 340 ? 13.078 -5.076 14.057 1.00 39.67 362 ALA A O 1
ATOM 2555 N N . MET A 1 341 ? 12.894 -3.677 12.300 1.00 41.06 363 MET A N 1
ATOM 2556 C CA . MET A 1 341 ? 13.472 -4.621 11.343 1.00 43.57 363 MET A CA 1
ATOM 2557 C C . MET A 1 341 ? 14.962 -4.841 11.604 1.00 42.03 363 MET A C 1
ATOM 2558 O O . MET A 1 341 ? 15.465 -5.961 11.518 1.00 42.60 363 MET A O 1
ATOM 2563 N N . HIS A 1 342 ? 15.653 -3.756 11.928 1.00 38.84 364 HIS A N 1
ATOM 2564 C CA . HIS A 1 342 ? 17.089 -3.764 12.176 1.00 41.16 364 HIS A CA 1
ATOM 2565 C C . HIS A 1 342 ? 17.396 -4.583 13.425 1.00 46.36 364 HIS A C 1
ATOM 2566 O O . HIS A 1 342 ? 18.426 -5.249 13.512 1.00 43.34 364 HIS A O 1
ATOM 2573 N N . ASN A 1 343 ? 16.474 -4.529 14.382 1.00 47.98 365 ASN A N 1
ATOM 2574 C CA . ASN A 1 343 ? 16.617 -5.183 15.678 1.00 49.83 365 ASN A CA 1
ATOM 2575 C C . ASN A 1 343 ? 16.334 -6.682 15.599 1.00 53.65 365 ASN A C 1
ATOM 2576 O O . ASN A 1 343 ? 16.445 -7.404 16.595 1.00 54.44 365 ASN A O 1
ATOM 2581 N N . ASP A 1 344 ? 15.988 -7.145 14.402 1.00 50.45 366 ASP A N 1
ATOM 2582 C CA . ASP A 1 344 ? 15.564 -8.524 14.194 1.00 52.85 366 ASP A CA 1
ATOM 2583 C C . ASP A 1 344 ? 16.752 -9.483 14.164 1.00 54.47 366 ASP A C 1
ATOM 2584 O O . ASP A 1 344 ? 17.696 -9.297 13.402 1.00 54.15 366 ASP A O 1
ATOM 2589 N N . THR A 1 345 ? 16.677 -10.517 14.996 1.00 59.47 367 THR A N 1
ATOM 2590 C CA . THR A 1 345 ? 17.766 -11.471 15.169 1.00 60.23 367 THR A CA 1
ATOM 2591 C C . THR A 1 345 ? 17.344 -12.893 14.813 1.00 61.92 367 THR A C 1
ATOM 2592 O O . THR A 1 345 ? 18.161 -13.816 14.831 1.00 63.18 367 THR A O 1
ATOM 2596 N N . SER A 1 346 ? 16.063 -13.065 14.503 1.00 58.01 368 SER A N 1
ATOM 2597 C CA . SER A 1 346 ? 15.543 -14.357 14.068 1.00 54.98 368 SER A CA 1
ATOM 2598 C C . SER A 1 346 ? 16.290 -14.836 12.826 1.00 52.25 368 SER A C 1
ATOM 2599 O O . SER A 1 346 ? 16.716 -14.020 12.005 1.00 49.60 368 SER A O 1
ATOM 2602 N N . PRO A 1 347 ? 16.469 -16.162 12.694 1.00 54.46 369 PRO A N 1
ATOM 2603 C CA . PRO A 1 347 ? 17.244 -16.725 11.585 1.00 53.48 369 PRO A CA 1
ATOM 2604 C C . PRO A 1 347 ? 16.506 -16.645 10.255 1.00 52.31 369 PRO A C 1
ATOM 2605 O O . PRO A 1 347 ? 17.135 -16.800 9.206 1.00 51.90 369 PRO A O 1
ATOM 2609 N N . ASP A 1 348 ? 15.197 -16.415 10.296 1.00 49.50 370 ASP A N 1
ATOM 2610 C CA . ASP A 1 348 ? 14.416 -16.291 9.070 1.00 48.17 370 ASP A CA 1
ATOM 2611 C C . ASP A 1 348 ? 13.978 -14.849 8.838 1.00 40.93 370 ASP A C 1
ATOM 2612 O O . ASP A 1 348 ? 13.241 -14.565 7.891 1.00 39.60 370 ASP A O 1
ATOM 2617 N N . LEU A 1 349 ? 14.444 -13.957 9.711 1.00 36.78 371 LEU A N 1
ATOM 2618 C CA . LEU A 1 349 ? 14.118 -12.533 9.664 1.00 40.55 371 LEU A CA 1
ATOM 2619 C C . LEU A 1 349 ? 12.608 -12.273 9.610 1.00 43.02 371 LEU A C 1
ATOM 2620 O O . LEU A 1 349 ? 12.144 -11.430 8.837 1.00 39.70 371 LEU A O 1
ATOM 2625 N N . LYS A 1 350 ? 11.865 -12.998 10.449 1.00 37.64 372 LYS A N 1
ATOM 2626 C CA . LYS A 1 350 ? 10.412 -12.843 10.599 1.00 42.64 372 LYS A CA 1
ATOM 2627 C C . LYS A 1 350 ? 9.940 -11.396 10.704 1.00 38.45 372 LYS A C 1
ATOM 2628 O O . LYS A 1 350 ? 8.963 -11.009 10.060 1.00 39.68 372 LYS A O 1
ATOM 2634 N N . ILE A 1 351 ? 10.619 -10.614 11.540 1.00 34.55 373 ILE A N 1
ATOM 2635 C CA . ILE A 1 351 ? 10.193 -9.251 11.840 1.00 39.70 373 ILE A CA 1
ATOM 2636 C C . ILE A 1 351 ? 10.400 -8.323 10.640 1.00 41.16 373 ILE A C 1
ATOM 2637 O O . ILE A 1 351 ? 9.573 -7.437 10.390 1.00 41.69 373 ILE A O 1
ATOM 2642 N N . VAL A 1 352 ? 11.492 -8.531 9.899 1.00 36.35 374 VAL A N 1
ATOM 2643 C CA . VAL A 1 352 ? 11.717 -7.804 8.647 1.00 34.48 374 VAL A CA 1
ATOM 2644 C C . VAL A 1 352 ? 10.577 -8.093 7.679 1.00 32.21 374 VAL A C 1
ATOM 2645 O O . VAL A 1 352 ? 9.999 -7.172 7.096 1.00 36.00 374 VAL A O 1
ATOM 2649 N N . GLY A 1 353 ? 10.264 -9.374 7.512 1.00 32.30 375 GLY A N 1
ATOM 2650 C CA . GLY A 1 353 ? 9.197 -9.793 6.623 1.00 34.74 375 GLY A CA 1
ATOM 2651 C C . GLY A 1 353 ? 7.854 -9.221 7.036 1.00 40.45 375 GLY A C 1
ATOM 2652 O O . GLY A 1 353 ? 7.094 -8.737 6.194 1.00 36.45 375 GLY A O 1
ATOM 2653 N N . SER A 1 354 ? 7.570 -9.259 8.336 1.00 42.53 376 SER A N 1
ATOM 2654 C CA . SER A 1 354 ? 6.298 -8.775 8.872 1.00 42.01 376 SER A CA 1
ATOM 2655 C C . SER A 1 354 ? 6.083 -7.287 8.598 1.00 39.02 376 SER A C 1
ATOM 2656 O O . SER A 1 354 ? 4.993 -6.878 8.184 1.00 37.50 376 SER A O 1
ATOM 2659 N N . LYS A 1 355 ? 7.123 -6.486 8.823 1.00 36.75 377 LYS A N 1
ATOM 2660 C CA . LYS A 1 355 ? 7.038 -5.044 8.603 1.00 37.27 377 LYS A CA 1
ATOM 2661 C C . LYS A 1 355 ? 6.929 -4.698 7.121 1.00 36.69 377 LYS A C 1
ATOM 2662 O O . LYS A 1 355 ? 6.145 -3.830 6.741 1.00 37.88 377 LYS A O 1
ATOM 2668 N N . ILE A 1 356 ? 7.715 -5.372 6.286 1.00 35.97 378 ILE A N 1
ATOM 2669 C CA . ILE A 1 356 ? 7.632 -5.165 4.844 1.00 34.99 378 ILE A CA 1
ATOM 2670 C C . ILE A 1 356 ? 6.232 -5.516 4.346 1.00 37.51 378 ILE A C 1
ATOM 2671 O O . ILE A 1 356 ? 5.627 -4.761 3.574 1.00 35.36 378 ILE A O 1
ATOM 2676 N N . LYS A 1 357 ? 5.715 -6.652 4.810 1.00 35.05 379 LYS A N 1
ATOM 2677 C CA . LYS A 1 357 ? 4.359 -7.079 4.489 1.00 39.15 379 LYS A CA 1
ATOM 2678 C C . LYS A 1 357 ? 3.304 -6.037 4.868 1.00 38.72 379 LYS A C 1
ATOM 2679 O O . LYS A 1 357 ? 2.425 -5.724 4.063 1.00 40.09 379 LYS A O 1
ATOM 2685 N N . ASP A 1 358 ? 3.373 -5.523 6.095 1.00 36.75 380 ASP A N 1
ATOM 2686 C CA . ASP A 1 358 ? 2.374 -4.570 6.578 1.00 39.59 380 ASP A CA 1
ATOM 2687 C C . ASP A 1 358 ? 2.427 -3.260 5.796 1.00 41.27 380 ASP A C 1
ATOM 2688 O O . ASP A 1 358 ? 1.404 -2.775 5.308 1.00 39.79 380 ASP A O 1
ATOM 2693 N N . ILE A 1 359 ? 3.630 -2.699 5.693 1.00 36.37 381 ILE A N 1
ATOM 2694 C CA . ILE A 1 359 ? 3.846 -1.367 5.124 1.00 41.85 381 ILE A CA 1
ATOM 2695 C C . ILE A 1 359 ? 3.592 -1.309 3.620 1.00 42.87 381 ILE A C 1
ATOM 2696 O O . ILE A 1 359 ? 2.897 -0.414 3.137 1.00 47.19 381 ILE A O 1
ATOM 2701 N N . LEU A 1 360 ? 4.153 -2.266 2.886 1.00 40.47 382 LEU A N 1
ATOM 2702 C CA . LEU A 1 360 ? 4.098 -2.250 1.429 1.00 44.58 382 LEU A CA 1
ATOM 2703 C C . LEU A 1 360 ? 2.965 -3.110 0.891 1.00 48.82 382 LEU A C 1
ATOM 2704 O O . LEU A 1 360 ? 2.738 -3.164 -0.322 1.00 48.03 382 LEU A O 1
ATOM 2709 N N . GLU A 1 361 ? 2.257 -3.779 1.800 1.00 48.57 383 GLU A N 1
ATOM 2710 C CA . GLU A 1 361 ? 1.160 -4.676 1.436 1.00 50.33 383 GLU A CA 1
ATOM 2711 C C . GLU A 1 361 ? 1.542 -5.699 0.365 1.00 47.76 383 GLU A C 1
ATOM 2712 O O . GLU A 1 361 ? 0.809 -5.894 -0.602 1.00 51.65 383 GLU A O 1
ATOM 2718 N N . VAL A 1 362 ? 2.693 -6.341 0.545 1.00 45.66 384 VAL A N 1
ATOM 2719 C CA . VAL A 1 362 ? 3.118 -7.431 -0.328 1.00 45.88 384 VAL A CA 1
ATOM 2720 C C . VAL A 1 362 ? 2.816 -8.757 0.379 1.00 48.54 384 VAL A C 1
ATOM 2721 O O . VAL A 1 362 ? 2.817 -8.819 1.606 1.00 49.23 384 VAL A O 1
ATOM 2725 N N . PRO A 1 363 ? 2.530 -9.818 -0.386 1.00 51.33 385 PRO A N 1
ATOM 2726 C CA . PRO A 1 363 ? 2.059 -11.046 0.266 1.00 54.60 385 PRO A CA 1
ATOM 2727 C C . PRO A 1 363 ? 3.191 -11.933 0.767 1.00 57.16 385 PRO A C 1
ATOM 2728 O O . PRO A 1 363 ? 2.965 -12.782 1.636 1.00 56.93 385 PRO A O 1
ATOM 2732 N N . THR A 1 364 ? 4.388 -11.737 0.222 1.00 55.51 386 THR A N 1
ATOM 2733 C CA . THR A 1 364 ? 5.505 -12.627 0.502 1.00 57.33 386 THR A CA 1
ATOM 2734 C C . THR A 1 364 ? 6.848 -11.947 0.284 1.00 53.28 386 THR A C 1
ATOM 2735 O O . THR A 1 364 ? 6.972 -11.051 -0.552 1.00 55.06 386 THR A O 1
ATOM 2739 N N . THR A 1 365 ? 7.838 -12.360 1.071 1.00 47.51 387 THR A N 1
ATOM 2740 C CA . THR A 1 365 ? 9.237 -11.999 0.846 1.00 42.41 387 THR A CA 1
ATOM 2741 C C . THR A 1 365 ? 10.099 -13.232 1.110 1.00 44.64 387 THR A C 1
ATOM 2742 O O . THR A 1 365 ? 9.697 -14.130 1.853 1.00 48.87 387 THR A O 1
ATOM 2746 N N . SER A 1 366 ? 11.273 -13.282 0.492 1.00 41.87 388 SER A N 1
ATOM 2747 C CA . SER A 1 366 ? 12.212 -14.376 0.720 1.00 44.5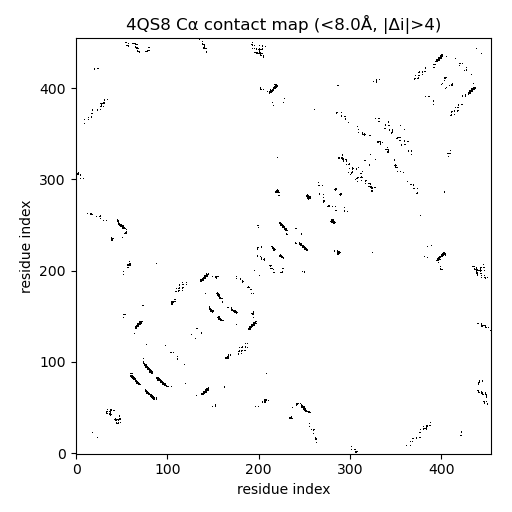5 388 SER A CA 1
ATOM 2748 C C . SER A 1 366 ? 13.241 -13.945 1.749 1.00 40.96 388 SER A C 1
ATOM 2749 O O . SER A 1 366 ? 13.333 -12.759 2.072 1.00 36.14 388 SER A O 1
ATOM 2752 N N . LEU A 1 367 ? 14.009 -14.896 2.273 1.00 37.97 389 LEU A N 1
ATOM 2753 C CA . LEU A 1 367 ? 15.068 -14.559 3.219 1.00 38.42 389 LEU A CA 1
ATOM 2754 C C . LEU A 1 367 ? 16.088 -13.642 2.555 1.00 35.32 389 LEU A C 1
ATOM 2755 O O . LEU A 1 367 ? 16.572 -12.688 3.171 1.00 33.60 389 LEU A O 1
ATOM 2760 N N . LYS A 1 368 ? 16.393 -13.923 1.292 1.00 35.12 390 LYS A N 1
ATOM 2761 C CA . LYS A 1 368 ? 17.362 -13.132 0.535 1.00 38.94 390 LYS A CA 1
ATOM 2762 C C . LYS A 1 368 ? 16.934 -11.664 0.442 1.00 37.01 390 LYS A C 1
ATOM 2763 O O . LYS A 1 368 ? 17.766 -10.756 0.562 1.00 33.89 390 LYS A O 1
ATOM 2769 N N . MET A 1 369 ? 15.639 -11.428 0.242 1.00 36.23 391 MET A N 1
ATOM 2770 C CA . MET A 1 369 ? 15.128 -10.069 0.181 1.00 35.14 391 MET A CA 1
ATOM 2771 C C . MET A 1 369 ? 15.243 -9.451 1.557 1.00 32.21 391 MET A C 1
ATOM 2772 O O . MET A 1 369 ? 15.669 -8.308 1.697 1.00 30.25 391 MET A O 1
ATOM 2777 N N . ARG A 1 370 ? 14.870 -10.223 2.575 1.00 27.92 392 ARG A N 1
ATOM 2778 C CA . ARG A 1 370 ? 14.905 -9.730 3.945 1.00 26.21 392 ARG A CA 1
ATOM 2779 C C . ARG A 1 370 ? 16.329 -9.393 4.352 1.00 25.76 392 ARG A C 1
ATOM 2780 O O . ARG A 1 370 ? 16.559 -8.421 5.065 1.00 28.37 392 ARG A O 1
ATOM 2788 N N . LYS A 1 371 ? 17.288 -10.189 3.886 1.00 30.07 393 LYS A N 1
ATOM 2789 C CA . LYS A 1 371 ? 18.692 -9.918 4.194 1.00 30.70 393 LYS A CA 1
ATOM 2790 C C . LYS A 1 371 ? 19.146 -8.596 3.591 1.00 28.22 393 LYS A C 1
ATOM 2791 O O . LYS A 1 371 ? 19.881 -7.841 4.227 1.00 27.92 393 LYS A O 1
ATOM 2797 N N . VAL A 1 372 ? 18.701 -8.316 2.368 1.00 28.42 394 VAL A N 1
ATOM 2798 C CA . VAL A 1 372 ? 19.014 -7.042 1.723 1.00 27.91 394 VAL A CA 1
ATOM 2799 C C . VAL A 1 372 ? 18.375 -5.880 2.479 1.00 26.30 394 VAL A C 1
ATOM 2800 O O . VAL A 1 372 ? 19.013 -4.854 2.705 1.00 24.85 394 VAL A O 1
ATOM 2804 N N . VAL A 1 373 ? 17.118 -6.045 2.879 1.00 26.53 395 VAL A N 1
ATOM 2805 C CA . VAL A 1 373 ? 16.429 -4.993 3.623 1.00 22.50 395 VAL A CA 1
ATOM 2806 C C . VAL A 1 373 ? 17.145 -4.659 4.928 1.00 21.59 395 VAL A C 1
ATOM 2807 O O . VAL A 1 373 ? 17.411 -3.494 5.215 1.00 23.58 395 VAL A O 1
ATOM 2811 N N . ILE A 1 374 ? 17.478 -5.674 5.718 1.00 25.81 396 ILE A N 1
ATOM 2812 C CA . ILE A 1 374 ? 18.152 -5.408 6.984 1.00 27.23 396 ILE A CA 1
ATOM 2813 C C . ILE A 1 374 ? 19.554 -4.834 6.768 1.00 26.79 396 ILE A C 1
ATOM 2814 O O . ILE A 1 374 ? 20.026 -4.020 7.565 1.00 25.30 396 ILE A O 1
ATOM 2819 N N A SER A 1 375 ? 20.214 -5.237 5.682 0.54 25.83 397 SER A N 1
ATOM 2820 N N B SER A 1 375 ? 20.201 -5.244 5.683 0.46 25.79 397 SER A N 1
ATOM 2821 C CA A SER A 1 375 ? 21.510 -4.649 5.331 0.54 23.92 397 SER A CA 1
ATOM 2822 C CA B SER A 1 375 ? 21.491 -4.679 5.313 0.46 24.38 397 SER A CA 1
ATOM 2823 C C A SER A 1 375 ? 21.369 -3.160 5.061 0.54 23.61 397 SER A C 1
ATOM 2824 C C B SER A 1 375 ? 21.359 -3.181 5.067 0.46 23.61 397 SER A C 1
ATOM 2825 O O A SER A 1 375 ? 22.163 -2.353 5.540 0.54 22.40 397 SER A O 1
ATOM 2826 O O B SER A 1 375 ? 22.138 -2.388 5.590 0.46 22.43 397 SER A O 1
ATOM 2831 N N . LEU A 1 376 ? 20.357 -2.802 4.278 1.00 23.34 398 LEU A N 1
ATOM 2832 C CA . LEU A 1 376 ? 20.081 -1.395 3.993 1.00 24.20 398 LEU A CA 1
ATOM 2833 C C . LEU A 1 376 ? 19.766 -0.602 5.261 1.00 25.71 398 LEU A C 1
ATOM 2834 O O . LEU A 1 376 ? 20.213 0.534 5.405 1.00 23.94 398 LEU A O 1
ATOM 2839 N N . CYS A 1 377 ? 18.995 -1.192 6.172 1.00 24.98 399 CYS A N 1
ATOM 2840 C CA . CYS A 1 377 ? 18.745 -0.563 7.470 1.00 23.82 399 CYS A CA 1
ATOM 2841 C C . CYS A 1 377 ? 20.064 -0.283 8.171 1.00 21.42 399 CYS A C 1
ATOM 2842 O O . CYS A 1 377 ? 20.304 0.826 8.649 1.00 20.55 399 CYS A O 1
ATOM 2845 N N . ASN A 1 378 ? 20.932 -1.287 8.206 1.00 23.77 400 ASN A N 1
ATOM 2846 C CA . ASN A 1 378 ? 22.231 -1.145 8.854 1.00 23.29 400 ASN A CA 1
ATOM 2847 C C . ASN A 1 378 ? 23.094 -0.061 8.223 1.00 26.09 400 ASN A C 1
ATOM 2848 O O . ASN A 1 378 ? 23.700 0.742 8.936 1.00 26.11 400 ASN A O 1
ATOM 2853 N N . ILE A 1 379 ? 23.153 -0.032 6.894 1.00 21.48 401 ILE A N 1
ATOM 2854 C CA . ILE A 1 379 ? 23.951 0.967 6.193 1.00 20.63 401 ILE A CA 1
ATOM 2855 C C . ILE A 1 379 ? 23.456 2.375 6.498 1.00 21.10 401 ILE A C 1
ATOM 2856 O O . ILE A 1 379 ? 24.247 3.273 6.787 1.00 20.96 401 ILE A O 1
ATOM 2861 N N . ILE A 1 380 ? 22.145 2.568 6.409 1.00 21.52 402 ILE A N 1
ATOM 2862 C CA . ILE A 1 380 ? 21.559 3.892 6.608 1.00 19.95 402 ILE A CA 1
ATOM 2863 C C . ILE A 1 380 ? 21.649 4.360 8.064 1.00 21.25 402 ILE A C 1
ATOM 2864 O O . ILE A 1 380 ? 21.995 5.513 8.327 1.00 21.78 402 ILE A O 1
ATOM 2869 N N . ALA A 1 381 ? 21.333 3.476 9.005 1.00 20.86 403 ALA A N 1
ATOM 2870 C CA . ALA A 1 381 ? 21.430 3.815 10.426 1.00 23.55 403 ALA A CA 1
ATOM 2871 C C . ALA A 1 381 ? 22.876 4.082 10.832 1.00 21.72 403 ALA A C 1
ATOM 2872 O O . ALA A 1 381 ? 23.157 4.994 11.610 1.00 21.64 403 ALA A O 1
ATOM 2874 N N . THR A 1 382 ? 23.796 3.280 10.307 1.00 21.81 404 THR A N 1
ATOM 2875 C CA . THR A 1 382 ? 25.202 3.412 10.679 1.00 21.39 404 THR A CA 1
ATOM 2876 C C . THR A 1 382 ? 25.754 4.736 10.182 1.00 21.60 404 THR A C 1
ATOM 2877 O O . THR A 1 382 ? 26.469 5.430 10.908 1.00 24.04 404 THR A O 1
ATOM 2881 N N . ARG A 1 383 ? 25.403 5.119 8.958 1.00 20.08 405 ARG A N 1
ATOM 2882 C CA . ARG A 1 383 ? 25.862 6.402 8.452 1.00 21.02 405 ARG A CA 1
ATOM 2883 C C . ARG A 1 383 ? 25.315 7.538 9.311 1.00 20.79 405 ARG A C 1
ATOM 2884 O O . ARG A 1 383 ? 26.062 8.439 9.702 1.00 21.83 405 ARG A O 1
ATOM 2892 N N . GLY A 1 384 ? 24.020 7.481 9.618 1.00 18.98 406 GLY A N 1
ATOM 2893 C CA . GLY A 1 384 ? 23.384 8.512 10.427 1.00 19.35 406 GLY A CA 1
ATOM 2894 C C . GLY A 1 384 ? 24.022 8.622 11.799 1.00 22.40 406 GLY A C 1
ATOM 2895 O O . GLY A 1 384 ? 24.298 9.721 12.273 1.00 21.39 406 GLY A O 1
ATOM 2896 N N . ALA A 1 385 ? 24.267 7.476 12.423 1.00 19.12 407 ALA A N 1
ATOM 2897 C CA . ALA A 1 385 ? 24.848 7.425 13.763 1.00 20.21 407 ALA A CA 1
ATOM 2898 C C . ALA A 1 385 ? 26.296 7.904 13.779 1.00 22.09 407 ALA A C 1
ATOM 2899 O O . ALA A 1 385 ? 26.710 8.612 14.701 1.00 20.58 407 ALA A O 1
ATOM 2901 N N . ARG A 1 386 ? 27.079 7.510 12.775 1.00 20.09 408 ARG A N 1
ATOM 2902 C CA . ARG A 1 386 ? 28.481 7.903 12.736 1.00 15.74 408 ARG A CA 1
ATOM 2903 C C . ARG A 1 386 ? 28.640 9.388 12.418 1.00 19.86 408 ARG A C 1
ATOM 2904 O O . ARG A 1 386 ? 29.522 10.049 12.951 1.00 21.50 408 ARG A O 1
ATOM 2912 N N . LEU A 1 387 ? 27.773 9.922 11.567 1.00 19.72 409 LEU A N 1
ATOM 2913 C CA . LEU A 1 387 ? 27.825 11.354 11.282 1.00 21.51 409 LEU A CA 1
ATOM 2914 C C . LEU A 1 387 ? 27.376 12.152 12.502 1.00 18.87 409 LEU A C 1
ATOM 2915 O O . LEU A 1 387 ? 27.918 13.223 12.776 1.00 20.08 409 LEU A O 1
ATOM 2920 N N . SER A 1 388 ? 26.404 11.627 13.241 1.00 19.41 410 SER A N 1
ATOM 2921 C CA . SER A 1 388 ? 26.000 12.251 14.505 1.00 18.95 410 SER A CA 1
ATOM 2922 C C . SER A 1 388 ? 27.173 12.293 15.483 1.00 19.49 410 SER A C 1
ATOM 2923 O O . SER A 1 388 ? 27.384 13.298 16.165 1.00 21.29 410 SER A O 1
ATOM 2926 N N . ALA A 1 389 ? 27.929 11.198 15.571 1.00 20.51 411 ALA A N 1
ATOM 2927 C CA . ALA A 1 389 ? 29.104 11.158 16.446 1.00 18.83 411 ALA A CA 1
ATOM 2928 C C . ALA A 1 389 ? 30.140 12.200 16.024 1.00 21.37 411 ALA A C 1
ATOM 2929 O O . ALA A 1 389 ? 30.760 12.861 16.868 1.00 20.81 411 ALA A O 1
ATOM 2931 N N . ALA A 1 390 ? 30.339 12.334 14.717 1.00 18.99 412 ALA A N 1
ATOM 2932 C CA . ALA A 1 390 ? 31.285 13.313 14.185 1.00 20.52 412 ALA A CA 1
ATOM 2933 C C . ALA A 1 390 ? 30.859 14.727 14.576 1.00 22.65 412 ALA A C 1
ATOM 2934 O O . ALA A 1 390 ? 31.691 15.566 14.936 1.00 20.17 412 ALA A O 1
ATOM 2936 N N . GLY A 1 391 ? 29.557 14.981 14.502 1.00 20.67 413 GLY A N 1
ATOM 2937 C CA . GLY A 1 391 ? 29.020 16.280 14.886 1.00 19.28 413 GLY A CA 1
ATOM 2938 C C . GLY A 1 391 ? 29.292 16.570 16.349 1.00 20.75 413 GLY A C 1
ATOM 2939 O O . GLY A 1 391 ? 29.694 17.669 16.700 1.00 19.70 413 GLY A O 1
ATOM 2940 N N . ILE A 1 392 ? 29.066 15.583 17.207 1.00 20.94 414 ILE A N 1
ATOM 2941 C CA . ILE A 1 392 ? 29.297 15.760 18.640 1.00 21.22 414 ILE A CA 1
ATOM 2942 C C . ILE A 1 392 ? 30.784 15.964 18.888 1.00 19.32 414 ILE A C 1
ATOM 2943 O O . ILE A 1 392 ? 31.184 16.760 19.740 1.00 19.64 414 ILE A O 1
ATOM 2948 N N . TYR A 1 393 ? 31.615 15.240 18.146 1.00 18.96 415 TYR A N 1
ATOM 2949 C CA . TYR A 1 393 ? 33.056 15.369 18.315 1.00 20.09 415 TYR A CA 1
ATOM 2950 C C . TYR A 1 393 ? 33.477 16.780 17.915 1.00 24.04 415 TYR A C 1
ATOM 2951 O O . TYR A 1 393 ? 34.366 17.386 18.531 1.00 22.57 415 TYR A O 1
ATOM 2960 N N . GLY A 1 394 ? 32.824 17.312 16.888 1.00 20.94 416 GLY A N 1
ATOM 2961 C CA . GLY A 1 394 ? 33.076 18.682 16.476 1.00 18.56 416 GLY A CA 1
ATOM 2962 C C . GLY A 1 394 ? 32.765 19.672 17.588 1.00 19.62 416 GLY A C 1
ATOM 2963 O O . GLY A 1 394 ? 33.500 20.644 17.788 1.00 24.36 416 GLY A O 1
ATOM 2964 N N . ILE A 1 395 ? 31.684 19.428 18.317 1.00 18.94 417 ILE A N 1
ATOM 2965 C CA . ILE A 1 395 ? 31.330 20.293 19.440 1.00 20.04 417 ILE A CA 1
ATOM 2966 C C . ILE A 1 395 ? 32.390 20.179 20.541 1.00 19.68 417 ILE A C 1
ATOM 2967 O O . ILE A 1 395 ? 32.831 21.187 21.092 1.00 22.98 417 ILE A O 1
ATOM 2972 N N . LEU A 1 396 ? 32.801 18.954 20.862 1.00 21.02 418 LEU A N 1
ATOM 2973 C CA . LEU A 1 396 ? 33.848 18.747 21.863 1.00 20.00 418 LEU A CA 1
ATOM 2974 C C . LEU A 1 396 ? 35.158 19.433 21.490 1.00 19.97 418 LEU A C 1
ATOM 2975 O O . LEU A 1 396 ? 35.845 19.982 22.357 1.00 23.69 418 LEU A O 1
ATOM 2980 N N . LYS A 1 397 ? 35.501 19.418 20.201 1.00 22.77 419 LYS A N 1
ATOM 2981 C CA . LYS A 1 397 ? 36.688 20.119 19.722 1.00 22.63 419 LYS A CA 1
ATOM 2982 C C . LYS A 1 397 ? 36.558 21.634 19.880 1.00 24.21 419 LYS A C 1
ATOM 2983 O O . LYS A 1 397 ? 37.519 22.302 20.256 1.00 24.67 419 LYS A O 1
ATOM 2989 N N . LYS A 1 398 ? 35.372 22.175 19.598 1.00 23.64 420 LYS A N 1
ATOM 2990 C CA . LYS A 1 398 ? 35.121 23.615 19.774 1.00 22.98 420 LYS A CA 1
ATOM 2991 C C . LYS A 1 398 ? 35.383 24.022 21.223 1.00 27.27 420 LYS A C 1
ATOM 2992 O O . LYS A 1 398 ? 35.850 25.130 21.499 1.00 28.68 420 LYS A O 1
ATOM 2998 N N . LEU A 1 399 ? 35.114 23.103 22.146 1.00 24.64 421 LEU A N 1
ATOM 2999 C CA . LEU A 1 399 ? 35.280 23.363 23.572 1.00 22.93 421 LEU A CA 1
ATOM 3000 C C . LEU A 1 399 ? 36.650 22.942 24.095 1.00 26.07 421 LEU A C 1
ATOM 3001 O O . LEU A 1 399 ? 36.957 23.143 25.272 1.00 27.66 421 LEU A O 1
ATOM 3006 N N . GLY A 1 400 ? 37.479 22.370 23.226 1.00 25.27 422 GLY A N 1
ATOM 3007 C CA . GLY A 1 400 ? 38.794 21.914 23.644 1.00 27.34 422 GLY A CA 1
ATOM 3008 C C . GLY A 1 400 ? 38.706 20.710 24.569 1.00 33.13 422 GLY A C 1
ATOM 3009 O O . GLY A 1 400 ? 39.591 20.487 25.403 1.00 35.43 422 GLY A O 1
ATOM 3010 N N . ARG A 1 401 ? 37.640 19.930 24.410 1.00 27.46 423 ARG A N 1
ATOM 3011 C CA . ARG A 1 401 ? 37.390 18.773 25.265 1.00 28.28 423 ARG A CA 1
ATOM 3012 C C . ARG A 1 401 ? 37.585 17.451 24.530 1.00 30.85 423 ARG A C 1
ATOM 3013 O O . ARG A 1 401 ? 37.187 16.391 25.021 1.00 33.79 423 ARG A O 1
ATOM 3021 N N . ASP A 1 402 ? 38.220 17.522 23.365 1.00 26.82 424 ASP A N 1
ATOM 3022 C CA . ASP A 1 402 ? 38.575 16.326 22.604 1.00 32.42 424 ASP A CA 1
ATOM 3023 C C . ASP A 1 402 ? 39.894 15.737 23.087 1.00 35.31 424 ASP A C 1
ATOM 3024 O O . ASP A 1 402 ? 40.303 14.662 22.645 1.00 37.71 424 ASP A O 1
ATOM 3029 N N . THR A 1 403 ? 40.559 16.452 23.990 1.00 35.56 425 THR A N 1
ATOM 3030 C CA . THR A 1 403 ? 41.808 15.992 24.586 1.00 43.49 425 THR A CA 1
ATOM 3031 C C . THR A 1 403 ? 41.743 16.121 26.097 1.00 49.69 425 THR A C 1
ATOM 3032 O O . THR A 1 403 ? 41.154 17.074 26.618 1.00 50.15 425 THR A O 1
ATOM 3036 N N . THR A 1 404 ? 42.368 15.168 26.785 1.00 56.26 426 THR A N 1
ATOM 3037 C CA . THR A 1 404 ? 42.315 15.072 28.242 1.00 66.00 426 THR A CA 1
ATOM 3038 C C . THR A 1 404 ? 43.074 13.833 28.705 1.00 69.16 426 THR A C 1
ATOM 3039 O O . THR A 1 404 ? 42.786 13.266 29.756 1.00 71.82 426 THR A O 1
ATOM 3043 N N . LYS A 1 411 ? 35.407 15.818 33.275 1.00 35.71 433 LYS A N 1
ATOM 3044 C CA . LYS A 1 411 ? 34.309 15.133 32.588 1.00 32.70 433 LYS A CA 1
ATOM 3045 C C . LYS A 1 411 ? 33.560 16.066 31.640 1.00 31.18 433 LYS A C 1
ATOM 3046 O O . LYS A 1 411 ? 33.308 17.227 31.973 1.00 28.30 433 LYS A O 1
ATOM 3052 N N . SER A 1 412 ? 33.205 15.558 30.462 1.00 24.01 434 SER A N 1
ATOM 3053 C CA . SER A 1 412 ? 32.353 16.295 29.534 1.00 21.90 434 SER A CA 1
ATOM 3054 C C . SER A 1 412 ? 31.145 15.423 29.231 1.00 27.69 434 SER A C 1
ATOM 3055 O O . SER A 1 412 ? 31.292 14.350 28.650 1.00 25.65 434 SER A O 1
ATOM 3058 N N . VAL A 1 413 ? 29.956 15.884 29.611 1.00 27.25 435 VAL A N 1
ATOM 3059 C CA . VAL A 1 413 ? 28.754 15.072 29.442 1.00 26.34 435 VAL A CA 1
ATOM 3060 C C . VAL A 1 413 ? 27.836 15.652 28.370 1.00 25.62 435 VAL A C 1
ATOM 3061 O O . VAL A 1 413 ? 27.601 16.870 28.322 1.00 25.13 435 VAL A O 1
ATOM 3065 N N A ILE A 1 414 ? 27.317 14.771 27.516 0.54 21.93 436 ILE A N 1
ATOM 3066 N N B ILE A 1 414 ? 27.339 14.799 27.479 0.46 22.09 436 ILE A N 1
ATOM 3067 C CA A ILE A 1 414 ? 26.377 15.161 26.471 0.54 21.27 436 ILE A CA 1
ATOM 3068 C CA B ILE A 1 414 ? 26.378 15.246 26.474 0.46 20.57 436 ILE A CA 1
ATOM 3069 C C A ILE A 1 414 ? 24.974 14.701 26.854 0.54 25.44 436 ILE A C 1
ATOM 3070 C C B ILE A 1 414 ? 24.981 14.721 26.800 0.46 24.58 436 ILE A C 1
ATOM 3071 O O A ILE A 1 414 ? 24.740 13.506 27.023 0.54 24.91 436 ILE A O 1
ATOM 3072 O O B ILE A 1 414 ? 24.761 13.511 26.869 0.46 25.13 436 ILE A O 1
ATOM 3081 N N . ALA A 1 415 ? 24.042 15.642 27.003 1.00 24.90 437 ALA A N 1
ATOM 3082 C CA . ALA A 1 415 ? 22.661 15.286 27.347 1.00 23.33 437 ALA A CA 1
ATOM 3083 C C . ALA A 1 415 ? 21.907 14.976 26.071 1.00 24.98 437 ALA A C 1
ATOM 3084 O O . ALA A 1 415 ? 21.868 15.789 25.161 1.00 29.20 437 ALA A O 1
ATOM 3086 N N . MET A 1 416 ? 21.291 13.803 25.989 1.00 24.51 438 MET A N 1
ATOM 3087 C CA . MET A 1 416 ? 20.652 13.427 24.735 1.00 27.51 438 MET A CA 1
ATOM 3088 C C . MET A 1 416 ? 19.194 13.004 24.884 1.00 27.67 438 MET A C 1
ATOM 3089 O O . MET A 1 416 ? 18.777 12.564 25.952 1.00 32.98 438 MET A O 1
ATOM 3094 N N . ASP A 1 417 ? 18.427 13.169 23.806 1.00 26.00 439 ASP A N 1
ATOM 3095 C CA . ASP A 1 417 ? 17.020 12.778 23.784 1.00 26.12 439 ASP A CA 1
ATOM 3096 C C . ASP A 1 417 ? 16.582 12.577 22.333 1.00 30.41 439 ASP A C 1
ATOM 3097 O O . ASP A 1 417 ? 17.344 12.867 21.395 1.00 28.53 439 ASP A O 1
ATOM 3102 N N . GLY A 1 418 ? 15.356 12.093 22.144 1.00 34.12 440 GLY A N 1
ATOM 3103 C CA . GLY A 1 418 ? 14.857 11.802 20.813 1.00 38.11 440 GLY A CA 1
ATOM 3104 C C . GLY A 1 418 ? 14.695 10.303 20.637 1.00 39.05 440 GLY A C 1
ATOM 3105 O O . GLY A 1 418 ? 15.407 9.523 21.275 1.00 36.05 440 GLY A O 1
ATOM 3106 N N . GLY A 1 419 ? 13.772 9.900 19.768 1.00 40.90 441 GLY A N 1
ATOM 3107 C CA . GLY A 1 419 ? 13.499 8.489 19.535 1.00 41.42 441 GLY A CA 1
ATOM 3108 C C . GLY A 1 419 ? 14.683 7.657 19.062 1.00 41.33 441 GLY A C 1
ATOM 3109 O O . GLY A 1 419 ? 14.803 6.482 19.421 1.00 45.37 441 GLY A O 1
ATOM 3110 N N . LEU A 1 420 ? 15.558 8.252 18.255 1.00 35.68 442 LEU A N 1
ATOM 3111 C CA . LEU A 1 420 ? 16.733 7.533 17.757 1.00 36.26 442 LEU A CA 1
ATOM 3112 C C . LEU A 1 420 ? 17.685 7.149 18.884 1.00 40.33 442 LEU A C 1
ATOM 3113 O O . LEU A 1 420 ? 18.127 6.002 18.966 1.00 39.01 442 LEU A O 1
ATOM 3118 N N . PHE A 1 421 ? 17.996 8.112 19.749 1.00 36.48 443 PHE A N 1
ATOM 3119 C CA . PHE A 1 421 ? 18.867 7.865 20.894 1.00 38.18 443 PHE A CA 1
ATOM 3120 C C . PHE A 1 421 ? 18.214 6.926 21.903 1.00 42.62 443 PHE A C 1
ATOM 3121 O O . PHE A 1 421 ? 18.877 6.069 22.491 1.00 42.74 443 PHE A O 1
ATOM 3129 N N . GLU A 1 422 ? 16.908 7.088 22.090 1.00 43.48 444 GLU A N 1
ATOM 3130 C CA . GLU A 1 422 ? 16.196 6.422 23.176 1.00 48.53 444 GLU A CA 1
ATOM 3131 C C . GLU A 1 422 ? 15.788 4.982 22.873 1.00 49.32 444 GLU A C 1
ATOM 3132 O O . GLU A 1 422 ? 15.958 4.092 23.714 1.00 52.39 444 GLU A O 1
ATOM 3138 N N . HIS A 1 423 ? 15.251 4.749 21.680 1.00 47.10 445 HIS A N 1
ATOM 3139 C CA . HIS A 1 423 ? 14.606 3.468 21.387 1.00 46.37 445 HIS A CA 1
ATOM 3140 C C . HIS A 1 423 ? 15.272 2.644 20.282 1.00 45.79 445 HIS A C 1
ATOM 3141 O O . HIS A 1 423 ? 15.212 1.409 20.298 1.00 46.02 445 HIS A O 1
ATOM 3148 N N . TYR A 1 424 ? 15.898 3.326 19.326 1.00 38.82 446 TYR A N 1
ATOM 3149 C CA . TYR A 1 424 ? 16.615 2.654 18.244 1.00 40.46 446 TYR A CA 1
ATOM 3150 C C . TYR A 1 424 ? 18.003 2.278 18.763 1.00 41.60 446 TYR A C 1
ATOM 3151 O O . TYR A 1 424 ? 18.979 2.989 18.524 1.00 37.53 446 TYR A O 1
ATOM 3160 N N . THR A 1 425 ? 18.074 1.157 19.477 1.00 43.67 447 THR A N 1
ATOM 3161 C CA . THR A 1 425 ? 19.275 0.755 20.215 1.00 40.02 447 THR A CA 1
ATOM 3162 C C . THR A 1 425 ? 20.539 0.640 19.360 1.00 31.60 447 THR A C 1
ATOM 3163 O O . THR A 1 425 ? 21.617 1.064 19.786 1.00 34.28 447 THR A O 1
ATOM 3167 N N . GLN A 1 426 ? 20.414 0.075 18.161 1.00 26.31 448 GLN A N 1
ATOM 3168 C CA . GLN A 1 426 ? 21.562 -0.056 17.271 1.00 28.37 448 GLN A CA 1
ATOM 3169 C C . GLN A 1 426 ? 22.107 1.302 16.836 1.00 30.32 448 GLN A C 1
ATOM 3170 O O . GLN A 1 426 ? 23.318 1.466 16.679 1.00 31.10 448 GLN A O 1
ATOM 3176 N N . PHE A 1 427 ? 21.219 2.274 16.639 1.00 27.51 449 PHE A N 1
ATOM 3177 C CA . PHE A 1 427 ? 21.650 3.617 16.262 1.00 26.24 449 PHE A CA 1
ATOM 3178 C C . PHE A 1 427 ? 22.463 4.230 17.395 1.00 26.79 449 PHE A C 1
ATOM 3179 O O . PHE A 1 427 ? 23.555 4.758 17.178 1.00 24.85 449 PHE A O 1
ATOM 3187 N N . SER A 1 428 ? 21.916 4.168 18.603 1.00 27.28 450 SER A N 1
ATOM 3188 C CA . SER A 1 428 ? 22.553 4.754 19.780 1.00 27.35 450 SER A CA 1
ATOM 3189 C C . SER A 1 428 ? 23.922 4.138 20.058 1.00 29.55 450 SER A C 1
ATOM 3190 O O . SER A 1 428 ? 24.884 4.853 20.347 1.00 30.72 450 SER A O 1
ATOM 3193 N N . GLU A 1 429 ? 23.998 2.812 19.968 1.00 27.31 451 GLU A N 1
ATOM 3194 C CA . GLU A 1 429 ? 25.236 2.073 20.206 1.00 30.91 451 GLU A CA 1
ATOM 3195 C C . GLU A 1 429 ? 26.290 2.439 19.179 1.00 27.54 451 GLU A C 1
ATOM 3196 O O . GLU A 1 429 ? 27.459 2.625 19.515 1.00 26.40 451 GLU A O 1
ATOM 3202 N N A CYS A 1 430 ? 25.875 2.549 17.924 0.76 24.95 452 CYS A N 1
ATOM 3203 N N B CYS A 1 430 ? 25.879 2.508 17.916 0.24 25.29 452 CYS A N 1
ATOM 3204 C CA A CYS A 1 430 ? 26.791 2.911 16.852 0.76 24.14 452 CYS A CA 1
ATOM 3205 C CA B CYS A 1 430 ? 26.795 2.896 16.846 0.24 24.68 452 CYS A CA 1
ATOM 3206 C C A CYS A 1 430 ? 27.327 4.331 17.030 0.76 23.30 452 CYS A C 1
ATOM 3207 C C B CYS A 1 430 ? 27.326 4.304 17.063 0.24 23.42 452 CYS A C 1
ATOM 3208 O O A CYS A 1 430 ? 28.505 4.608 16.800 0.76 24.42 452 CYS A O 1
ATOM 3209 O O B CYS A 1 430 ? 28.520 4.547 16.891 0.24 23.98 452 CYS A O 1
ATOM 3214 N N . MET A 1 431 ? 26.455 5.231 17.460 1.00 20.42 453 MET A N 1
ATOM 3215 C CA A MET A 1 431 ? 26.845 6.624 17.650 0.55 20.17 453 MET A CA 1
ATOM 3216 C CA B MET A 1 431 ? 26.905 6.603 17.615 0.45 20.45 453 MET A CA 1
ATOM 3217 C C . MET A 1 431 ? 27.856 6.765 18.784 1.00 21.33 453 MET A C 1
ATOM 3218 O O . MET A 1 431 ? 28.895 7.399 18.631 1.00 21.47 453 MET A O 1
ATOM 3227 N N . GLU A 1 432 ? 27.534 6.175 19.934 1.00 21.48 454 GLU A N 1
ATOM 3228 C CA . GLU A 1 432 ? 28.432 6.290 21.088 1.00 22.84 454 GLU A CA 1
ATOM 3229 C C . GLU A 1 432 ? 29.769 5.597 20.859 1.00 20.82 454 GLU A C 1
ATOM 3230 O O . GLU 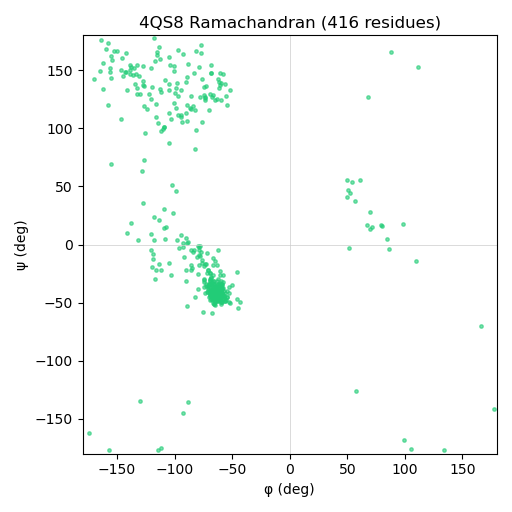A 1 432 ? 30.813 6.106 21.261 1.00 21.26 454 GLU A O 1
ATOM 3236 N N . SER A 1 433 ? 29.746 4.440 20.205 1.00 21.18 455 SER A N 1
ATOM 3237 C CA . SER A 1 433 ? 30.990 3.710 19.980 1.00 22.33 455 SER A CA 1
ATOM 3238 C C . SER A 1 433 ? 31.881 4.402 18.944 1.00 23.01 455 SER A C 1
ATOM 3239 O O . SER A 1 433 ? 33.107 4.337 19.039 1.00 25.03 455 SER A O 1
ATOM 3242 N N A SER A 1 434 ? 31.290 5.069 17.953 0.40 21.23 456 SER A N 1
ATOM 3243 N N B SER A 1 434 ? 31.256 5.062 17.974 0.60 20.92 456 SER A N 1
ATOM 3244 C CA A SER A 1 434 ? 32.108 5.783 16.968 0.40 21.84 456 SER A CA 1
ATOM 3245 C CA B SER A 1 434 ? 31.993 5.798 16.958 0.60 21.86 456 SER A CA 1
ATOM 3246 C C A SER A 1 434 ? 32.601 7.119 17.522 0.40 22.09 456 SER A C 1
ATOM 3247 C C B SER A 1 434 ? 32.603 7.049 17.572 0.60 22.39 456 SER A C 1
ATOM 3248 O O A SER A 1 434 ? 33.656 7.609 17.128 0.40 23.31 456 SER A O 1
ATOM 3249 O O B SER A 1 434 ? 33.743 7.397 17.278 0.60 23.10 456 SER A O 1
ATOM 3254 N N . LEU A 1 435 ? 31.848 7.702 18.449 1.00 19.40 457 LEU A N 1
ATOM 3255 C CA . LEU A 1 435 ? 32.349 8.863 19.181 1.00 22.17 457 LEU A CA 1
ATOM 3256 C C . LEU A 1 435 ? 33.542 8.439 20.023 1.00 22.46 457 LEU A C 1
ATOM 3257 O O . LEU A 1 435 ? 34.535 9.160 20.130 1.00 22.23 457 LEU A O 1
ATOM 3262 N N . LYS A 1 436 ? 33.459 7.246 20.599 1.00 18.72 458 LYS A N 1
ATOM 3263 C CA . LYS A 1 436 ? 34.569 6.728 21.377 1.00 20.83 458 LYS A CA 1
ATOM 3264 C C . LYS A 1 436 ? 35.796 6.539 20.490 1.00 21.76 458 LYS A C 1
ATOM 3265 O O . LYS A 1 436 ? 36.905 6.835 20.910 1.00 24.26 458 LYS A O 1
ATOM 3271 N N . GLU A 1 437 ? 35.603 6.060 19.263 1.00 23.38 459 GLU A N 1
ATOM 3272 C CA . GLU A 1 437 ? 36.743 5.846 18.370 1.00 24.66 459 GLU A CA 1
ATOM 3273 C C . GLU A 1 437 ? 37.368 7.176 17.959 1.00 23.26 459 GLU A C 1
ATOM 3274 O O . GLU A 1 437 ? 38.593 7.301 17.883 1.00 25.14 459 GLU A O 1
ATOM 3280 N N . LEU A 1 438 ? 36.530 8.169 17.701 1.00 23.58 460 LEU A N 1
ATOM 3281 C CA . LEU A 1 438 ? 37.032 9.500 17.375 1.00 23.21 460 LEU A CA 1
ATOM 3282 C C . LEU A 1 438 ? 37.866 10.061 18.520 1.00 23.62 460 LEU A C 1
ATOM 3283 O O . LEU A 1 438 ? 38.933 10.629 18.298 1.00 22.06 460 LEU A O 1
ATOM 3288 N N . LEU A 1 439 ? 37.386 9.883 19.745 1.00 23.38 461 LEU A N 1
ATOM 3289 C CA . LEU A 1 439 ? 38.093 10.399 20.911 1.00 25.11 461 LEU A CA 1
ATOM 3290 C C . LEU A 1 439 ? 39.400 9.658 21.177 1.00 27.30 461 LEU A C 1
ATOM 3291 O O . LEU A 1 439 ? 40.416 10.277 21.529 1.00 26.05 461 LEU A O 1
ATOM 3296 N N . GLY A 1 440 ? 39.378 8.338 21.004 1.00 23.68 462 GLY A N 1
ATOM 3297 C CA . GLY A 1 440 ? 40.545 7.512 21.293 1.00 26.22 462 GLY A CA 1
ATOM 3298 C C . GLY A 1 440 ? 40.550 7.071 22.746 1.00 30.37 462 GLY A C 1
ATOM 3299 O O . GLY A 1 440 ? 39.812 7.627 23.563 1.00 30.11 462 GLY A O 1
ATOM 3300 N N . ASP A 1 441 ? 41.384 6.084 23.070 1.00 32.85 463 ASP A N 1
ATOM 3301 C CA . ASP A 1 441 ? 41.380 5.470 24.401 1.00 35.71 463 ASP A CA 1
ATOM 3302 C C . ASP A 1 441 ? 41.648 6.421 25.563 1.00 38.32 463 ASP A C 1
ATOM 3303 O O . ASP A 1 441 ? 41.000 6.323 26.602 1.00 44.53 463 ASP A O 1
ATOM 3308 N N . GLU A 1 442 ? 42.603 7.329 25.399 1.00 36.49 464 GLU A N 1
ATOM 3309 C CA . GLU A 1 442 ? 42.968 8.243 26.478 1.00 40.63 464 GLU A CA 1
ATOM 3310 C C . GLU A 1 442 ? 41.846 9.227 26.814 1.00 40.91 464 GLU A C 1
ATOM 3311 O O . GLU A 1 442 ? 41.464 9.380 27.973 1.00 45.29 464 GLU A O 1
ATOM 3313 N N . ALA A 1 443 ? 41.308 9.880 25.792 1.00 34.03 465 ALA A N 1
ATOM 3314 C CA . ALA A 1 443 ? 40.351 10.960 26.001 1.00 30.66 465 ALA A CA 1
ATOM 3315 C C . ALA A 1 443 ? 38.909 10.490 26.164 1.00 27.17 465 ALA A C 1
ATOM 3316 O O . ALA A 1 443 ? 38.088 11.213 26.714 1.00 27.02 465 ALA A O 1
ATOM 3318 N N . SER A 1 444 ? 38.586 9.298 25.669 1.00 27.89 466 SER A N 1
ATOM 3319 C CA . SER A 1 444 ? 37.189 8.855 25.670 1.00 27.35 466 SER A CA 1
ATOM 3320 C C . SER A 1 444 ? 36.661 8.640 27.082 1.00 25.98 466 SER A C 1
ATOM 3321 O O . SER A 1 444 ? 35.460 8.762 27.323 1.00 28.51 466 SER A O 1
ATOM 3324 N N . GLY A 1 445 ? 37.565 8.343 28.012 1.00 26.75 467 GLY A N 1
ATOM 3325 C CA . GLY A 1 445 ? 37.192 8.084 29.393 1.00 30.25 467 GLY A CA 1
ATOM 3326 C C . GLY A 1 445 ? 36.503 9.269 30.039 1.00 31.78 467 GLY A C 1
ATOM 3327 O O . GLY A 1 445 ? 35.715 9.106 30.969 1.00 33.37 467 GLY A O 1
ATOM 3328 N N . SER A 1 446 ? 36.789 10.467 29.538 1.00 27.53 468 SER A N 1
ATOM 3329 C CA . SER A 1 446 ? 36.283 11.676 30.168 1.00 27.63 468 SER A CA 1
ATOM 3330 C C . SER A 1 446 ? 34.965 12.127 29.561 1.00 26.27 468 SER A C 1
ATOM 3331 O O . SER A 1 446 ? 34.406 13.146 29.977 1.00 28.53 468 SER A O 1
ATOM 3334 N N . VAL A 1 447 ? 34.461 11.370 28.587 1.00 23.56 469 VAL A N 1
ATOM 3335 C CA . VAL A 1 447 ? 33.245 11.757 27.874 1.00 22.02 469 VAL A CA 1
ATOM 3336 C C . VAL A 1 447 ? 32.094 10.793 28.169 1.00 27.20 469 VAL A C 1
ATOM 3337 O O . VAL A 1 447 ? 32.271 9.571 28.161 1.00 25.51 469 VAL A O 1
ATOM 3341 N N . GLU A 1 448 ? 30.920 11.350 28.451 1.00 28.13 470 GLU A N 1
ATOM 3342 C CA . GLU A 1 448 ? 29.753 10.543 28.787 1.00 28.07 470 GLU A CA 1
ATOM 3343 C C . GLU A 1 448 ? 28.523 11.062 28.054 1.00 29.29 470 GLU A C 1
ATOM 3344 O O . GLU A 1 448 ? 28.444 12.242 27.722 1.00 25.94 470 GLU A O 1
ATOM 3350 N N . VAL A 1 449 ? 27.576 10.171 27.782 1.00 31.28 471 VAL A N 1
ATOM 3351 C CA . VAL A 1 449 ? 26.311 10.563 27.170 1.00 35.57 471 VAL A CA 1
ATOM 3352 C C . VAL A 1 449 ? 25.186 10.167 28.116 1.00 38.86 471 VAL A C 1
ATOM 3353 O O . VAL A 1 449 ? 25.098 9.007 28.518 1.00 39.98 471 VAL A O 1
ATOM 3357 N N . THR A 1 450 ? 24.339 11.129 28.485 1.00 33.42 472 THR A N 1
ATOM 3358 C CA . THR A 1 450 ? 23.274 10.871 29.452 1.00 31.41 472 THR A CA 1
ATOM 3359 C C . THR A 1 450 ? 21.911 11.145 28.825 1.00 30.70 472 THR A C 1
ATOM 3360 O O . THR A 1 450 ? 21.791 11.958 27.915 1.00 33.83 472 THR A O 1
ATOM 3364 N N . HIS A 1 451 ? 20.883 10.454 29.303 1.00 33.09 473 HIS A N 1
ATOM 3365 C CA . HIS A 1 451 ? 19.536 10.722 28.819 1.00 33.08 473 HIS A CA 1
ATOM 3366 C C . HIS A 1 451 ? 18.892 11.868 29.601 1.00 32.50 473 HIS A C 1
ATOM 3367 O O . HIS A 1 451 ? 18.676 11.769 30.815 1.00 34.31 473 HIS A O 1
ATOM 3374 N N . SER A 1 452 ? 18.590 12.955 28.896 1.00 32.17 474 SER A N 1
ATOM 3375 C CA . SER A 1 452 ? 17.860 14.073 29.491 1.00 33.57 474 SER A CA 1
ATOM 3376 C C . SER A 1 452 ? 16.462 14.139 28.886 1.00 36.22 474 SER A C 1
ATOM 3377 O O . SER A 1 452 ? 16.274 14.652 27.780 1.00 33.16 474 SER A O 1
ATOM 3380 N N . ASN A 1 453 ? 15.483 13.603 29.608 1.00 38.68 475 ASN A N 1
ATOM 3381 C CA . ASN A 1 453 ? 14.125 13.511 29.087 1.00 43.70 475 ASN A CA 1
ATOM 3382 C C . ASN A 1 453 ? 13.330 14.801 29.263 1.00 44.75 475 ASN A C 1
ATOM 3383 O O . ASN A 1 453 ? 13.540 15.543 30.222 1.00 43.58 475 ASN A O 1
ATOM 3388 N N . ASP A 1 454 ? 12.439 15.062 28.310 1.00 41.83 476 ASP A N 1
ATOM 3389 C CA . ASP A 1 454 ? 11.442 16.118 28.429 1.00 38.17 476 ASP A CA 1
ATOM 3390 C C . ASP A 1 454 ? 12.050 17.510 28.585 1.00 37.76 476 ASP A C 1
ATOM 3391 O O . ASP A 1 454 ? 11.737 18.226 29.534 1.00 37.40 476 ASP A O 1
ATOM 3396 N N . GLY A 1 455 ? 12.911 17.891 27.645 1.00 33.93 477 GLY A N 1
ATOM 3397 C CA . GLY A 1 455 ? 13.488 19.224 27.642 1.00 32.63 477 GLY A CA 1
ATOM 3398 C C . GLY A 1 455 ? 12.441 20.313 27.531 1.00 32.30 477 GLY A C 1
ATOM 339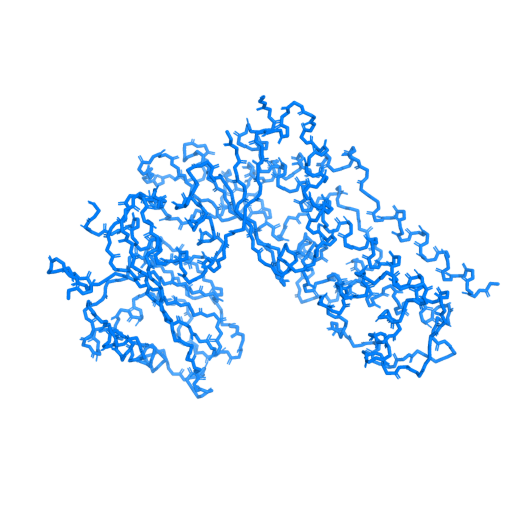9 O O . GLY A 1 455 ? 12.625 21.407 28.060 1.00 31.84 477 GLY A O 1
ATOM 3400 N N A SER A 1 456 ? 11.336 20.025 26.849 0.59 33.36 478 SER A N 1
ATOM 3401 N N B SER A 1 456 ? 11.349 20.006 26.833 0.41 33.33 478 SER A N 1
ATOM 3402 C CA A SER A 1 456 ? 10.289 21.025 26.648 0.59 34.35 478 SER A CA 1
ATOM 3403 C CA B SER A 1 456 ? 10.256 20.953 26.617 0.41 35.02 478 SER A CA 1
ATOM 3404 C C A SER A 1 456 ? 9.353 21.134 27.846 0.59 35.65 478 SER A C 1
ATOM 3405 C C B SER A 1 456 ? 9.399 21.143 27.859 0.41 35.41 478 SER A C 1
ATOM 3406 O O A SER A 1 456 ? 8.607 22.104 27.971 0.59 35.28 478 SER A O 1
ATOM 3407 O O B SER A 1 456 ? 8.748 22.173 28.021 0.41 35.55 478 SER A O 1
ATOM 3412 N N . GLY A 1 457 ? 9.389 20.134 28.722 1.00 31.97 479 GLY A N 1
ATOM 3413 C CA . GLY A 1 457 ? 8.569 20.150 29.918 1.00 35.00 479 GLY A CA 1
ATOM 3414 C C . GLY A 1 457 ? 9.400 20.482 31.137 1.00 37.69 479 GLY A C 1
ATOM 3415 O O . GLY A 1 457 ? 9.534 21.652 31.502 1.00 32.45 479 GLY A O 1
ATOM 3416 N N . ILE A 1 458 ? 9.962 19.455 31.769 1.00 35.28 480 ILE A N 1
ATOM 3417 C CA . ILE A 1 458 ? 10.780 19.661 32.962 1.00 33.35 480 ILE A CA 1
ATOM 3418 C C . ILE A 1 458 ? 11.988 20.551 32.680 1.00 29.01 480 ILE A C 1
ATOM 3419 O O . ILE A 1 458 ? 12.392 21.329 33.546 1.00 29.38 480 ILE A O 1
ATOM 3424 N N . GLY A 1 459 ? 12.560 20.441 31.480 1.00 24.63 481 GLY A N 1
ATOM 3425 C CA . GLY A 1 459 ? 13.685 21.290 31.109 1.00 26.71 481 GLY A CA 1
ATOM 3426 C C . GLY A 1 459 ? 13.314 22.765 31.234 1.00 27.84 481 GLY A C 1
ATOM 3427 O O . GLY A 1 459 ? 14.077 23.583 31.765 1.00 29.31 481 GLY A O 1
ATOM 3428 N N . ALA A 1 460 ? 12.125 23.099 30.750 1.00 24.39 482 ALA A N 1
ATOM 3429 C CA . ALA A 1 460 ? 11.623 24.469 30.823 1.00 26.95 482 ALA A CA 1
ATOM 3430 C C . ALA A 1 460 ? 11.327 24.893 32.261 1.00 28.22 482 ALA A C 1
ATOM 3431 O O . ALA A 1 460 ? 11.567 26.043 32.635 1.00 25.19 482 ALA A O 1
ATOM 3433 N N . ALA A 1 461 ? 10.788 23.977 33.065 1.00 24.94 483 ALA A N 1
ATOM 3434 C CA . ALA A 1 461 ? 10.500 24.303 34.459 1.00 24.78 483 ALA A CA 1
ATOM 3435 C C . ALA A 1 461 ? 11.796 24.532 35.234 1.00 24.30 483 ALA A C 1
ATOM 3436 O O . ALA A 1 461 ? 11.839 25.360 36.148 1.00 27.17 483 ALA A O 1
ATOM 3438 N N . LEU A 1 462 ? 12.845 23.792 34.881 1.00 24.92 484 LEU A N 1
ATOM 3439 C CA . LEU A 1 462 ? 14.149 23.978 35.516 1.00 26.39 484 LEU A CA 1
ATOM 3440 C C . LEU A 1 462 ? 14.796 25.313 35.108 1.00 25.21 484 LEU A C 1
ATOM 3441 O O . LEU A 1 462 ? 15.490 25.947 35.911 1.00 25.47 484 LEU A O 1
ATOM 3446 N N . LEU A 1 463 ? 14.557 25.749 33.873 1.00 25.26 485 LEU A N 1
ATOM 3447 C CA . LEU A 1 463 ? 15.005 27.084 33.455 1.00 24.21 485 LEU A CA 1
ATOM 3448 C C . LEU A 1 463 ? 14.222 28.182 34.165 1.00 25.83 485 LEU A C 1
ATOM 3449 O O . LEU A 1 463 ? 14.754 29.266 34.425 1.00 26.10 485 LEU A O 1
ATOM 3454 N N . ALA A 1 464 ? 12.962 27.917 34.496 1.00 22.93 486 ALA A N 1
ATOM 3455 C CA . ALA A 1 464 ? 12.221 28.874 35.311 1.00 23.98 486 ALA A CA 1
ATOM 3456 C C . ALA A 1 464 ? 12.887 28.970 36.683 1.00 27.80 486 ALA A C 1
ATOM 3457 O O . ALA A 1 464 ? 13.081 30.057 37.210 1.00 25.32 486 ALA A O 1
ATOM 3459 N N . ALA A 1 465 ? 13.253 27.827 37.256 1.00 25.60 487 ALA A N 1
ATOM 3460 C CA . ALA A 1 465 ? 13.923 27.824 38.556 1.00 27.74 487 ALA A CA 1
ATOM 3461 C C . ALA A 1 465 ? 15.250 28.590 38.537 1.00 29.18 487 ALA A C 1
ATOM 3462 O O . ALA A 1 465 ? 15.550 29.346 39.465 1.00 28.81 487 ALA A O 1
ATOM 3464 N N . SER A 1 466 ? 16.036 28.406 37.481 1.00 25.21 488 SER A N 1
ATOM 3465 C CA . SER A 1 466 ? 17.363 29.027 37.415 1.00 26.87 488 SER A CA 1
ATOM 3466 C C . SER A 1 466 ? 17.292 30.510 37.059 1.00 28.95 488 SER A C 1
ATOM 3467 O O . SER A 1 466 ? 18.296 31.221 37.151 1.00 27.18 488 SER A O 1
ATOM 3470 N N . HIS A 1 467 ? 16.106 30.976 36.671 1.00 25.22 489 HIS A N 1
ATOM 3471 C CA . HIS A 1 467 ? 15.889 32.413 36.434 1.00 26.58 489 HIS A CA 1
ATOM 3472 C C . HIS A 1 467 ? 14.844 32.981 37.384 1.00 27.27 489 HIS A C 1
ATOM 3473 O O . HIS A 1 467 ? 14.214 34.003 37.096 1.00 30.62 489 HIS A O 1
ATOM 3480 N N . SER A 1 468 ? 14.675 32.320 38.524 1.00 25.93 490 SER A N 1
ATOM 3481 C CA . SER A 1 468 ? 13.691 32.719 39.519 1.00 28.61 490 SER A CA 1
ATOM 3482 C C . SER A 1 468 ? 14.071 34.042 40.172 1.00 34.40 490 SER A C 1
ATOM 3483 O O . SER A 1 468 ? 15.248 34.400 40.220 1.00 36.01 490 SER A O 1
ATOM 3486 N N . LEU A 1 469 ? 13.075 34.761 40.678 1.00 37.57 491 LEU A N 1
ATOM 3487 C CA . LEU A 1 469 ? 13.333 35.973 41.459 1.00 38.12 491 LEU A CA 1
ATOM 3488 C C . LEU A 1 469 ? 13.648 35.617 42.913 1.00 40.63 491 LEU A C 1
ATOM 3489 O O . LEU A 1 469 ? 13.987 36.486 43.718 1.00 44.40 491 LEU A O 1
ATOM 3494 N N . TYR A 1 470 ? 13.543 34.335 43.244 1.00 41.27 492 TYR A N 1
ATOM 3495 C CA . TYR A 1 470 ? 13.760 33.879 44.614 1.00 43.86 492 TYR A CA 1
ATOM 3496 C C . TYR A 1 470 ? 15.003 32.996 44.725 1.00 48.78 492 TYR A C 1
ATOM 3497 O O . TYR A 1 470 ? 15.150 32.221 45.677 1.00 52.81 492 TYR A O 1
ATOM 3506 N N . LEU A 1 471 ? 15.897 33.128 43.749 1.00 47.91 493 LEU A N 1
ATOM 3507 C CA . LEU A 1 471 ? 17.126 32.339 43.710 1.00 51.38 493 LEU A CA 1
ATOM 3508 C C . LEU A 1 471 ? 18.037 32.676 44.890 1.00 53.95 493 LEU A C 1
ATOM 3509 O O . LEU A 1 471 ? 18.202 33.843 45.245 1.00 54.58 493 LEU A O 1
#